Protein AF-0000000074589557 (afdb_homodimer)

Foldseek 3Di:
DCPDDDPDDDPDDPDDDDDPPPPPPPPPPPDPPPPPPVCCVPPPPDPPPPDPDDPPVVPPDDDVVPPPDPDFDQKWDWWKKDFDDPVFFFQKKKWKWFFDQWDDDQQKKKFFWKKFDDPQKIKMWGWMQHCVVLVDRAIWTWIWIAANRDIDIHVPDPFWDFDDPDRGGDGDPDHDDFPPPDTDIKMWMWGADPPQQWTWIWTDDPVPDIGTGTTGQLVSYPGCVSHTTGMMIGAMMMGHDPVDPDDIKYANADAFVDPRFIKIFPIWTQTPVRDTHHDDRMDIDIRGPPFKYKDWPAQDDDVRGTMIGIIGRHD/DPPDDPDDDDDDDPDDDDDPCPPPPPPPPPDDCPPPPVCPPPPPPDPPPPDPDDPPVVPPDDDVVPPPDDDFDQKWDWWKKDFDDPVFFFQKWKWKWFFDQWDDDQQKKKFFWKKFDDPQKIKMWGWMQHCVVLVDRAIWTWIWIAANRDIDIHVPDPFWDFDDPDRGGDGDPDHDDFPPPDTDIKMWMWGADPPQQWTWIWTDDPVPDIDTGTTGQLVSYPGCVSHTTGMMIGAMMMGHDPVDPDDIKYANADAFVDPRFIKIFPIWTQTPVRDTHHDDRMDIDIDGPPFKYKDWPAQDDDVRGTMMGIIGRHD

pLDDT: mean 77.98, std 26.83, range [16.42, 98.81]

Nearest PDB structures (foldseek):
  7zvc-assembly1_A  TM=8.703E-01  e=4.880E-18  Nepenthes ventricosa x Nepenthes alata
  7zva-assembly1_A  TM=8.497E-01  e=3.353E-17  Nepenthes ventricosa x Nepenthes alata
  2bqp-assembly1_B  TM=3.166E-01  e=5.906E-02  Pisum sativum
  1gsl-assembly1_A  TM=3.403E-01  e=1.432E-01  Griffonia simplicifolia
  5t52-assembly1_B  TM=2.925E-01  e=1.858E-01  Bauhinia forficata

InterPro domains:
  IPR004314 Neprosin [PF03080] (106-313)
  IPR004314 Neprosin [PS52045] (70-315)
  IPR053168 Glutamic endopeptidase [PTHR31589] (63-313)

Solvent-accessible surface area (backbone atoms only — not comparable to full-atom values): 34128 Å² total; per-residue (Å²): 133,85,88,72,78,101,81,80,80,98,73,79,83,87,67,69,93,73,84,73,72,63,74,68,62,72,68,59,72,70,74,81,74,73,70,72,67,70,74,67,64,69,75,76,69,84,66,84,76,78,59,52,30,38,73,41,60,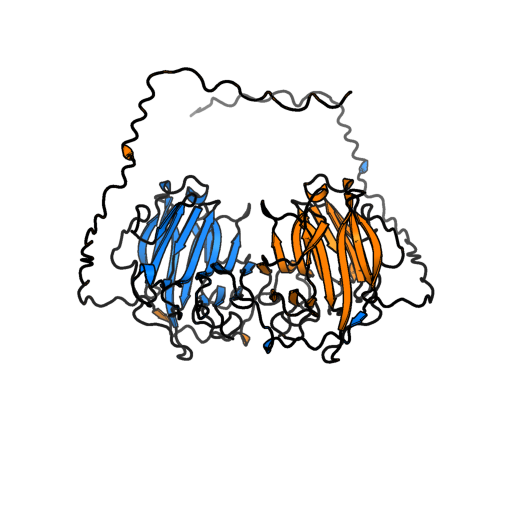74,51,63,72,74,52,66,90,67,52,56,50,65,79,66,61,40,72,34,39,11,23,43,30,40,68,47,51,99,90,39,55,31,36,28,37,34,32,31,34,52,36,51,68,39,59,61,53,68,83,22,36,26,31,44,36,44,36,41,25,18,90,66,27,36,41,35,38,44,39,33,29,30,27,74,82,73,72,40,78,54,36,21,27,46,42,36,42,29,42,78,77,42,70,41,54,43,79,74,42,94,60,54,46,75,72,38,87,84,63,69,64,38,61,54,75,54,64,39,49,90,87,67,60,42,38,20,23,43,33,41,35,40,35,53,38,86,88,79,43,26,39,30,36,33,34,45,45,82,89,68,43,78,42,65,37,29,29,37,54,30,82,70,36,95,48,61,48,36,78,37,32,40,35,41,36,42,36,31,39,39,39,41,53,91,82,57,92,65,83,54,22,27,41,66,18,22,19,23,88,38,74,81,24,27,37,39,26,45,44,33,33,15,31,85,83,71,39,82,35,80,75,87,67,51,34,37,43,24,54,26,41,72,44,27,28,46,35,43,48,40,55,58,44,89,87,44,24,28,32,35,28,16,14,4,61,40,120,144,88,83,79,87,81,86,84,75,97,73,79,91,84,78,75,92,72,89,71,74,65,76,70,64,76,66,62,72,72,77,83,74,76,69,74,68,71,74,65,65,68,75,78,68,84,65,87,74,76,60,51,30,39,75,40,63,76,51,64,70,74,51,67,89,67,49,55,52,64,80,68,62,41,73,34,39,12,23,44,31,38,67,47,51,98,90,39,53,33,36,29,38,35,30,32,33,53,37,52,68,39,58,62,54,69,83,23,33,26,32,43,37,44,36,41,25,18,91,67,27,36,41,34,38,44,38,33,29,29,28,74,82,71,72,39,81,54,38,22,28,45,43,36,42,28,44,78,78,42,68,43,54,44,79,76,45,94,60,54,45,77,73,37,86,84,62,67,64,37,60,55,75,53,63,40,49,90,86,67,58,39,38,20,22,44,33,40,33,41,34,53,38,85,89,81,42,25,40,30,37,34,34,44,45,81,87,68,44,76,43,63,37,29,31,38,52,30,83,70,37,94,47,62,47,38,78,36,33,40,35,41,36,42,35,32,40,38,39,40,55,90,83,55,93,64,82,53,21,26,41,65,18,23,19,24,89,39,74,80,23,26,37,38,24,46,42,34,33,16,30,86,84,72,40,82,36,80,76,87,68,52,31,38,42,23,54,27,40,72,44,27,28,45,35,42,47,39,56,60,46,89,88,44,23,27,32,34,27,16,13,5,61,40,118

Organism: Saponaria officinalis (NCBI:txid3572)

Secondary structure (DSSP, 8-state):
-----------------------GGGG------------------------SSEEETTS----GGG--PPPPPSEEEEEEEEE-BTTB-BSEEEEEEE-------TT-EEEEEEEEEETTEEEEEEEEE-HHHHSSSSEEEEEEEEETTEEEETTSSS--EESSTTSSS---S--PPTTSS-EEEEEEEEEE-TTT--EEEEEEETTTEEEEEEEE-GGG-SSGGGT-BSEEEEEEEEE--TT-SSPPPBTTSB-TTSTTSEEEEEEEEE-TTS-EE----EEEEESSTTTSEEEEEEEEETTTEEEEEEEBSB-/-----------------------GGGG------------------------SSEEETTS----GGG--PPPPPSEEEEEEEEE-BTTB-BSEEEEEEE-------TT-EEEEEEEEEETTEEEEEEEEE-HHHHSSSSEEEEEEEEETTEEEETTSSS--EESSTTSSS---S--PPTTSS-EEEEEEEEEE-TTT--EEEEEEETTTEEEEEEEE-GGG-SSGGGT-BSEEEEEEEEE--TT-SSPPPBTTSB-TTSTTSEEEEEEEEE-TTS-EE----EEEEESSTTTSEEEEEEEEETTTEEEEEEEBSB-

Structure (mmCIF, N/CA/C/O backbone):
data_AF-0000000074589557-model_v1
#
loop_
_entity.id
_entity.type
_entity.pdbx_description
1 polymer 'Neprosin PEP catalytic domain-containing protein'
#
loop_
_atom_site.group_PDB
_atom_site.id
_atom_site.type_symbol
_atom_site.label_atom_id
_atom_site.label_alt_id
_atom_site.label_comp_id
_atom_site.label_asym_id
_atom_site.label_entity_id
_atom_site.label_seq_id
_atom_site.pdbx_PDB_ins_code
_atom_site.Cartn_x
_atom_site.Cartn_y
_atom_site.Cartn_z
_atom_site.occupancy
_atom_site.B_iso_or_equiv
_atom_site.auth_seq_id
_atom_site.auth_comp_id
_atom_site.auth_asym_id
_atom_site.auth_atom_id
_atom_site.pdbx_PDB_model_num
ATOM 1 N N . MET A 1 1 ? -55.969 31.328 -9.266 1 17.38 1 MET A N 1
ATOM 2 C CA . MET A 1 1 ? -56.688 30.516 -10.258 1 17.38 1 MET A CA 1
ATOM 3 C C . MET A 1 1 ? -55.719 29.75 -11.141 1 17.38 1 MET A C 1
ATOM 5 O O . MET A 1 1 ? -54.5 30.031 -11.125 1 17.38 1 MET A O 1
ATOM 9 N N . VAL A 1 2 ? -55.906 29.688 -12.609 1 19.12 2 VAL A N 1
ATOM 10 C CA . VAL A 1 2 ? -55.812 28.75 -13.727 1 19.12 2 VAL A CA 1
ATOM 11 C C . VAL A 1 2 ? -54.406 28.797 -14.312 1 19.12 2 VAL A C 1
ATOM 13 O O . VAL A 1 2 ? -54.125 29.625 -15.18 1 19.12 2 VAL A O 1
ATOM 16 N N . ILE A 1 3 ? -53.375 29.078 -13.539 1 20.14 3 ILE A N 1
ATOM 17 C CA . ILE A 1 3 ? -52 29.25 -13.992 1 20.14 3 ILE A CA 1
ATOM 18 C C . ILE A 1 3 ? -51.531 28.016 -14.766 1 20.14 3 ILE A C 1
ATOM 20 O O . ILE A 1 3 ? -51.312 26.969 -14.172 1 20.14 3 ILE A O 1
ATOM 24 N N . GLU A 1 4 ? -52.031 27.5 -16.031 1 18.41 4 GLU A N 1
ATOM 25 C CA . GLU A 1 4 ? -52.469 26.484 -16.984 1 18.41 4 GLU A CA 1
ATOM 26 C C . GLU A 1 4 ? -51.281 25.984 -17.828 1 18.41 4 GLU A C 1
ATOM 28 O O . GLU A 1 4 ? -51.219 24.812 -18.172 1 18.41 4 GLU A O 1
ATOM 33 N N . ILE A 1 5 ? -50.375 26.688 -18.438 1 17.09 5 ILE A N 1
ATOM 34 C CA . ILE A 1 5 ? -50.219 26.469 -19.875 1 17.09 5 ILE A CA 1
ATOM 35 C C . ILE A 1 5 ? -49.188 25.344 -20.094 1 17.09 5 ILE A C 1
ATOM 37 O O . ILE A 1 5 ? -49.469 24.406 -20.859 1 17.09 5 ILE A O 1
ATOM 41 N N . ALA A 1 6 ? -47.844 25.516 -20.172 1 17.77 6 ALA A N 1
ATOM 42 C CA . ALA A 1 6 ? -46.969 25.203 -21.297 1 17.77 6 ALA A CA 1
ATOM 43 C C . ALA A 1 6 ? -46.406 23.781 -21.188 1 17.77 6 ALA A C 1
ATOM 45 O O . ALA A 1 6 ? -45.562 23.516 -20.344 1 17.77 6 ALA A O 1
ATOM 46 N N . THR A 1 7 ? -47.156 22.359 -21.297 1 17.66 7 THR A N 1
ATOM 47 C CA . THR A 1 7 ? -47.219 20.906 -21.172 1 17.66 7 THR A CA 1
ATOM 48 C C . THR A 1 7 ? -46.469 20.219 -22.312 1 17.66 7 THR A C 1
ATOM 50 O O . THR A 1 7 ? -46.125 19.047 -22.219 1 17.66 7 THR A O 1
ATOM 53 N N . MET A 1 8 ? -46.156 20.609 -23.516 1 16.42 8 MET A N 1
ATOM 54 C CA . MET A 1 8 ? -46.5 19.859 -24.734 1 16.42 8 MET A CA 1
ATOM 55 C C . MET A 1 8 ? -45.344 18.906 -25.109 1 16.42 8 MET A C 1
ATOM 57 O O . MET A 1 8 ? -45.594 17.812 -25.625 1 16.42 8 MET A O 1
ATOM 61 N N . ILE A 1 9 ? -44.062 19.094 -25.469 1 17.39 9 ILE A N 1
ATOM 62 C CA . ILE A 1 9 ? -43.594 18.797 -26.812 1 17.39 9 ILE A CA 1
ATOM 63 C C . ILE A 1 9 ? -43.188 17.328 -26.906 1 17.39 9 ILE A C 1
ATOM 65 O O . ILE A 1 9 ? -43.625 16.609 -27.812 1 17.39 9 ILE A O 1
ATOM 69 N N . LEU A 1 10 ? -41.875 16.75 -26.719 1 17 10 LEU A N 1
ATOM 70 C CA . LEU A 1 10 ? -41.062 15.969 -27.641 1 17 10 LEU A CA 1
ATOM 71 C C . LEU A 1 10 ? -41.312 14.477 -27.469 1 17 10 LEU A C 1
ATOM 73 O O . LEU A 1 10 ? -40.938 13.891 -26.453 1 17 10 LEU A O 1
ATOM 77 N N . LEU A 1 11 ? -42.531 13.727 -27.906 1 18.86 11 LEU A N 1
ATOM 78 C CA . LEU A 1 11 ? -43.219 12.438 -27.922 1 18.86 11 LEU A CA 1
ATOM 79 C C . LEU A 1 11 ? -42.562 11.5 -28.953 1 18.86 11 LEU A C 1
ATOM 81 O O . LEU A 1 11 ? -43.062 10.383 -29.156 1 18.86 11 LEU A O 1
ATOM 85 N N . VAL A 1 12 ? -41.75 11.867 -29.875 1 18.27 12 VAL A N 1
ATOM 86 C CA . VAL A 1 12 ? -42 11.242 -31.172 1 18.27 12 VAL A CA 1
ATOM 87 C C . VAL A 1 12 ? -41.75 9.742 -31.078 1 18.27 12 VAL A C 1
ATOM 89 O O . VAL A 1 12 ? -41.156 9.266 -30.125 1 18.27 12 VAL A O 1
ATOM 92 N N . LEU A 1 13 ? -40.969 8.859 -32.031 1 17.72 13 LEU A N 1
ATOM 93 C CA . LEU A 1 13 ? -41.25 7.727 -32.906 1 17.72 13 LEU A CA 1
ATOM 94 C C . LEU A 1 13 ? -40.812 6.418 -32.25 1 17.72 13 LEU A C 1
ATOM 96 O O . LEU A 1 13 ? -39.656 6.031 -32.344 1 17.72 13 LEU A O 1
ATOM 100 N N . CYS A 1 14 ? -40.656 6.07 -31.109 1 17.88 14 CYS A N 1
ATOM 101 C CA . CYS A 1 14 ? -40.25 4.723 -30.719 1 17.88 14 CYS A CA 1
ATOM 102 C C . CYS A 1 14 ? -41.312 3.699 -31.141 1 17.88 14 CYS A C 1
ATOM 104 O O . CYS A 1 14 ? -41.438 2.639 -30.531 1 17.88 14 CYS A O 1
ATOM 106 N N . SER A 1 15 ? -42.25 3.998 -32.094 1 19.38 15 SER A N 1
ATOM 107 C CA . SER A 1 15 ? -43.5 3.262 -32.281 1 19.38 15 SER A CA 1
ATOM 108 C C . SER A 1 15 ? -43.25 1.961 -33.031 1 19.38 15 SER A C 1
ATOM 110 O O . SER A 1 15 ? -44.188 1.161 -33.188 1 19.38 15 SER A O 1
ATOM 112 N N . LEU A 1 16 ? -42.562 1.947 -34.125 1 19.98 16 LEU A N 1
ATOM 113 C CA . LEU A 1 16 ? -43.219 1.234 -35.219 1 19.98 16 LEU A CA 1
ATOM 114 C C . LEU A 1 16 ? -43.281 -0.261 -34.938 1 19.98 16 LEU A C 1
ATOM 116 O O . LEU A 1 16 ? -44.281 -0.904 -35.219 1 19.98 16 LEU A O 1
ATOM 120 N N . PHE A 1 17 ? -42.219 -1.14 -35.281 1 23.53 17 PHE A N 1
ATOM 121 C CA . PHE A 1 17 ? -42.594 -2.477 -35.719 1 23.53 17 PHE A CA 1
ATOM 122 C C . PHE A 1 17 ? -43.188 -3.273 -34.594 1 23.53 17 PHE A C 1
ATOM 124 O O . PHE A 1 17 ? -42.75 -3.152 -33.438 1 23.53 17 PHE A O 1
ATOM 131 N N . SER A 1 18 ? -44.469 -3.777 -34.75 1 19.61 18 SER A N 1
ATOM 132 C CA . SER A 1 18 ? -45.562 -4.176 -33.844 1 19.61 18 SER A CA 1
ATOM 133 C C . SER A 1 18 ? -45.094 -5.285 -32.906 1 19.61 18 SER A C 1
ATOM 135 O O . SER A 1 18 ? -45.406 -5.234 -31.703 1 19.61 18 SER A O 1
ATOM 137 N N . ASP A 1 19 ? -45 -6.461 -33.56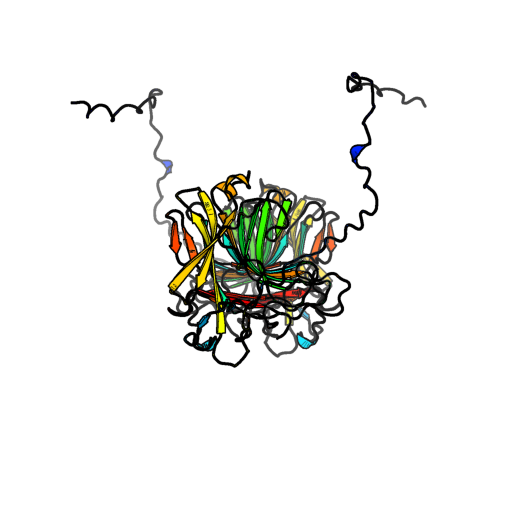2 1 22.53 19 ASP A N 1
ATOM 138 C 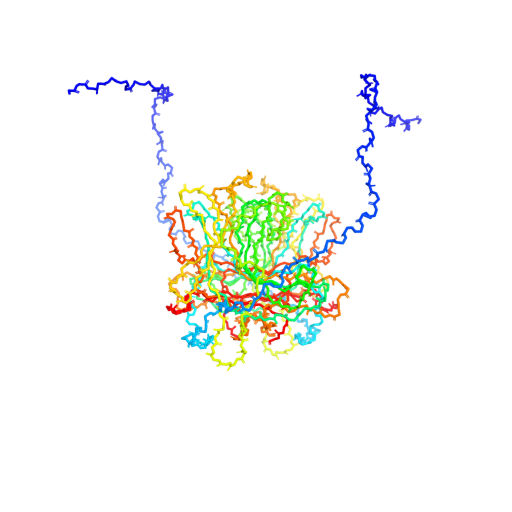CA . ASP A 1 19 ? -45.406 -7.738 -32.969 1 22.53 19 ASP A CA 1
ATOM 139 C C . ASP A 1 19 ? -44.438 -8.203 -31.891 1 22.53 19 ASP A C 1
ATOM 141 O O . ASP A 1 19 ? -43.25 -8.297 -32.125 1 22.53 19 ASP A O 1
ATOM 145 N N . GLY A 1 20 ? -44.75 -8.016 -30.781 1 19.94 20 GLY A N 1
ATOM 146 C CA . GLY A 1 20 ? -44.094 -7.805 -29.5 1 19.94 20 GLY A CA 1
ATOM 147 C C . GLY A 1 20 ? -43.469 -9.07 -28.938 1 19.94 20 GLY A C 1
ATOM 148 O O . GLY A 1 20 ? -43.188 -9.148 -27.734 1 19.94 20 GLY A O 1
ATOM 149 N N . VAL A 1 21 ? -43.531 -10.07 -29.781 1 21.11 21 VAL A N 1
ATOM 150 C CA . VAL A 1 21 ? -43.438 -11.422 -29.234 1 21.11 21 VAL A CA 1
ATOM 151 C C . VAL A 1 21 ? -42.062 -11.648 -28.625 1 21.11 21 VAL A C 1
ATOM 153 O O . VAL A 1 21 ? -41.062 -11.727 -29.359 1 21.11 21 VAL A O 1
ATOM 156 N N . CYS A 1 22 ? -41.719 -10.867 -27.906 1 19.47 22 CYS A N 1
ATOM 157 C CA . CYS A 1 22 ? -40.406 -11.016 -27.266 1 19.47 22 CYS A CA 1
ATOM 158 C C . CYS A 1 22 ? -40.25 -12.398 -26.656 1 19.47 22 CYS A C 1
ATOM 160 O O . CYS A 1 22 ? -40.969 -12.766 -25.734 1 19.47 22 CYS A O 1
ATOM 162 N N . ASP A 1 23 ? -40.094 -13.219 -27.578 1 19.14 23 ASP A N 1
ATOM 163 C CA . ASP A 1 23 ? -40.125 -14.617 -27.156 1 19.14 23 ASP A CA 1
ATOM 164 C C . ASP A 1 23 ? -39.281 -14.82 -25.891 1 19.14 23 ASP A C 1
ATOM 166 O O . ASP A 1 23 ? -38.094 -14.516 -25.875 1 19.14 23 ASP A O 1
ATOM 170 N N . LYS A 1 24 ? -39.875 -14.688 -24.875 1 22.08 24 LYS A N 1
ATOM 171 C CA . LYS A 1 24 ? -39.625 -14.984 -23.469 1 22.08 24 LYS A CA 1
ATOM 172 C C . LYS A 1 24 ? -38.875 -16.297 -23.297 1 22.08 24 LYS A C 1
ATOM 174 O O . LYS A 1 24 ? -38.688 -16.766 -22.172 1 22.08 24 LYS A O 1
ATOM 179 N N . GLU A 1 25 ? -38.906 -16.938 -24.375 1 20.88 25 GLU A N 1
ATOM 180 C CA . GLU A 1 25 ? -38.719 -18.344 -24.094 1 20.88 25 GLU A CA 1
ATOM 181 C C . GLU A 1 25 ? -37.344 -18.594 -23.484 1 20.88 25 GLU A C 1
ATOM 183 O O . GLU A 1 25 ? -37.031 -19.703 -23 1 20.88 25 GLU A O 1
ATOM 188 N N . PHE A 1 26 ? -36.562 -17.719 -23.844 1 18.84 26 PHE A N 1
ATOM 189 C CA . PHE A 1 26 ? -35.281 -18.438 -23.75 1 18.84 26 PHE A CA 1
ATOM 190 C C . PHE A 1 26 ? -35 -18.844 -22.312 1 18.84 26 PHE A C 1
ATOM 192 O O . PHE A 1 26 ? -34.188 -19.75 -22.062 1 18.84 26 PHE A O 1
ATOM 199 N N . LEU A 1 27 ? -35.375 -17.828 -21.469 1 19.52 27 LEU A N 1
ATOM 200 C CA . LEU A 1 27 ? -34.625 -18.031 -20.234 1 19.52 27 LEU A CA 1
ATOM 201 C C . LEU A 1 27 ? -35.219 -19.188 -19.422 1 19.52 27 LEU A C 1
ATOM 203 O O . LEU A 1 27 ? -35.094 -19.203 -18.203 1 19.52 27 LEU A O 1
ATOM 207 N N . LYS A 1 28 ? -36.156 -19.656 -19.938 1 21.23 28 LYS A N 1
ATOM 208 C CA . LYS A 1 28 ? -36.625 -20.578 -18.906 1 21.23 28 LYS A CA 1
ATOM 209 C C . LYS A 1 28 ? -35.469 -21.406 -18.359 1 21.23 28 LYS A C 1
ATOM 211 O O . LYS A 1 28 ? -34.688 -21.969 -19.125 1 21.23 28 LYS A O 1
ATOM 216 N N . GLN A 1 29 ? -35.219 -21.109 -17.125 1 20.17 29 GLN A N 1
ATOM 217 C CA . GLN A 1 29 ? -34.312 -21.938 -16.312 1 20.17 29 GLN A CA 1
ATOM 218 C C . GLN A 1 29 ? -34.594 -23.422 -16.531 1 20.17 29 GLN A C 1
ATOM 220 O O . GLN A 1 29 ? -35.688 -23.906 -16.281 1 20.17 29 GLN A O 1
ATOM 225 N N . PRO A 1 30 ? -34.188 -23.953 -17.641 1 22.97 30 PRO A N 1
ATOM 226 C CA . PRO A 1 30 ? -34.625 -25.344 -17.625 1 22.97 30 PRO A CA 1
ATOM 227 C C . PRO A 1 30 ? -34.562 -25.969 -16.219 1 22.97 30 PRO A C 1
ATOM 229 O O . PRO A 1 30 ? -33.812 -25.484 -15.367 1 22.97 30 PRO A O 1
ATOM 232 N N . ALA A 1 31 ? -35.5 -26.922 -15.906 1 23.09 31 ALA A N 1
ATOM 233 C CA . ALA A 1 31 ? -35.594 -27.828 -14.773 1 23.09 31 ALA A CA 1
ATOM 234 C C . ALA A 1 31 ? -34.219 -28.219 -14.258 1 23.09 31 ALA A C 1
ATOM 236 O O . ALA A 1 31 ? -33.219 -28.078 -14.969 1 23.09 31 ALA A O 1
ATOM 237 N N . SER A 1 32 ? -34.25 -28.812 -13.008 1 22.91 32 SER A N 1
ATOM 238 C CA . SER A 1 32 ? -33.281 -29.312 -12.055 1 22.91 32 SER A CA 1
ATOM 239 C C . SER A 1 32 ? -32.25 -30.234 -12.742 1 22.91 32 SER A C 1
ATOM 241 O O . SER A 1 32 ? -32.5 -31.422 -12.914 1 22.91 32 SER A O 1
ATOM 243 N N . ILE A 1 33 ? -31.938 -30.031 -13.891 1 22.72 33 ILE A N 1
ATOM 244 C CA . ILE A 1 33 ? -31.234 -31.203 -14.391 1 22.72 33 ILE A CA 1
ATOM 245 C C . ILE A 1 33 ? -30.062 -31.547 -13.461 1 22.72 33 ILE A C 1
ATOM 247 O O . ILE A 1 33 ? -29.141 -30.734 -13.297 1 22.72 33 ILE A O 1
ATOM 251 N N . SER A 1 34 ? -30.312 -32.406 -12.422 1 23.62 34 SER A N 1
ATOM 252 C CA . SER A 1 34 ? -29.484 -33.25 -11.578 1 23.62 34 SER A CA 1
ATOM 253 C C . SER A 1 34 ? -28.344 -33.906 -12.375 1 23.62 34 SER A C 1
ATOM 255 O O . SER A 1 34 ? -28.25 -35.125 -12.438 1 23.62 34 SER A O 1
ATOM 257 N N . THR A 1 35 ? -28.078 -33.438 -13.445 1 21.48 35 THR A N 1
ATOM 258 C CA . THR A 1 35 ? -27.156 -34.344 -14.109 1 21.48 35 THR A CA 1
ATOM 259 C C . THR A 1 35 ? -25.938 -34.594 -13.234 1 21.48 35 THR A C 1
ATOM 261 O O . THR A 1 35 ? -25.281 -33.656 -12.766 1 21.48 35 THR A O 1
ATOM 264 N N . LYS A 1 36 ? -25.984 -35.75 -12.695 1 24.75 36 LYS A N 1
ATOM 265 C CA . LYS A 1 36 ? -24.875 -36.5 -12.102 1 24.75 36 LYS A CA 1
ATOM 266 C C . LYS A 1 36 ? -23.594 -36.281 -12.898 1 24.75 36 LYS A C 1
ATOM 268 O O . LYS A 1 36 ? -23.422 -36.844 -13.984 1 24.75 36 LYS A O 1
ATOM 273 N N . VAL A 1 37 ? -23.281 -35.156 -13.031 1 24.27 37 VAL A N 1
ATOM 274 C CA . VAL A 1 37 ? -21.953 -35.094 -13.609 1 24.27 37 VAL A CA 1
ATOM 275 C C . VAL A 1 37 ? -21.031 -36.094 -12.898 1 24.27 37 VAL A C 1
ATOM 277 O O . VAL A 1 37 ? -20.781 -35.969 -11.703 1 24.27 37 VAL A O 1
ATOM 280 N N . GLU A 1 38 ? -21.234 -37.25 -13.367 1 23.22 38 GLU A N 1
ATOM 281 C CA . GLU A 1 38 ? -20.234 -38.219 -12.961 1 23.22 38 GLU A CA 1
ATOM 282 C C . GLU A 1 38 ? -18.812 -37.656 -13.055 1 23.22 38 GLU A C 1
ATOM 284 O O . GLU A 1 38 ? -18.391 -37.219 -14.125 1 23.22 38 GLU A O 1
ATOM 289 N N . SER A 1 39 ? -18.531 -36.812 -12.188 1 25.73 39 SER A N 1
ATOM 290 C CA . SER A 1 39 ? -17.156 -36.375 -12.016 1 25.73 39 SER A CA 1
ATOM 291 C C . SER A 1 39 ? -16.156 -37.5 -12.234 1 25.73 39 SER A C 1
ATOM 293 O O . SER A 1 39 ? -15.953 -38.344 -11.352 1 25.73 39 SER A O 1
ATOM 295 N N . ASN A 1 40 ? -16.453 -38.219 -13.336 1 24.33 40 ASN A N 1
ATOM 296 C CA . ASN A 1 40 ? -15.398 -39.188 -13.609 1 24.33 40 ASN A CA 1
ATOM 297 C C . ASN A 1 40 ? -14.023 -38.531 -13.656 1 24.33 40 ASN A C 1
ATOM 299 O O . ASN A 1 40 ? -13.547 -38.188 -14.734 1 24.33 40 ASN A O 1
ATOM 303 N N . ILE A 1 41 ? -13.789 -37.625 -12.859 1 28.56 41 ILE A N 1
ATOM 304 C CA . ILE A 1 41 ? -12.367 -37.281 -12.812 1 28.56 41 ILE A CA 1
ATOM 305 C C . ILE A 1 41 ? -11.539 -38.562 -12.734 1 28.56 41 ILE A C 1
ATOM 307 O O . ILE A 1 41 ? -11.664 -39.344 -11.781 1 28.56 41 ILE A O 1
ATOM 311 N N . PRO A 1 42 ? -11.375 -39.219 -13.859 1 26.53 42 PRO A N 1
ATOM 312 C CA . PRO A 1 42 ? -10.547 -40.438 -13.719 1 26.53 42 PRO A CA 1
ATOM 313 C C . PRO A 1 42 ? -9.5 -40.281 -12.609 1 26.53 42 PRO A C 1
ATOM 315 O O . PRO A 1 42 ? -9.039 -39.188 -12.32 1 26.53 42 PRO A O 1
ATOM 318 N N . LYS A 1 43 ? -9.516 -41.25 -11.719 1 29.06 43 LYS A N 1
ATOM 319 C CA . LYS A 1 43 ? -8.43 -41.5 -10.766 1 29.06 43 LYS A CA 1
ATOM 320 C C . LYS A 1 43 ? -7.07 -41.438 -11.461 1 29.06 43 LYS A C 1
ATOM 322 O O . LYS A 1 43 ? -6.785 -42.219 -12.359 1 29.06 43 LYS A O 1
ATOM 327 N N . ILE A 1 44 ? -6.602 -40.281 -11.844 1 30.05 44 ILE A N 1
ATOM 328 C CA . ILE A 1 44 ? -5.219 -40.344 -12.305 1 30.05 44 ILE A CA 1
ATOM 329 C C . ILE A 1 44 ? -4.453 -41.406 -11.523 1 30.05 44 ILE A C 1
ATOM 331 O O . ILE A 1 44 ? -4.375 -41.344 -10.289 1 30.05 44 ILE A O 1
ATOM 335 N N . GLN A 1 45 ? -4.359 -42.562 -11.938 1 26.81 45 GLN A N 1
ATOM 336 C CA . GLN A 1 45 ? -3.432 -43.625 -11.523 1 26.81 45 GLN A CA 1
ATOM 337 C C . GLN A 1 45 ? -2.119 -43.031 -11.023 1 26.81 45 GLN A C 1
ATOM 339 O O . GLN A 1 45 ? -1.783 -41.875 -11.344 1 26.81 45 GLN A O 1
ATOM 344 N N . GLY A 1 46 ? -1.249 -43.938 -10.383 1 30.3 46 GLY A N 1
ATOM 345 C CA . GLY A 1 46 ? -0.069 -43.906 -9.531 1 30.3 46 GLY A CA 1
ATOM 346 C C . GLY A 1 46 ? 1.079 -43.125 -10.125 1 30.3 46 GLY A C 1
ATOM 347 O O . GLY A 1 46 ? 2.246 -43.406 -9.844 1 30.3 46 GLY A O 1
ATOM 348 N N . ARG A 1 47 ? 0.862 -42.5 -11.352 1 34.19 47 ARG A N 1
ATOM 349 C CA . ARG A 1 47 ? 2.166 -42.094 -11.859 1 34.19 47 ARG A CA 1
ATOM 350 C C . ARG A 1 47 ? 2.961 -41.344 -10.789 1 34.19 47 ARG A C 1
ATOM 352 O O . ARG A 1 47 ? 2.379 -40.75 -9.891 1 34.19 47 ARG A O 1
ATOM 359 N N . LYS A 1 48 ? 4.258 -41.656 -10.719 1 34 48 LYS A N 1
ATOM 360 C CA . LYS A 1 48 ? 5.344 -41.031 -9.984 1 34 48 LYS A CA 1
ATOM 361 C C . LYS A 1 48 ? 5.207 -39.5 -10.008 1 34 48 LYS A C 1
ATOM 363 O O . LYS A 1 48 ? 5.363 -38.875 -11.055 1 34 48 LYS A O 1
ATOM 368 N N . GLN A 1 49 ? 4.309 -38.906 -9.406 1 35.41 49 GLN A N 1
ATOM 369 C CA . GLN A 1 49 ? 3.859 -37.531 -9.133 1 35.41 49 GLN A CA 1
ATOM 370 C C . GLN A 1 49 ? 5.047 -36.594 -8.977 1 35.41 49 GLN A C 1
ATOM 372 O O . GLN A 1 49 ? 5.746 -36.625 -7.965 1 35.41 49 GLN A O 1
ATOM 377 N N . LYS A 1 50 ? 5.859 -36.344 -10.008 1 36.88 50 LYS A N 1
ATOM 378 C CA . LYS A 1 50 ? 6.914 -35.344 -10.18 1 36.88 50 LYS A CA 1
ATOM 379 C C . LYS A 1 50 ? 6.57 -34.031 -9.453 1 36.88 50 LYS A C 1
ATOM 381 O O . LYS A 1 50 ? 5.422 -33.594 -9.477 1 36.88 50 LYS A O 1
ATOM 386 N N . MET A 1 51 ? 7.391 -33.688 -8.422 1 42 51 MET A N 1
ATOM 387 C CA . MET A 1 51 ? 7.512 -32.812 -7.273 1 42 51 MET A CA 1
ATOM 388 C C . MET A 1 51 ? 7.305 -31.359 -7.691 1 42 51 MET A C 1
ATOM 390 O O . MET A 1 51 ? 8.086 -30.812 -8.484 1 42 51 MET A O 1
ATOM 394 N N . PHE A 1 52 ? 6.18 -31.047 -7.914 1 44.25 52 PHE A N 1
ATOM 395 C CA . PHE A 1 52 ? 5.965 -29.594 -7.867 1 44.25 52 PHE A CA 1
ATOM 396 C C . PHE A 1 52 ? 6.457 -29.016 -6.547 1 44.25 52 PHE A C 1
ATOM 398 O O . PHE A 1 52 ? 5.941 -29.375 -5.484 1 44.25 52 PHE A O 1
ATOM 405 N N . GLY A 1 53 ? 7.723 -28.469 -6.547 1 50.53 53 GLY A N 1
ATOM 406 C CA . GLY A 1 53 ? 8.469 -27.828 -5.48 1 50.53 53 GLY A CA 1
ATOM 407 C C . GLY A 1 53 ? 9.914 -28.297 -5.395 1 50.53 53 GLY A C 1
ATOM 408 O O . GLY A 1 53 ? 10.211 -29.453 -5.715 1 50.53 53 GLY A O 1
ATOM 409 N N . ILE A 1 54 ? 10.828 -27.531 -5.75 1 52.81 54 ILE A N 1
ATOM 410 C CA . ILE A 1 54 ? 12.25 -27.797 -5.586 1 52.81 54 ILE A CA 1
ATOM 411 C C . ILE A 1 54 ? 12.648 -27.578 -4.125 1 52.81 54 ILE A C 1
ATOM 413 O O . ILE A 1 54 ? 12.234 -26.609 -3.5 1 52.81 54 ILE A O 1
ATOM 417 N N . LYS A 1 55 ? 12.961 -28.734 -3.48 1 52.78 55 LYS A N 1
ATOM 418 C CA . LYS A 1 55 ? 13.68 -28.531 -2.229 1 52.78 55 LYS A CA 1
ATOM 419 C C . LYS A 1 55 ? 14.914 -27.656 -2.445 1 52.78 55 LYS A C 1
ATOM 421 O O . LYS A 1 55 ? 15.859 -28.062 -3.121 1 52.78 55 LYS A O 1
ATOM 426 N N . ASP A 1 56 ? 14.641 -26.453 -2.604 1 50.88 56 ASP A N 1
ATOM 427 C CA . ASP A 1 56 ? 15.836 -25.625 -2.68 1 50.88 56 ASP A CA 1
ATOM 428 C C . ASP A 1 56 ? 16.484 -25.469 -1.308 1 50.88 56 ASP A C 1
ATOM 430 O O . ASP A 1 56 ? 16.062 -24.656 -0.5 1 50.88 56 ASP A O 1
ATOM 434 N N . SER A 1 57 ? 17.188 -26.547 -0.935 1 46.53 57 SER A N 1
ATOM 435 C CA . SER A 1 57 ? 18 -26.547 0.285 1 46.53 57 SER A CA 1
ATOM 436 C C . SER A 1 57 ? 19.031 -25.422 0.264 1 46.53 57 SER A C 1
ATOM 438 O O . SER A 1 57 ? 19.719 -25.188 1.265 1 46.53 57 SER A O 1
ATOM 440 N N . THR A 1 58 ? 19.25 -24.922 -0.843 1 44.38 58 THR A N 1
ATOM 441 C CA . THR A 1 58 ? 20.312 -23.938 -0.874 1 44.38 58 THR A CA 1
ATOM 442 C C . THR A 1 58 ? 19.828 -22.594 -0.339 1 44.38 58 THR A C 1
ATOM 444 O O . THR A 1 58 ? 20.625 -21.688 -0.095 1 44.38 58 THR A O 1
ATOM 447 N N . ALA A 1 59 ? 18.547 -22.469 -0.361 1 50.25 59 ALA A N 1
ATOM 448 C CA . ALA A 1 59 ? 18.141 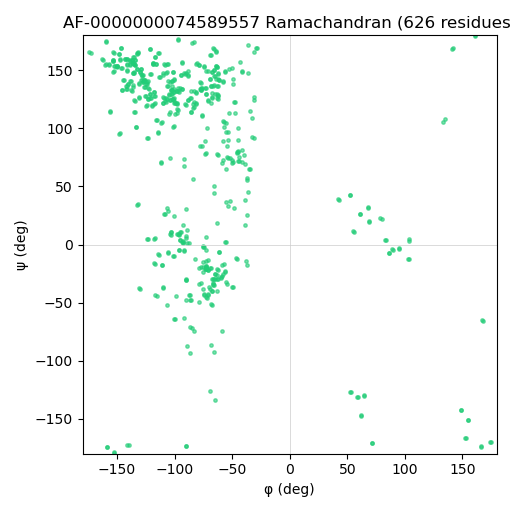-21.141 0.09 1 50.25 59 ALA A CA 1
ATOM 449 C C . ALA A 1 59 ? 18.25 -21.016 1.608 1 50.25 59 ALA A C 1
ATOM 451 O O . ALA A 1 59 ? 17.531 -21.719 2.34 1 50.25 59 ALA A O 1
ATOM 452 N N . LYS A 1 60 ? 19.484 -20.688 2.045 1 54.31 60 LYS A N 1
ATOM 453 C CA . LYS A 1 60 ? 19.672 -20.359 3.455 1 54.31 60 LYS A CA 1
ATOM 454 C C . LYS A 1 60 ? 18.531 -19.5 3.988 1 54.31 60 LYS A C 1
ATOM 456 O O . LYS A 1 60 ? 17.891 -18.766 3.23 1 54.31 60 LYS A O 1
ATOM 461 N N . LYS A 1 61 ? 18.266 -19.672 5.211 1 57.88 61 LYS A N 1
ATOM 462 C CA . LYS A 1 61 ? 17.25 -18.969 5.973 1 57.88 61 LYS A CA 1
ATOM 463 C C . LYS A 1 61 ? 17.344 -17.453 5.746 1 57.88 61 LYS A C 1
ATOM 465 O O . LYS A 1 61 ? 18.438 -16.891 5.754 1 57.88 61 LYS A O 1
ATOM 470 N N . PHE A 1 62 ? 16.219 -17 5.297 1 59.91 62 PHE A N 1
ATOM 471 C CA . PHE A 1 62 ? 16.062 -15.555 5.211 1 59.91 62 PHE A CA 1
ATOM 472 C C . PHE A 1 62 ? 16.266 -14.906 6.574 1 59.91 62 PHE A C 1
ATOM 474 O O . PHE A 1 62 ? 15.688 -15.336 7.574 1 59.91 62 PHE A O 1
ATOM 481 N N . ASN A 1 63 ? 17.391 -14.234 6.781 1 57.81 63 ASN A N 1
ATOM 482 C CA . ASN A 1 63 ? 17.562 -13.414 7.98 1 57.81 63 ASN A CA 1
ATOM 483 C C . ASN A 1 63 ? 17.359 -11.938 7.688 1 57.81 63 ASN A C 1
ATOM 485 O O . ASN A 1 63 ? 18.172 -11.305 7.023 1 57.81 63 ASN A O 1
ATOM 489 N N . PRO A 1 64 ? 16.141 -11.531 8.07 1 53.25 64 PRO A N 1
ATOM 490 C CA . PRO A 1 64 ? 15.852 -10.117 7.812 1 53.25 64 PRO A CA 1
ATOM 491 C C . PRO A 1 64 ? 16.953 -9.188 8.297 1 53.25 64 PRO A C 1
ATOM 493 O O . PRO A 1 64 ? 17.156 -8.109 7.723 1 53.25 64 PRO A O 1
ATOM 496 N N . SER A 1 65 ? 17.578 -9.508 9.445 1 52.97 65 SER A N 1
ATOM 497 C CA . SER A 1 65 ? 18.625 -8.625 9.961 1 52.97 65 SER A CA 1
ATOM 498 C C . SER A 1 65 ? 19.75 -8.461 8.945 1 52.97 65 SER A C 1
ATOM 500 O O . SER A 1 65 ? 20.516 -7.492 9 1 52.97 65 SER A O 1
ATOM 502 N N . GLU A 1 66 ? 19.844 -9.422 8.164 1 54.75 66 GLU A N 1
ATOM 503 C CA . GLU A 1 66 ? 20.891 -9.352 7.141 1 54.75 66 GLU A CA 1
ATOM 504 C C . GLU A 1 66 ? 20.375 -8.68 5.875 1 54.75 66 GLU A C 1
ATOM 506 O O . GLU A 1 66 ? 21.078 -8.641 4.859 1 54.75 66 GLU A O 1
ATOM 511 N N . LEU A 1 67 ? 19.141 -8.312 6.031 1 54.06 67 LEU A N 1
ATOM 512 C CA . LEU A 1 67 ? 18.516 -7.707 4.863 1 54.06 67 LEU A CA 1
ATOM 513 C C . LEU A 1 67 ? 19.219 -6.41 4.48 1 54.06 67 LEU A C 1
ATOM 515 O O . LEU A 1 67 ? 19.156 -5.422 5.215 1 54.06 67 LEU A O 1
ATOM 519 N N . HIS A 1 68 ? 20.359 -6.562 3.83 1 51.53 68 HIS A N 1
ATOM 520 C CA . HIS A 1 68 ? 20.859 -5.355 3.189 1 51.53 68 HIS A CA 1
ATOM 521 C C . HIS A 1 68 ? 19.859 -4.805 2.182 1 51.53 68 HIS A C 1
ATOM 523 O O . HIS A 1 68 ? 19.719 -5.344 1.081 1 51.53 68 HIS A O 1
ATOM 529 N N . VAL A 1 69 ? 18.781 -4.285 2.789 1 56.5 69 VAL A N 1
ATOM 530 C CA . VAL A 1 69 ? 17.797 -3.654 1.91 1 56.5 69 VAL A CA 1
ATOM 531 C C . VAL A 1 69 ? 18.438 -2.465 1.195 1 56.5 69 VAL A C 1
ATOM 533 O O . VAL A 1 69 ? 19.172 -1.683 1.809 1 56.5 69 VAL A O 1
ATOM 536 N N . SER A 1 70 ? 18.312 -2.459 -0.174 1 62.84 70 SER A N 1
ATOM 537 C CA . SER A 1 70 ? 18.766 -1.306 -0.945 1 62.84 70 SER A CA 1
ATOM 538 C C . SER A 1 70 ? 18.203 -0.006 -0.382 1 62.84 70 SER A C 1
ATOM 540 O O . SER A 1 70 ? 17.172 -0.012 0.293 1 62.84 70 SER A O 1
ATOM 542 N N . GLN A 1 71 ? 18.969 1.076 -0.588 1 66.5 71 GLN A N 1
ATOM 543 C CA . GLN A 1 71 ? 18.578 2.408 -0.141 1 66.5 71 GLN A CA 1
ATOM 544 C C . GLN A 1 71 ? 17.234 2.812 -0.739 1 66.5 71 GLN A C 1
ATOM 546 O O . GLN A 1 71 ? 16.922 2.479 -1.887 1 66.5 71 GLN A O 1
ATOM 551 N N . PRO A 1 72 ? 16.531 3.418 0.121 1 72.81 72 PRO A N 1
ATOM 552 C CA . PRO A 1 72 ? 15.234 3.879 -0.388 1 72.81 72 PRO A CA 1
ATOM 553 C C . PRO A 1 72 ? 15.367 4.922 -1.496 1 72.81 72 PRO A C 1
ATOM 555 O O . PRO A 1 72 ? 16.438 5.527 -1.649 1 72.81 72 PRO A O 1
ATOM 558 N N . ARG A 1 73 ? 14.273 5.152 -2.156 1 77.56 73 ARG A N 1
ATOM 559 C CA . ARG A 1 73 ? 14.148 6.219 -3.143 1 77.56 73 ARG A CA 1
ATOM 560 C C . ARG A 1 73 ? 14.266 7.59 -2.484 1 77.56 73 ARG A C 1
ATOM 562 O O . ARG A 1 73 ? 14.242 7.699 -1.257 1 77.56 73 ARG A O 1
ATOM 569 N N . GLU A 1 74 ? 14.414 8.57 -3.34 1 87.69 74 GLU A N 1
ATOM 570 C CA . GLU A 1 74 ? 14.578 9.93 -2.834 1 87.69 74 GLU A CA 1
ATOM 571 C C . GLU A 1 74 ? 13.297 10.43 -2.172 1 87.69 74 GLU A C 1
ATOM 573 O O . GLU A 1 74 ? 13.328 10.961 -1.058 1 87.69 74 GLU A O 1
ATOM 578 N N . LEU A 1 75 ? 12.195 10.328 -2.869 1 93.69 75 LEU A N 1
ATOM 579 C CA . LEU A 1 75 ? 10.891 10.688 -2.33 1 93.69 75 LEU A CA 1
ATOM 580 C C . LEU A 1 75 ? 10.125 9.453 -1.871 1 93.69 75 LEU A C 1
ATOM 582 O O . LEU A 1 75 ? 9.922 8.516 -2.65 1 93.69 75 LEU A O 1
ATOM 586 N N . CYS A 1 76 ? 9.742 9.43 -0.547 1 95.69 76 CYS A N 1
ATOM 587 C CA . CYS A 1 76 ? 9.086 8.258 0.019 1 95.69 76 CYS A CA 1
ATOM 588 C C . CYS A 1 76 ? 7.773 8.625 0.69 1 95.69 76 CYS A C 1
ATOM 590 O O . CYS A 1 76 ? 7.68 9.664 1.355 1 95.69 76 CYS A O 1
ATOM 592 N N . HIS A 1 77 ? 6.824 7.723 0.49 1 98 77 HIS A N 1
ATOM 593 C CA . HIS A 1 77 ? 5.523 7.895 1.135 1 98 77 HIS A CA 1
ATOM 594 C C . HIS A 1 77 ? 5.172 6.68 1.988 1 98 77 HIS A C 1
ATOM 596 O O . HIS A 1 77 ? 5.473 5.543 1.614 1 98 77 HIS A O 1
ATOM 602 N N . ALA A 1 78 ? 4.602 6.859 3.115 1 98.38 78 ALA A N 1
ATOM 603 C CA . ALA A 1 78 ? 3.881 5.883 3.922 1 98.38 78 ALA A CA 1
ATOM 604 C C . ALA A 1 78 ? 2.557 6.449 4.422 1 98.38 78 ALA A C 1
ATOM 606 O O . ALA A 1 78 ? 2.523 7.188 5.41 1 98.38 78 ALA A O 1
ATOM 607 N N . VAL A 1 79 ? 1.42 6.012 3.691 1 98.75 79 VAL A N 1
ATOM 608 C CA . VAL A 1 79 ? 0.16 6.699 3.951 1 98.75 79 VAL A CA 1
ATOM 609 C C . VAL A 1 79 ? -0.991 5.699 3.932 1 98.75 79 VAL A C 1
ATOM 611 O O . VAL A 1 79 ? -0.868 4.613 3.355 1 98.75 79 VAL A O 1
ATOM 614 N N . VAL A 1 80 ? -1.99 6.078 4.613 1 98 80 VAL A N 1
ATOM 615 C CA . VAL A 1 80 ? -3.312 5.48 4.461 1 98 80 VAL A CA 1
ATOM 616 C C . VAL A 1 80 ? -4.203 6.406 3.633 1 98 80 VAL A C 1
ATOM 618 O O . VAL A 1 80 ? -4.195 7.621 3.828 1 98 80 VAL A O 1
ATOM 621 N N . ARG A 1 81 ? -4.891 5.785 2.635 1 97.69 81 ARG A N 1
ATOM 622 C CA . ARG A 1 81 ? -5.648 6.668 1.757 1 97.69 81 ARG A CA 1
ATOM 623 C C . ARG A 1 81 ? -7.027 6.09 1.458 1 97.69 81 ARG A C 1
ATOM 625 O O . ARG A 1 81 ? -7.277 4.906 1.707 1 97.69 81 ARG A O 1
ATOM 632 N N . THR A 1 82 ? -7.926 6.965 1.064 1 95.88 82 THR A N 1
ATOM 633 C CA . THR A 1 82 ? -9.258 6.613 0.584 1 95.88 82 THR A CA 1
ATOM 634 C C . THR A 1 82 ? -9.555 7.309 -0.743 1 95.88 82 THR A C 1
ATOM 636 O O . THR A 1 82 ? -9.008 8.375 -1.026 1 95.88 82 THR A O 1
ATOM 639 N N . LYS A 1 83 ? -10.344 6.621 -1.566 1 94.31 83 LYS A N 1
ATOM 640 C CA . LYS A 1 83 ? -10.664 7.121 -2.898 1 94.31 83 LYS A CA 1
ATOM 641 C C . LYS A 1 83 ? -12.172 7.285 -3.07 1 94.31 83 LYS A C 1
ATOM 643 O O . LYS A 1 83 ? -12.953 6.5 -2.533 1 94.31 83 LYS A O 1
ATOM 648 N N . ALA A 1 84 ? -12.43 8.297 -3.861 1 91.56 84 ALA A N 1
ATOM 649 C CA . ALA A 1 84 ? -13.836 8.555 -4.172 1 91.56 84 ALA A CA 1
ATOM 650 C C . ALA A 1 84 ? -14.375 7.527 -5.164 1 91.56 84 ALA A C 1
ATOM 652 O O . ALA A 1 84 ? -13.602 6.855 -5.852 1 91.56 84 ALA A O 1
ATOM 653 N N . ASN A 1 85 ? -15.602 7.34 -5.09 1 87.06 85 ASN A N 1
ATOM 654 C CA . ASN A 1 85 ? -16.344 6.582 -6.086 1 87.06 85 ASN A CA 1
ATOM 655 C C . ASN A 1 85 ? -17.703 7.215 -6.367 1 87.06 85 ASN A C 1
ATOM 657 O O . ASN A 1 85 ? -17.953 8.367 -6.008 1 87.06 85 ASN A O 1
ATOM 661 N N . ASP A 1 86 ? -18.516 6.555 -7.113 1 81.25 86 ASP A N 1
ATOM 662 C CA . ASP A 1 86 ? -19.781 7.137 -7.523 1 81.25 86 ASP A CA 1
ATOM 663 C C . ASP A 1 86 ? -20.656 7.484 -6.312 1 81.25 86 ASP A C 1
ATOM 665 O O . ASP A 1 86 ? -21.406 8.461 -6.34 1 81.25 86 ASP A O 1
ATOM 669 N N . ALA A 1 87 ? -20.469 6.75 -5.254 1 78 87 ALA A N 1
ATOM 670 C CA . ALA A 1 87 ? -21.328 6.906 -4.086 1 78 87 ALA A CA 1
ATOM 671 C C . ALA A 1 87 ? -20.656 7.746 -3.008 1 78 87 ALA A C 1
ATOM 673 O O . ALA A 1 87 ? -21.266 8.102 -2.006 1 78 87 ALA A O 1
ATOM 674 N N . LYS A 1 88 ? -19.422 8 -3.201 1 81.62 88 LYS A N 1
ATOM 675 C CA . LYS A 1 88 ? -18.641 8.648 -2.152 1 81.62 88 LYS A CA 1
ATOM 676 C C . LYS A 1 88 ? -17.781 9.766 -2.723 1 81.62 88 LYS A C 1
ATOM 678 O O . LYS A 1 88 ? -16.891 9.523 -3.551 1 81.62 88 LYS A O 1
ATOM 683 N N . LYS A 1 89 ? -18.109 11.047 -2.301 1 87.19 89 LYS A N 1
ATOM 684 C CA . LYS A 1 89 ? -17.328 12.219 -2.66 1 87.19 89 LYS A CA 1
ATOM 685 C C . LYS A 1 89 ? -16.766 12.906 -1.416 1 87.19 89 LYS A C 1
ATOM 687 O O . LYS A 1 89 ? -17.344 12.805 -0.333 1 87.19 89 LYS A O 1
ATOM 692 N N . PHE A 1 90 ? -15.656 13.672 -1.585 1 96.38 90 PHE A N 1
ATOM 693 C CA . PHE A 1 90 ? -15.023 14.242 -0.401 1 96.38 90 PHE A CA 1
ATOM 694 C C . PHE A 1 90 ? -15.055 15.766 -0.448 1 96.38 90 PHE A C 1
ATOM 696 O O . PHE A 1 90 ? -14.492 16.375 -1.36 1 96.38 90 PHE A O 1
ATOM 703 N N . MET A 1 91 ? -15.68 16.328 0.576 1 97.25 91 MET A N 1
ATOM 704 C CA . MET A 1 91 ? -15.703 17.781 0.736 1 97.25 91 MET A CA 1
ATOM 705 C C . MET A 1 91 ? -14.719 18.219 1.818 1 97.25 91 MET A C 1
ATOM 707 O O . MET A 1 91 ? -14.734 19.391 2.238 1 97.25 91 MET A O 1
ATOM 711 N N . GLY A 1 92 ? -13.938 17.312 2.287 1 97.44 92 GLY A N 1
ATOM 712 C CA . GLY A 1 92 ? -12.938 17.672 3.283 1 97.44 92 GLY A CA 1
ATOM 713 C C . GLY A 1 92 ? -12.43 16.469 4.059 1 97.44 92 GLY A C 1
ATOM 714 O O . GLY A 1 92 ? -12.82 15.336 3.791 1 97.44 92 GLY A O 1
ATOM 715 N N . ALA A 1 93 ? -11.516 16.734 4.969 1 97.25 93 ALA A N 1
ATOM 716 C CA . ALA A 1 93 ? -10.922 15.727 5.836 1 97.25 93 ALA A CA 1
ATOM 717 C C . ALA A 1 93 ? -10.305 16.359 7.074 1 97.25 93 ALA A C 1
ATOM 719 O O . ALA A 1 93 ? -9.938 17.547 7.062 1 97.25 93 ALA A O 1
ATOM 720 N N . GLY A 1 94 ? -10.211 15.57 8.109 1 95.06 94 GLY A N 1
ATOM 721 C CA . GLY A 1 94 ? -9.586 16.016 9.344 1 95.06 94 GLY A CA 1
ATOM 722 C C . GLY A 1 94 ? -9 14.891 10.164 1 95.06 94 GLY A C 1
ATOM 723 O O . GLY A 1 94 ? -9.289 13.719 9.914 1 95.06 94 GLY A O 1
ATOM 724 N N . ALA A 1 95 ? -8.188 15.266 11.125 1 94.69 95 ALA A N 1
ATOM 725 C CA . ALA A 1 95 ? -7.594 14.328 12.07 1 94.69 95 ALA A CA 1
ATOM 726 C C . ALA A 1 95 ? -6.816 15.062 13.156 1 94.69 95 ALA A C 1
ATOM 728 O O . ALA A 1 95 ? -6.602 16.266 13.07 1 94.69 95 ALA A O 1
ATOM 729 N N . THR A 1 96 ? -6.52 14.312 14.188 1 91.69 96 THR A N 1
ATOM 730 C CA . THR A 1 96 ? -5.625 14.797 15.234 1 91.69 96 THR A CA 1
ATOM 731 C C . THR A 1 96 ? -4.246 14.156 15.109 1 91.69 96 THR A C 1
ATOM 733 O O . THR A 1 96 ? -4.121 12.93 15.156 1 91.69 96 THR A O 1
ATOM 736 N N . LEU A 1 97 ? -3.273 15.023 15.023 1 94.06 97 LEU A N 1
ATOM 737 C CA . LEU A 1 97 ? -1.907 14.562 14.797 1 94.06 97 LEU A CA 1
ATOM 738 C C . LEU A 1 97 ? -1.082 14.656 16.078 1 94.06 97 LEU A C 1
ATOM 740 O O . LEU A 1 97 ? -1.051 15.703 16.719 1 94.06 97 LEU A O 1
ATOM 744 N N . ALA A 1 98 ? -0.414 13.523 16.391 1 92 98 ALA A N 1
ATOM 745 C CA . ALA A 1 98 ? 0.599 13.578 17.438 1 92 98 ALA A CA 1
ATOM 746 C C . ALA A 1 98 ? 1.86 14.289 16.953 1 92 98 ALA A C 1
ATOM 748 O O . ALA A 1 98 ? 2.393 13.953 15.891 1 92 98 ALA A O 1
ATOM 749 N N . LEU A 1 99 ? 2.346 15.18 17.844 1 93.19 99 LEU A N 1
ATOM 750 C CA . LEU A 1 99 ? 3.426 16.047 17.391 1 93.19 99 LEU A CA 1
ATOM 751 C C . LEU A 1 99 ? 4.781 15.508 17.828 1 93.19 99 LEU A C 1
ATOM 753 O O . LEU A 1 99 ? 5.02 15.312 19.016 1 93.19 99 LEU A O 1
ATOM 757 N N . TYR A 1 100 ? 5.621 15.258 16.844 1 94.69 100 TYR A N 1
ATOM 758 C CA . TYR A 1 100 ? 7 14.828 17.047 1 94.69 100 TYR A CA 1
ATOM 759 C C . TYR A 1 100 ? 7.961 15.648 16.188 1 94.69 100 TYR A C 1
ATOM 761 O O . TYR A 1 100 ? 7.531 16.406 15.32 1 94.69 100 TYR A O 1
ATOM 769 N N . LYS A 1 101 ? 9.211 15.531 16.562 1 95.12 101 LYS A N 1
ATOM 770 C CA . LYS A 1 101 ? 10.273 16.203 15.805 1 95.12 101 LYS A CA 1
ATOM 771 C C . LYS A 1 101 ? 11.195 15.18 15.141 1 95.12 101 LYS A C 1
ATOM 773 O O . LYS A 1 101 ? 12.188 14.75 15.727 1 95.12 101 LYS A O 1
ATOM 778 N N . PRO A 1 102 ? 10.945 14.906 13.883 1 97.69 102 PRO A N 1
ATOM 779 C CA . PRO A 1 102 ? 11.836 13.969 13.195 1 97.69 102 PRO A CA 1
ATOM 780 C C . PRO A 1 102 ? 13.25 14.5 13.047 1 97.69 102 PRO A C 1
ATOM 782 O O . PRO A 1 102 ? 13.445 15.695 12.805 1 97.69 102 PRO A O 1
ATOM 785 N N . ASN A 1 103 ? 14.234 13.57 13.133 1 96.69 103 ASN A N 1
ATOM 786 C CA . ASN A 1 103 ? 15.617 13.914 12.82 1 96.69 103 ASN A CA 1
ATOM 787 C C . ASN A 1 103 ? 15.875 13.891 11.312 1 96.69 103 ASN A C 1
ATOM 789 O O . ASN A 1 103 ? 15.664 12.867 10.656 1 96.69 103 ASN A O 1
ATOM 793 N N . VAL A 1 104 ? 16.344 15.094 10.742 1 96.62 104 VAL A N 1
ATOM 794 C CA . VAL A 1 104 ? 16.672 15.164 9.32 1 96.62 104 VAL A CA 1
ATOM 795 C C . VAL A 1 104 ? 17.984 15.914 9.141 1 96.62 104 VAL A C 1
ATOM 797 O O . VAL A 1 104 ? 18.375 16.719 9.992 1 96.62 104 VAL A O 1
ATOM 800 N N . GLN A 1 105 ? 18.625 15.664 8.07 1 94.44 105 GLN A N 1
ATOM 801 C CA . GLN A 1 105 ? 19.797 16.453 7.688 1 94.44 105 GLN A CA 1
ATOM 802 C C . GLN A 1 105 ? 19.391 17.719 6.949 1 94.44 105 GLN A C 1
ATOM 804 O O . GLN A 1 105 ? 18.219 17.875 6.57 1 94.44 105 GLN A O 1
ATOM 809 N N . ASN A 1 106 ? 20.375 18.562 6.684 1 93.69 106 ASN A N 1
ATOM 810 C CA . ASN A 1 106 ? 20.094 19.891 6.148 1 93.69 106 ASN A CA 1
ATOM 811 C C . ASN A 1 106 ? 19.516 19.812 4.742 1 93.69 106 ASN A C 1
ATOM 813 O O . ASN A 1 106 ? 18.719 20.672 4.344 1 93.69 106 ASN A O 1
ATOM 817 N N . ASN A 1 107 ? 19.891 18.797 4.035 1 93.19 107 ASN A N 1
ATOM 818 C CA . ASN A 1 107 ? 19.438 18.672 2.65 1 93.19 107 ASN A CA 1
ATOM 819 C C . ASN A 1 107 ? 18.219 17.781 2.537 1 93.19 107 ASN A C 1
ATOM 821 O O . ASN A 1 107 ? 17.797 17.422 1.432 1 93.19 107 ASN A O 1
ATOM 825 N N . GLN A 1 108 ? 17.641 17.406 3.695 1 96.44 108 GLN A N 1
ATOM 826 C CA . GLN A 1 108 ? 16.484 16.516 3.756 1 96.44 108 GLN A CA 1
ATOM 827 C C . GLN A 1 108 ? 15.266 17.25 4.305 1 96.44 108 GLN A C 1
ATOM 829 O O . GLN A 1 108 ? 15.391 18.344 4.871 1 96.44 108 GLN A O 1
ATOM 834 N N . TRP A 1 109 ? 14.078 16.641 4.109 1 97.19 109 TRP A N 1
ATOM 835 C CA . TRP A 1 109 ? 12.906 17.109 4.848 1 97.19 109 TRP A CA 1
ATOM 836 C C . TRP A 1 109 ? 11.961 15.953 5.141 1 97.19 109 TRP A C 1
ATOM 838 O O . TRP A 1 109 ? 12.062 14.891 4.531 1 97.19 109 TRP A O 1
ATOM 848 N N . SER A 1 110 ? 11.117 16.141 6.117 1 98.5 110 SER A N 1
ATOM 849 C CA . SER A 1 110 ? 10.125 15.18 6.586 1 98.5 110 SER A CA 1
ATOM 850 C C . SER A 1 110 ? 8.828 15.875 6.98 1 98.5 110 SER A C 1
ATOM 852 O O . SER A 1 110 ? 8.852 16.922 7.633 1 98.5 110 SER A O 1
ATOM 854 N N . SER A 1 111 ? 7.707 15.234 6.543 1 98.5 111 SER A N 1
ATOM 855 C CA . SER A 1 111 ? 6.426 15.852 6.871 1 98.5 111 SER A CA 1
ATOM 856 C C . SER A 1 111 ? 5.402 14.812 7.293 1 98.5 111 SER A C 1
ATOM 858 O O . SER A 1 111 ? 5.406 13.688 6.785 1 98.5 111 SER A O 1
ATOM 860 N N . SER A 1 112 ? 4.609 15.141 8.273 1 98.44 112 SER A N 1
ATOM 861 C CA . SER A 1 112 ? 3.342 14.5 8.602 1 98.44 112 SER A CA 1
ATOM 862 C C . SER A 1 112 ? 2.158 15.312 8.086 1 98.44 112 SER A C 1
ATOM 864 O O . SER A 1 112 ? 1.991 16.484 8.461 1 98.44 112 SER A O 1
ATOM 866 N N . ARG A 1 113 ? 1.271 14.594 7.281 1 98.12 113 ARG A N 1
ATOM 867 C CA . ARG A 1 113 ? 0.364 15.492 6.578 1 98.12 113 ARG A CA 1
ATOM 868 C C . ARG A 1 113 ? -0.952 14.797 6.246 1 98.12 113 ARG A C 1
ATOM 870 O O . ARG A 1 113 ? -1.021 13.57 6.223 1 98.12 113 ARG A O 1
ATOM 877 N N . ILE A 1 114 ? -1.968 15.648 6.043 1 98.56 114 ILE A N 1
ATOM 878 C CA . ILE A 1 114 ? -3.195 15.328 5.32 1 98.56 114 ILE A CA 1
ATOM 879 C C . ILE A 1 114 ? -3.145 15.945 3.924 1 98.56 114 ILE A C 1
ATOM 881 O O . ILE A 1 114 ? -2.764 17.109 3.762 1 98.56 114 ILE A O 1
ATOM 885 N N . LYS A 1 115 ? -3.48 15.18 2.914 1 98.56 115 LYS A N 1
ATOM 886 C CA . LYS A 1 115 ? -3.463 15.664 1.539 1 98.56 115 LYS A CA 1
ATOM 887 C C . LYS A 1 115 ? -4.77 15.336 0.821 1 98.56 115 LYS A C 1
ATOM 889 O O . LYS A 1 115 ? -5.23 14.195 0.854 1 98.56 115 LYS A O 1
ATOM 894 N N . LEU A 1 116 ? -5.41 16.328 0.248 1 98.25 116 LEU A N 1
ATOM 895 C CA . LEU A 1 116 ? -6.559 16.172 -0.637 1 98.25 116 LEU A CA 1
ATOM 896 C C . LEU A 1 116 ? -6.168 16.422 -2.09 1 98.25 116 LEU A C 1
ATOM 898 O O . LEU A 1 116 ? -5.441 17.375 -2.385 1 98.25 116 LEU A O 1
ATOM 902 N N . SER A 1 117 ? -6.672 15.539 -2.998 1 97.56 117 SER A N 1
ATOM 903 C CA . SER A 1 117 ? -6.301 15.719 -4.398 1 97.56 117 SER A CA 1
ATOM 904 C C . SER A 1 117 ? -7.465 15.383 -5.324 1 97.56 117 SER A C 1
ATOM 906 O O . SER A 1 117 ? -8.414 14.695 -4.922 1 97.56 117 SER A O 1
ATOM 908 N N . ASN A 1 118 ? -7.41 15.867 -6.5 1 97 118 ASN A N 1
ATOM 909 C CA . ASN A 1 118 ? -8.25 15.539 -7.648 1 97 118 ASN A CA 1
ATOM 910 C C . ASN A 1 118 ? -7.547 15.859 -8.969 1 97 118 ASN A C 1
ATOM 912 O O . ASN A 1 118 ? -7.246 17.016 -9.25 1 97 118 ASN A O 1
ATOM 916 N N . GLY A 1 119 ? -7.25 14.781 -9.75 1 91.69 119 GLY A N 1
ATOM 917 C CA . GLY A 1 119 ? -6.402 15 -10.906 1 91.69 119 GLY A CA 1
ATOM 918 C C . GLY A 1 119 ? -4.992 15.438 -10.539 1 91.69 119 GLY A C 1
ATOM 919 O O . GLY A 1 119 ? -4.352 14.82 -9.688 1 91.69 119 GLY A O 1
ATOM 920 N N . ASP A 1 120 ? -4.504 16.547 -11.18 1 91.94 120 ASP A N 1
ATOM 921 C CA . ASP A 1 120 ? -3.135 17 -10.969 1 91.94 120 ASP A CA 1
ATOM 922 C C . ASP A 1 120 ? -3.072 18.062 -9.859 1 91.94 120 ASP A C 1
ATOM 924 O O . ASP A 1 120 ? -1.998 18.562 -9.539 1 91.94 120 ASP A O 1
ATOM 928 N N . ASP A 1 121 ? -4.211 18.328 -9.289 1 97.19 121 ASP A N 1
ATOM 929 C CA . ASP A 1 121 ? -4.266 19.359 -8.258 1 97.19 121 ASP A CA 1
ATOM 930 C C . ASP A 1 121 ? -4.297 18.734 -6.859 1 97.19 121 ASP A C 1
ATOM 932 O O . ASP A 1 121 ? -4.848 17.656 -6.668 1 97.19 121 ASP A O 1
ATOM 936 N N . SER A 1 122 ? -3.719 19.453 -5.938 1 98.12 122 SER A N 1
ATOM 937 C CA . SER A 1 122 ? -3.754 18.969 -4.559 1 98.12 122 SER A CA 1
ATOM 938 C C . SER A 1 122 ? -3.566 20.109 -3.57 1 98.12 122 SER A C 1
ATOM 940 O O . SER A 1 122 ? -3.006 21.156 -3.918 1 98.12 122 SER A O 1
ATOM 942 N N . ILE A 1 123 ? -4.07 19.953 -2.334 1 98.56 123 ILE A N 1
ATOM 943 C CA . ILE A 1 123 ? -3.801 20.781 -1.168 1 98.56 123 ILE A CA 1
ATOM 944 C C . ILE A 1 123 ? -3.385 19.906 0.009 1 98.56 123 ILE A C 1
ATOM 946 O O . ILE A 1 123 ? -3.859 18.781 0.146 1 98.56 123 ILE A O 1
ATOM 950 N N . GLU A 1 124 ? -2.525 20.406 0.809 1 98.31 124 GLU A N 1
ATOM 951 C CA . GLU A 1 124 ? -2.074 19.609 1.948 1 98.31 124 GLU A CA 1
ATOM 952 C C . GLU A 1 124 ? -1.65 20.5 3.109 1 98.31 124 GLU A C 1
ATOM 954 O O . GLU A 1 124 ? -1.3 21.672 2.906 1 98.31 124 GLU A O 1
ATOM 959 N N . THR A 1 125 ? -1.745 19.969 4.312 1 97.94 125 THR A N 1
ATOM 960 C CA . THR A 1 125 ? -1.333 20.656 5.531 1 97.94 125 THR A CA 1
ATOM 961 C C . THR A 1 125 ? -0.78 19.672 6.551 1 97.94 125 THR A C 1
ATOM 963 O O . THR A 1 125 ? -0.896 18.453 6.367 1 97.94 125 THR A O 1
ATOM 966 N N . GLY A 1 126 ? -0.177 20.188 7.598 1 97.06 126 GLY A N 1
ATOM 967 C CA . GLY A 1 126 ? 0.418 19.422 8.68 1 97.06 126 GLY A CA 1
ATOM 968 C C . GLY A 1 126 ? 1.623 20.094 9.305 1 97.06 126 GLY A C 1
ATOM 969 O O . GLY A 1 126 ? 1.608 21.312 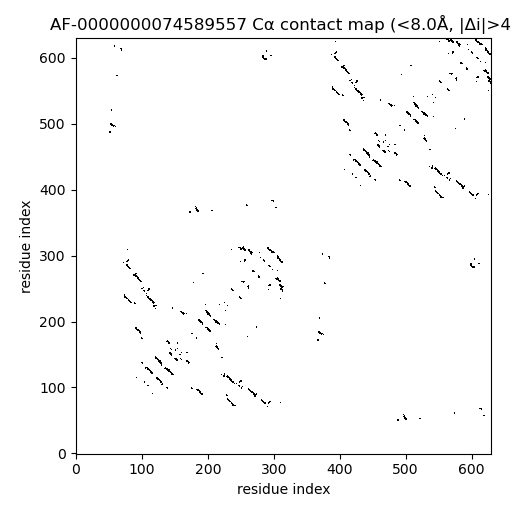9.531 1 97.06 126 GLY A O 1
ATOM 970 N N . PHE A 1 127 ? 2.572 19.266 9.641 1 97.25 127 PHE A N 1
ATOM 971 C CA . PHE A 1 127 ? 3.826 19.766 10.188 1 97.25 127 PHE A CA 1
ATOM 972 C C . PHE A 1 127 ? 5.016 19.203 9.414 1 97.25 127 PHE A C 1
ATOM 974 O O . PHE A 1 127 ? 5.031 18.031 9.047 1 97.25 127 PHE A O 1
ATOM 981 N N . MET A 1 128 ? 6.008 20.109 9.203 1 97.81 128 MET A N 1
ATOM 982 C CA . MET A 1 128 ? 7.148 19.75 8.375 1 97.81 128 MET A CA 1
ATOM 983 C C . MET A 1 128 ? 8.453 20.234 8.992 1 97.81 128 MET A C 1
ATOM 985 O O . MET A 1 128 ? 8.516 21.344 9.516 1 97.81 128 MET A O 1
ATOM 989 N N . VAL A 1 129 ? 9.398 19.328 9.023 1 98.12 129 VAL A N 1
ATOM 990 C CA . VAL A 1 129 ? 10.781 19.734 9.25 1 98.12 129 VAL A CA 1
ATOM 991 C C . VAL A 1 129 ? 11.516 19.859 7.914 1 98.12 129 VAL A C 1
ATOM 993 O O . VAL A 1 129 ? 11.68 18.875 7.195 1 98.12 129 VAL A O 1
ATOM 996 N N . ASN A 1 130 ? 11.922 21.078 7.602 1 97 130 ASN A N 1
ATOM 997 C CA . ASN A 1 130 ? 12.609 21.391 6.355 1 97 130 ASN A CA 1
ATOM 998 C C . ASN A 1 130 ? 13.625 22.531 6.551 1 97 130 ASN A C 1
ATOM 1000 O O . ASN A 1 130 ? 13.297 23.703 6.359 1 97 130 ASN A O 1
ATOM 1004 N N . PRO A 1 131 ? 14.828 22.125 6.766 1 95.94 131 PRO A N 1
ATOM 1005 C CA . PRO A 1 131 ? 15.836 23.141 7.07 1 95.94 131 PRO A CA 1
ATOM 1006 C C . PRO A 1 131 ? 16.047 24.125 5.922 1 95.94 131 PRO A C 1
ATOM 1008 O O . PRO A 1 131 ? 16.391 25.281 6.152 1 95.94 131 PRO A O 1
ATOM 1011 N N . GLU A 1 132 ? 15.859 23.719 4.766 1 92.62 132 GLU A N 1
ATOM 1012 C CA . GLU A 1 132 ? 16.031 24.609 3.629 1 92.62 132 GLU A CA 1
ATOM 1013 C C . GLU A 1 132 ? 14.938 25.672 3.586 1 92.62 132 GLU A C 1
ATOM 1015 O O . GLU A 1 132 ? 15.203 26.844 3.266 1 92.62 132 GLU A O 1
ATOM 1020 N N . VAL A 1 133 ? 13.781 25.297 3.914 1 92.88 133 VAL A N 1
ATOM 1021 C CA . VAL A 1 133 ? 12.625 26.188 3.799 1 92.88 133 VAL A CA 1
ATOM 1022 C C . VAL A 1 133 ? 12.5 27.031 5.062 1 92.88 133 VAL A C 1
ATOM 1024 O O . VAL A 1 133 ? 12.312 28.25 4.984 1 92.88 133 VAL A O 1
ATOM 1027 N N . PHE A 1 134 ? 12.664 26.438 6.238 1 94.81 134 PHE A N 1
ATOM 1028 C CA . PHE A 1 134 ? 12.344 27.125 7.484 1 94.81 134 PHE A CA 1
ATOM 1029 C C . PHE A 1 134 ? 13.609 27.547 8.211 1 94.81 134 PHE A C 1
ATOM 1031 O O . PHE A 1 134 ? 13.539 28.219 9.242 1 94.81 134 PHE A O 1
ATOM 1038 N N . LYS A 1 135 ? 14.789 27.156 7.75 1 94.38 135 LYS A N 1
ATOM 1039 C CA . LYS A 1 135 ? 16.094 27.609 8.203 1 94.38 135 LYS A CA 1
ATOM 1040 C C . LYS A 1 135 ? 16.391 27.125 9.617 1 94.38 135 LYS A C 1
ATOM 1042 O O . LYS A 1 135 ? 17.109 27.797 10.375 1 94.38 135 LYS A O 1
ATOM 1047 N N . ASP A 1 136 ? 15.68 26.094 10.055 1 95.62 136 ASP A N 1
ATOM 1048 C CA . ASP A 1 136 ? 15.969 25.391 11.297 1 95.62 136 ASP A CA 1
ATOM 1049 C C . ASP A 1 136 ? 15.5 23.938 11.219 1 95.62 136 ASP A C 1
ATOM 1051 O O . ASP A 1 136 ? 15.062 23.469 10.164 1 95.62 136 ASP A O 1
ATOM 1055 N N . ASN A 1 137 ? 15.695 23.203 12.359 1 96 137 ASN A N 1
ATOM 1056 C CA . ASN A 1 137 ? 15.344 21.797 12.359 1 96 137 ASN A CA 1
ATOM 1057 C C . ASN A 1 137 ? 14.102 21.531 13.211 1 96 137 ASN A C 1
ATOM 1059 O O . ASN A 1 137 ? 13.945 20.438 13.758 1 96 137 ASN A O 1
ATOM 1063 N N . GLU A 1 138 ? 13.266 22.547 13.352 1 95.81 138 GLU A N 1
ATOM 1064 C CA . GLU A 1 138 ? 12.016 22.359 14.078 1 95.81 138 GLU A CA 1
ATOM 1065 C C . GLU A 1 138 ? 10.867 22.016 13.141 1 95.81 138 GLU A C 1
ATOM 1067 O O . GLU A 1 138 ? 10.945 22.281 11.938 1 95.81 138 GLU A O 1
ATOM 1072 N N . ALA A 1 139 ? 9.875 21.375 13.75 1 96.38 139 ALA A N 1
ATOM 1073 C CA . ALA A 1 139 ? 8.664 21.156 12.969 1 96.38 139 ALA A CA 1
ATOM 1074 C C . ALA A 1 139 ? 7.84 22.438 12.867 1 96.38 139 ALA A C 1
ATOM 1076 O O . ALA A 1 139 ? 7.637 23.141 13.867 1 96.38 139 ALA A O 1
ATOM 1077 N N . HIS A 1 140 ? 7.371 22.734 11.633 1 94.75 140 HIS A N 1
ATOM 1078 C CA . HIS A 1 140 ? 6.555 23.922 11.422 1 94.75 140 HIS A CA 1
ATOM 1079 C C . HIS A 1 140 ? 5.215 23.578 10.789 1 94.75 140 HIS A C 1
ATOM 1081 O O . HIS A 1 140 ? 5.156 22.734 9.883 1 94.75 140 HIS A O 1
ATOM 1087 N N . SER A 1 141 ? 4.168 24.234 11.312 1 94.31 141 SER A N 1
ATOM 1088 C CA . SER A 1 141 ? 2.893 24.125 10.609 1 94.31 141 SER A CA 1
ATOM 1089 C C . SER A 1 141 ? 2.986 24.703 9.203 1 94.31 141 SER A C 1
ATOM 1091 O O . SER A 1 141 ? 3.734 25.656 8.961 1 94.31 141 SER A O 1
ATOM 1093 N N . TYR A 1 142 ? 2.211 24.094 8.266 1 95.94 142 TYR A N 1
ATOM 1094 C CA . TYR A 1 142 ? 2.311 24.641 6.918 1 95.94 142 TYR A CA 1
ATOM 1095 C C . TYR A 1 142 ? 1.029 24.391 6.133 1 95.94 142 TYR A C 1
ATOM 1097 O O . TYR A 1 142 ? 0.215 23.547 6.516 1 95.94 142 TYR A O 1
ATOM 1105 N N . ALA A 1 143 ? 0.821 25.172 5.098 1 97.38 143 ALA A N 1
ATOM 1106 C CA . ALA A 1 143 ? -0.182 25.016 4.051 1 97.38 143 ALA A CA 1
ATOM 1107 C C . ALA A 1 143 ? 0.466 25.016 2.668 1 97.38 143 ALA A C 1
ATOM 1109 O O . ALA A 1 143 ? 1.269 25.891 2.348 1 97.38 143 ALA A O 1
ATOM 1110 N N . LYS A 1 144 ? 0.142 24 1.896 1 98 144 LYS A N 1
ATOM 1111 C CA . LYS A 1 144 ? 0.749 23.844 0.578 1 98 144 LYS A CA 1
ATOM 1112 C C . LYS A 1 144 ? -0.299 23.469 -0.47 1 98 144 LYS A C 1
ATOM 1114 O O . LYS A 1 144 ? -1.312 22.844 -0.152 1 98 144 LYS A O 1
ATOM 1119 N N . PHE A 1 145 ? -0.071 23.953 -1.776 1 97.94 145 PHE A N 1
ATOM 1120 C CA . PHE A 1 145 ? -0.953 23.547 -2.865 1 97.94 145 PHE A CA 1
ATOM 1121 C C . PHE A 1 145 ? -0.16 23.312 -4.145 1 97.94 145 PHE A C 1
ATOM 1123 O O . PHE A 1 145 ? 0.98 23.766 -4.266 1 97.94 145 PHE A O 1
ATOM 1130 N N . SER A 1 146 ? -0.664 22.422 -4.941 1 97.12 146 SER A N 1
ATOM 1131 C CA . SER A 1 146 ? -0.225 22.219 -6.32 1 97.12 146 SER A CA 1
ATOM 1132 C C . SER A 1 146 ? -1.395 22.328 -7.293 1 97.12 146 SER A C 1
ATOM 1134 O O . SER A 1 146 ? -2.391 21.625 -7.156 1 97.12 146 SER A O 1
ATOM 1136 N N . ALA A 1 147 ? -1.331 23.234 -8.164 1 95.06 147 ALA A N 1
ATOM 1137 C CA . ALA A 1 147 ? -2.301 23.391 -9.25 1 95.06 147 ALA A CA 1
ATOM 1138 C C . ALA A 1 147 ? -1.653 23.156 -10.609 1 95.06 147 ALA A C 1
ATOM 1140 O O . ALA A 1 147 ? -0.913 24.016 -11.109 1 95.06 147 ALA A O 1
ATOM 1141 N N . GLY A 1 148 ? -1.958 22.047 -11.211 1 89.75 148 GLY A N 1
ATOM 1142 C CA . GLY A 1 148 ? -1.317 21.719 -12.477 1 89.75 148 GLY A CA 1
ATOM 1143 C C . GLY A 1 148 ? 0.191 21.594 -12.367 1 89.75 148 GLY A C 1
ATOM 1144 O O . GLY A 1 148 ? 0.917 22.016 -13.273 1 89.75 148 GLY A O 1
ATOM 1145 N N . GLY A 1 149 ? 0.635 21.266 -11.234 1 86.5 149 GLY A N 1
ATOM 1146 C CA . GLY A 1 149 ? 2.062 21.078 -11.039 1 86.5 149 GLY A CA 1
ATOM 1147 C C . GLY A 1 149 ? 2.766 22.312 -10.516 1 86.5 149 GLY A C 1
ATOM 1148 O O . GLY A 1 149 ? 3.967 22.281 -10.242 1 86.5 149 GLY A O 1
ATOM 1149 N N . ARG A 1 150 ? 2.029 23.328 -10.406 1 90.12 150 ARG A N 1
ATOM 1150 C CA . ARG A 1 150 ? 2.594 24.562 -9.867 1 90.12 150 ARG A CA 1
ATOM 1151 C C . ARG A 1 150 ? 1.989 24.891 -8.508 1 90.12 150 ARG A C 1
ATOM 1153 O O . ARG A 1 150 ? 0.799 24.672 -8.281 1 90.12 150 ARG A O 1
ATOM 1160 N N . GLY A 1 151 ? 2.785 25.438 -7.621 1 95.75 151 GLY A N 1
ATOM 1161 C CA . GLY A 1 151 ? 2.336 25.812 -6.285 1 95.75 151 GLY A CA 1
ATOM 1162 C C . GLY A 1 151 ? 3.479 26.109 -5.336 1 95.75 151 GLY A C 1
ATOM 1163 O O . GLY A 1 151 ? 4.629 26.25 -5.762 1 95.75 151 GLY A O 1
ATOM 1164 N N . CYS A 1 152 ? 3.104 26.328 -4.062 1 94.19 152 CYS A N 1
ATOM 1165 C CA . CYS A 1 152 ? 4.125 26.672 -3.08 1 94.19 152 CYS A CA 1
ATOM 1166 C C . CYS A 1 152 ? 3.639 26.391 -1.664 1 94.19 152 CYS A C 1
ATOM 1168 O O . CYS A 1 152 ? 2.506 25.953 -1.469 1 94.19 152 CYS A O 1
ATOM 1170 N N . ILE A 1 153 ? 4.543 26.562 -0.739 1 95.44 153 ILE A N 1
ATOM 1171 C CA . ILE A 1 153 ? 4.262 26.422 0.685 1 95.44 153 ILE A CA 1
ATOM 1172 C C . ILE A 1 153 ? 3.949 27.797 1.29 1 95.44 153 ILE A C 1
ATOM 1174 O O . ILE A 1 153 ? 4.613 28.781 0.979 1 95.44 153 ILE A O 1
ATOM 1178 N N . ASN A 1 154 ? 2.924 27.75 2.061 1 93.81 154 ASN A N 1
ATOM 1179 C CA . ASN A 1 154 ? 2.543 28.953 2.801 1 93.81 154 ASN A CA 1
ATOM 1180 C C . ASN A 1 154 ? 2.398 30.156 1.877 1 93.81 154 ASN A C 1
ATOM 1182 O O . ASN A 1 154 ? 1.636 30.109 0.909 1 93.81 154 ASN A O 1
ATOM 1186 N N . LYS A 1 155 ? 3.096 31.266 2.213 1 89.75 155 LYS A N 1
ATOM 1187 C CA . LYS A 1 155 ? 2.926 32.5 1.455 1 89.75 155 LYS A CA 1
ATOM 1188 C C . LYS A 1 155 ? 4.137 32.781 0.564 1 89.75 155 LYS A C 1
ATOM 1190 O O . LYS A 1 155 ? 4.457 33.938 0.277 1 89.75 155 LYS A O 1
ATOM 1195 N N . GLN A 1 156 ? 4.703 31.656 0.152 1 91.25 156 GLN A N 1
ATOM 1196 C CA . GLN A 1 156 ? 5.859 31.812 -0.725 1 91.25 156 GLN A CA 1
ATOM 1197 C C . GLN A 1 156 ? 5.438 32.219 -2.127 1 91.25 156 GLN A C 1
ATOM 1199 O O . GLN A 1 156 ? 6.258 32.719 -2.908 1 91.25 156 GLN A O 1
ATOM 1204 N N . CYS A 1 157 ? 4.25 32.031 -2.518 1 91 157 CYS A N 1
ATOM 1205 C CA . CYS A 1 157 ? 3.6 32.531 -3.734 1 91 157 CYS A CA 1
ATOM 1206 C C . CYS A 1 157 ? 2.117 32.781 -3.496 1 91 157 CYS A C 1
ATOM 1208 O O . CYS A 1 157 ? 1.577 32.406 -2.453 1 91 157 CYS A O 1
ATOM 1210 N N . PRO A 1 158 ? 1.522 33.531 -4.418 1 93 158 PRO A N 1
ATOM 1211 C CA . PRO A 1 158 ? 0.084 33.719 -4.238 1 93 158 PRO A CA 1
ATOM 1212 C C . PRO A 1 158 ? -0.713 32.438 -4.312 1 93 158 PRO A C 1
ATOM 1214 O O . PRO A 1 158 ? -0.453 31.594 -5.18 1 93 158 PRO A O 1
ATOM 1217 N N . GLY A 1 159 ? -1.623 32.219 -3.475 1 95.75 159 GLY A N 1
ATOM 1218 C CA . GLY A 1 159 ? -2.484 31.031 -3.451 1 95.75 159 GLY A CA 1
ATOM 1219 C C . GLY A 1 159 ? -3.277 30.906 -2.164 1 95.75 159 GLY A C 1
ATOM 1220 O O . GLY A 1 159 ? -4.5 31.047 -2.166 1 95.75 159 GLY A O 1
ATOM 1221 N N . PHE A 1 160 ? -2.559 30.703 -1.132 1 97.06 160 PHE A N 1
ATOM 1222 C CA . PHE A 1 160 ? -3.203 30.609 0.172 1 97.06 160 PHE A CA 1
ATOM 1223 C C . PHE A 1 160 ? -3.494 31.984 0.737 1 97.06 160 PHE A C 1
ATOM 1225 O O . PHE A 1 160 ? -2.609 32.844 0.788 1 97.06 160 PHE A O 1
ATOM 1232 N N . VAL A 1 161 ? -4.719 32.188 1.185 1 96.62 161 VAL A N 1
ATOM 1233 C CA . VAL A 1 161 ? -5.137 33.438 1.798 1 96.62 161 VAL A CA 1
ATOM 1234 C C . VAL A 1 161 ? -5.227 33.281 3.312 1 96.62 161 VAL A C 1
ATOM 1236 O O . VAL A 1 161 ? -6.137 32.625 3.814 1 96.62 161 VAL A O 1
ATOM 1239 N N . GLU A 1 162 ? -4.371 33.969 3.988 1 94.06 162 GLU A N 1
ATOM 1240 C CA . GLU A 1 162 ? -4.363 33.875 5.445 1 94.06 162 GLU A CA 1
ATOM 1241 C C . GLU A 1 162 ? -5.367 34.844 6.055 1 94.06 162 GLU A C 1
ATOM 1243 O O . GLU A 1 162 ? -5.418 36.031 5.672 1 94.06 162 GLU A O 1
ATOM 1248 N N . VAL A 1 163 ? -6.191 34.375 6.996 1 92.81 163 VAL A N 1
ATOM 1249 C CA . VAL A 1 163 ? -7.199 35.219 7.637 1 92.81 163 VAL A CA 1
ATOM 1250 C C . VAL A 1 163 ? -6.805 35.469 9.094 1 92.81 163 VAL A C 1
ATOM 1252 O O . VAL A 1 163 ? -7.121 36.5 9.648 1 92.81 163 VAL A O 1
ATOM 1255 N N . SER A 1 164 ? -6.242 34.469 9.727 1 84.69 164 SER A N 1
ATOM 1256 C CA . SER A 1 164 ? -5.707 34.594 11.078 1 84.69 164 SER A CA 1
ATOM 1257 C C . SER A 1 164 ? -4.188 34.5 11.086 1 84.69 164 SER A C 1
ATOM 1259 O O . SER A 1 164 ? -3.643 33.375 11 1 84.69 164 SER A O 1
ATOM 1261 N N . PRO A 1 165 ? -3.582 35.625 11.266 1 80.31 165 PRO A N 1
ATOM 1262 C CA . PRO A 1 165 ? -2.119 35.562 11.219 1 80.31 165 PRO A CA 1
ATOM 1263 C C . PRO A 1 165 ? -1.511 34.906 12.438 1 80.31 165 PRO A C 1
ATOM 1265 O O . PRO A 1 165 ? -2.088 34.938 13.531 1 80.31 165 PRO A O 1
ATOM 1268 N N . GLY A 1 166 ? -0.364 34.25 12.273 1 78.69 166 GLY A N 1
ATOM 1269 C CA . GLY A 1 166 ? 0.405 33.781 13.406 1 78.69 166 GLY A CA 1
ATOM 1270 C C . GLY A 1 166 ? 0.255 32.281 13.617 1 78.69 166 GLY A C 1
ATOM 1271 O O . GLY A 1 166 ? 0.786 31.719 14.586 1 78.69 166 GLY A O 1
ATOM 1272 N N . TYR A 1 167 ? -0.466 31.641 12.688 1 81.75 167 TYR A N 1
ATOM 1273 C CA . TYR A 1 167 ? -0.685 30.219 12.906 1 81.75 167 TYR A CA 1
ATOM 1274 C C . TYR A 1 167 ? 0.008 29.391 11.828 1 81.75 167 TYR A C 1
ATOM 1276 O O . TYR A 1 167 ? 0.069 28.156 11.93 1 81.75 167 TYR A O 1
ATOM 1284 N N . LEU A 1 168 ? 0.501 30.031 10.852 1 85.81 168 LEU A N 1
ATOM 1285 C CA . LEU A 1 168 ? 1.224 29.328 9.789 1 85.81 168 LEU A CA 1
ATOM 1286 C C . LEU A 1 168 ? 2.73 29.5 9.961 1 85.81 168 LEU A C 1
ATOM 1288 O O . LEU A 1 168 ? 3.203 30.594 10.281 1 85.81 168 LEU A O 1
ATOM 1292 N N . GLY A 1 169 ? 3.449 28.391 9.789 1 88.44 169 GLY A N 1
ATOM 1293 C CA . GLY A 1 169 ? 4.898 28.422 9.875 1 88.44 169 GLY A CA 1
ATOM 1294 C C . GLY A 1 169 ? 5.406 28.453 11.305 1 88.44 169 GLY A C 1
ATOM 1295 O O . GLY A 1 169 ? 6.547 28.844 11.562 1 88.44 169 GLY A O 1
ATOM 1296 N N . ILE A 1 170 ? 4.582 28 12.188 1 87 170 ILE A N 1
ATOM 1297 C CA . ILE A 1 170 ? 4.973 28.109 13.594 1 87 170 ILE A CA 1
ATOM 1298 C C . ILE A 1 170 ? 5.297 26.719 14.141 1 87 170 ILE A C 1
ATOM 1300 O O . ILE A 1 170 ? 4.805 25.719 13.633 1 87 170 ILE A O 1
ATOM 1304 N N . THR A 1 171 ? 6.148 26.766 15.195 1 91.25 171 THR A N 1
ATOM 1305 C CA . THR A 1 171 ? 6.574 25.531 15.859 1 91.25 171 THR A CA 1
ATOM 1306 C C . THR A 1 171 ? 5.684 25.234 17.062 1 91.25 171 THR A C 1
ATOM 1308 O O . THR A 1 171 ? 5.23 26.141 17.75 1 91.25 171 THR A O 1
ATOM 1311 N N . PRO A 1 172 ? 5.473 23.938 17.297 1 87 172 PRO A N 1
ATOM 1312 C CA . PRO A 1 172 ? 4.738 23.625 18.516 1 87 172 PRO A CA 1
ATOM 1313 C C . PRO A 1 172 ? 5.492 24.031 19.781 1 87 172 PRO A C 1
ATOM 1315 O O . PRO A 1 172 ? 6.727 24.031 19.797 1 87 172 PRO A O 1
ATOM 1318 N N . ASP A 1 173 ? 4.715 24.281 20.828 1 82.56 173 ASP A N 1
ATOM 1319 C CA . ASP A 1 173 ? 5.324 24.641 22.109 1 82.56 173 ASP A CA 1
ATOM 1320 C C . ASP A 1 173 ? 6.086 23.453 22.703 1 82.56 173 ASP A C 1
ATOM 1322 O O . ASP A 1 173 ? 7.105 23.641 23.375 1 82.56 173 ASP A O 1
ATOM 1326 N N . HIS A 1 174 ? 5.453 22.344 22.531 1 84.88 174 HIS A N 1
ATOM 1327 C CA . HIS A 1 174 ? 6.059 21.109 23.016 1 84.88 174 HIS A CA 1
ATOM 1328 C C . HIS A 1 174 ? 5.875 19.969 22.016 1 84.88 174 HIS A C 1
ATOM 1330 O O . HIS A 1 174 ? 4.926 19.984 21.219 1 84.88 174 HIS A O 1
ATOM 1336 N N . TYR A 1 175 ? 6.836 19.094 22.203 1 89.88 175 TYR A N 1
ATOM 1337 C CA . TYR A 1 175 ? 6.711 17.828 21.453 1 89.88 175 TYR A CA 1
ATOM 1338 C C . TYR A 1 175 ? 6.312 16.688 22.391 1 89.88 175 TYR A C 1
ATOM 1340 O O . TYR A 1 175 ? 6.551 16.75 23.594 1 89.88 175 TYR A O 1
ATOM 1348 N N . THR A 1 176 ? 5.703 15.711 21.766 1 87.94 176 THR A N 1
ATOM 1349 C CA . THR A 1 176 ? 5.395 14.508 22.516 1 87.94 176 THR A CA 1
ATOM 1350 C C . THR A 1 176 ? 6.672 13.758 22.891 1 87.94 176 THR A C 1
ATOM 1352 O O . THR A 1 176 ? 7.586 13.625 22.078 1 87.94 176 THR A O 1
ATOM 1355 N N . THR A 1 177 ? 6.703 13.32 24.125 1 83.5 177 THR A N 1
ATOM 1356 C CA . THR A 1 177 ? 7.805 12.484 24.578 1 83.5 177 THR A CA 1
ATOM 1357 C C . THR A 1 177 ? 7.379 11.023 24.656 1 83.5 177 THR A C 1
ATOM 1359 O O . THR A 1 177 ? 6.367 10.695 25.281 1 83.5 177 THR A O 1
ATOM 1362 N N . ILE A 1 178 ? 8.195 10.211 24.047 1 83.88 178 ILE A N 1
ATOM 1363 C CA . ILE A 1 178 ? 7.879 8.789 24.031 1 83.88 178 ILE A CA 1
ATOM 1364 C C . ILE A 1 178 ? 7.871 8.242 25.453 1 83.88 178 ILE A C 1
ATOM 1366 O O . ILE A 1 178 ? 8.789 8.516 26.234 1 83.88 178 ILE A O 1
ATOM 1370 N N . GLY A 1 179 ? 6.852 7.578 25.812 1 76 179 GLY A N 1
ATOM 1371 C CA . GLY A 1 179 ? 6.773 6.953 27.125 1 76 179 GLY A CA 1
ATOM 1372 C C . GLY A 1 179 ? 6.191 7.867 28.188 1 76 179 GLY A C 1
ATOM 1373 O O . GLY A 1 179 ? 6.012 7.461 29.344 1 76 179 GLY A O 1
ATOM 1374 N N . SER A 1 180 ? 5.902 9.07 27.906 1 75.56 180 SER A N 1
ATOM 1375 C CA . SER A 1 180 ? 5.418 10.031 28.891 1 75.56 180 SER A CA 1
ATOM 1376 C C . SER A 1 180 ? 3.979 9.727 29.297 1 75.56 180 SER A C 1
ATOM 1378 O O . SER A 1 180 ? 3.516 10.172 30.344 1 75.56 180 SER A O 1
ATOM 1380 N N . GLY A 1 181 ? 3.295 8.984 28.516 1 70.81 181 GLY A N 1
ATOM 1381 C CA . GLY A 1 181 ? 1.907 8.664 28.812 1 70.81 181 GLY A CA 1
ATOM 1382 C C . GLY A 1 181 ? 0.93 9.695 28.297 1 70.81 181 GLY A C 1
ATOM 1383 O O . GLY A 1 181 ? -0.281 9.57 28.484 1 70.81 181 GLY A O 1
ATOM 1384 N N . TYR A 1 182 ? 1.439 10.789 27.797 1 76.81 182 TYR A N 1
ATOM 1385 C CA . TYR A 1 182 ? 0.562 11.766 27.156 1 76.81 182 TYR A CA 1
ATOM 1386 C C . TYR A 1 182 ? 1.127 12.211 25.812 1 76.81 182 TYR A C 1
ATOM 1388 O O . TYR A 1 182 ? 2.307 11.992 25.531 1 76.81 182 TYR A O 1
ATOM 1396 N N . TYR A 1 183 ? 0.205 12.875 25 1 83.31 183 TYR A N 1
ATOM 1397 C CA . TYR A 1 183 ? 0.602 13.32 23.672 1 83.31 183 TYR A CA 1
ATOM 1398 C C . TYR A 1 183 ? 0.384 14.82 23.516 1 83.31 183 TYR A C 1
ATOM 1400 O O . TYR A 1 183 ? -0.609 15.367 24 1 83.31 183 TYR A O 1
ATOM 1408 N N . TRP A 1 184 ? 1.385 15.438 22.969 1 85.56 184 TRP A N 1
ATOM 1409 C CA . TRP A 1 184 ? 1.131 16.75 22.391 1 85.56 184 TRP A CA 1
ATOM 1410 C C . TRP A 1 184 ? 0.595 16.625 20.969 1 85.56 184 TRP A C 1
ATOM 1412 O O . TRP A 1 184 ? 1.232 16 20.109 1 85.56 184 TRP A O 1
ATOM 1422 N N . GLU A 1 185 ? -0.654 17.203 20.797 1 89.06 185 GLU A N 1
ATOM 1423 C CA . GLU A 1 185 ? -1.339 16.938 19.531 1 89.06 185 GLU A CA 1
ATOM 1424 C C . GLU A 1 185 ? -1.939 18.219 18.953 1 89.06 185 GLU A C 1
ATOM 1426 O O . GLU A 1 185 ? -2.096 19.219 19.656 1 89.06 185 GLU A O 1
ATOM 1431 N N . CYS A 1 186 ? -2.217 18.141 17.688 1 88.81 186 CYS A N 1
ATOM 1432 C CA . CYS A 1 186 ? -2.918 19.203 16.984 1 88.81 186 CYS A CA 1
ATOM 1433 C C . CYS A 1 186 ? -4.012 18.641 16.094 1 88.81 186 CYS A C 1
ATOM 1435 O O . CYS A 1 186 ? -3.742 17.781 15.242 1 88.81 186 CYS A O 1
ATOM 1437 N N . ASN A 1 187 ? -5.223 19.125 16.328 1 90.56 187 ASN A N 1
ATOM 1438 C CA . ASN A 1 187 ? -6.316 18.766 15.422 1 90.56 187 ASN A CA 1
ATOM 1439 C C . ASN A 1 187 ? -6.375 19.703 14.219 1 90.56 187 ASN A C 1
ATOM 1441 O O . ASN A 1 187 ? -6.426 20.922 14.375 1 90.56 187 ASN A O 1
ATOM 1445 N N . VAL A 1 188 ? -6.352 19.125 13.086 1 92.81 188 VAL A N 1
ATOM 1446 C CA . VAL A 1 188 ? -6.355 19.922 11.859 1 92.81 188 VAL A CA 1
ATOM 1447 C C . VAL A 1 188 ? -7.469 19.438 10.938 1 92.81 188 VAL A C 1
ATOM 1449 O O . VAL A 1 188 ? -7.75 18.234 10.867 1 92.81 188 VAL A O 1
ATOM 1452 N N . THR A 1 189 ? -8.078 20.422 10.195 1 94.38 189 THR A N 1
ATOM 1453 C CA . THR A 1 189 ? -9.125 20.094 9.242 1 94.38 189 THR A CA 1
ATOM 1454 C C . THR A 1 189 ? -9.008 20.953 7.984 1 94.38 189 THR A C 1
ATOM 1456 O O . THR A 1 189 ? -8.727 22.141 8.07 1 94.38 189 THR A O 1
ATOM 1459 N N . ILE A 1 190 ? -9.109 20.312 6.852 1 97.88 190 ILE A N 1
ATOM 1460 C CA . ILE A 1 190 ? -9.359 20.984 5.586 1 97.88 190 ILE A CA 1
ATOM 1461 C C . ILE A 1 190 ? -10.773 20.656 5.098 1 97.88 190 ILE A C 1
ATOM 1463 O O . ILE A 1 190 ? -11.109 19.484 4.895 1 97.88 190 ILE A O 1
ATOM 1467 N N . ASP A 1 191 ? -11.578 21.656 4.895 1 96.56 191 ASP A N 1
ATOM 1468 C CA . ASP A 1 191 ? -12.891 21.328 4.34 1 96.56 191 ASP A CA 1
ATOM 1469 C C . ASP A 1 191 ? -13.422 22.484 3.498 1 96.56 191 ASP A C 1
ATOM 1471 O O . ASP A 1 191 ? -13.07 23.656 3.732 1 96.56 191 ASP A O 1
ATOM 1475 N N . LYS A 1 192 ? -14.242 22.109 2.588 1 97 192 LYS A N 1
ATOM 1476 C CA . LYS A 1 192 ? -14.898 23.078 1.713 1 97 192 LYS A CA 1
ATOM 1477 C C . LYS A 1 192 ? -16.047 23.781 2.432 1 97 192 LYS A C 1
ATOM 1479 O O . LYS A 1 192 ? -16.844 23.141 3.104 1 97 192 LYS A O 1
ATOM 1484 N N . HIS A 1 193 ? -16.062 25.078 2.299 1 95.88 193 HIS A N 1
ATOM 1485 C CA . HIS A 1 193 ? -17.188 25.812 2.873 1 95.88 193 HIS A CA 1
ATOM 1486 C C . HIS A 1 193 ? -18.281 26.031 1.837 1 95.88 193 HIS A C 1
ATOM 1488 O O . HIS A 1 193 ? -18 26.5 0.731 1 95.88 193 HIS A O 1
ATOM 1494 N N . GLN A 1 194 ? -19.484 25.766 2.277 1 92.56 194 GLN A N 1
ATOM 1495 C CA . GLN A 1 194 ? -20.641 25.828 1.387 1 92.56 194 GLN A CA 1
ATOM 1496 C C . GLN A 1 194 ? -20.906 27.266 0.934 1 92.56 194 GLN A C 1
ATOM 1498 O O . GLN A 1 194 ? -21.344 27.484 -0.194 1 92.56 194 GLN A O 1
ATOM 1503 N N . ASP A 1 195 ? -20.672 28.188 1.714 1 94 195 ASP A N 1
ATOM 1504 C CA . ASP A 1 195 ? -21.047 29.578 1.469 1 94 195 ASP A CA 1
ATOM 1505 C C . ASP A 1 195 ? -20.203 30.203 0.359 1 94 195 ASP A C 1
ATOM 1507 O O . ASP A 1 195 ? -20.719 30.906 -0.509 1 94 195 ASP A O 1
ATOM 1511 N N . ASP A 1 196 ? -18.844 29.922 0.394 1 96.06 196 ASP A N 1
ATOM 1512 C CA . ASP A 1 196 ? -17.984 30.609 -0.558 1 96.06 196 ASP A CA 1
ATOM 1513 C C . ASP A 1 196 ? -17.297 29.609 -1.494 1 96.06 196 ASP A C 1
ATOM 1515 O O . ASP A 1 196 ? -16.734 30 -2.518 1 96.06 196 ASP A O 1
ATOM 1519 N N . GLY A 1 197 ? -17.312 28.391 -1.13 1 96.38 197 GLY A N 1
ATOM 1520 C CA . GLY A 1 197 ? -16.797 27.344 -1.994 1 96.38 197 GLY A CA 1
ATOM 1521 C C . GLY A 1 197 ? -15.289 27.188 -1.882 1 96.38 197 GLY A C 1
ATOM 1522 O O . GLY A 1 197 ? -14.688 26.406 -2.623 1 96.38 197 GLY A O 1
ATOM 1523 N N . HIS A 1 198 ? -14.609 27.906 -1.012 1 98.12 198 HIS A N 1
ATOM 1524 C CA . HIS A 1 198 ? -13.164 27.797 -0.826 1 98.12 198 HIS A CA 1
ATOM 1525 C C . HIS A 1 198 ? -12.812 26.609 0.059 1 98.12 198 HIS A C 1
ATOM 1527 O O . HIS A 1 198 ? -13.656 26.109 0.811 1 98.12 198 HIS A O 1
ATOM 1533 N N . TRP A 1 199 ? -11.602 26.125 -0.093 1 98.5 199 TRP A N 1
ATOM 1534 C CA . TRP A 1 199 ? -11.062 25.109 0.818 1 98.5 199 TRP A CA 1
ATOM 1535 C C . TRP A 1 199 ? -10.43 25.766 2.041 1 98.5 199 TRP A C 1
ATOM 1537 O O . TRP A 1 199 ? -9.375 26.391 1.94 1 98.5 199 TRP A O 1
ATOM 1547 N N . TRP A 1 200 ? -10.984 25.562 3.166 1 97.5 200 TRP A N 1
ATOM 1548 C CA . TRP A 1 200 ? -10.547 26.25 4.375 1 97.5 200 TRP A CA 1
ATOM 1549 C C . TRP A 1 200 ? -9.695 25.328 5.242 1 97.5 200 TRP A C 1
ATOM 1551 O O . TRP A 1 200 ? -10.008 24.156 5.402 1 97.5 200 TRP A O 1
ATOM 1561 N N . LEU A 1 201 ? -8.672 25.906 5.801 1 97.19 201 LEU A N 1
ATOM 1562 C CA . LEU A 1 201 ? -7.836 25.266 6.809 1 97.19 201 LEU A CA 1
ATOM 1563 C C . LEU A 1 201 ? -8.188 25.766 8.203 1 97.19 201 LEU A C 1
ATOM 1565 O O . LEU A 1 201 ? -8.195 26.969 8.461 1 97.19 201 LEU A O 1
ATOM 1569 N N . SER A 1 202 ? -8.492 24.766 9.07 1 93.25 202 SER A N 1
ATOM 1570 C CA . SER A 1 202 ? -8.805 25.141 10.453 1 93.25 202 SER A CA 1
ATOM 1571 C C . SER A 1 202 ? -8.109 24.203 11.438 1 93.25 202 SER A C 1
ATOM 1573 O O . SER A 1 202 ? -7.738 23.078 11.094 1 93.25 202 SER A O 1
ATOM 1575 N N . VAL A 1 203 ? -7.91 24.703 12.617 1 88.38 203 VAL A N 1
ATOM 1576 C CA . VAL A 1 203 ? -7.355 23.922 13.719 1 88.38 203 VAL A CA 1
ATOM 1577 C C . VAL A 1 203 ? -8.281 24 14.93 1 88.38 203 VAL A C 1
ATOM 1579 O O . VAL A 1 203 ? -9.008 24.984 15.102 1 88.38 203 VAL A O 1
ATOM 1582 N N . ILE A 1 204 ? -8.336 22.844 15.547 1 77.38 204 ILE A N 1
ATOM 1583 C CA . ILE A 1 204 ? -9.102 22.844 16.781 1 77.38 204 ILE A CA 1
ATOM 1584 C C . ILE A 1 204 ? -8.148 22.922 17.984 1 77.38 204 ILE A C 1
ATOM 1586 O O . ILE A 1 204 ? -7.227 22.109 18.094 1 77.38 204 ILE A O 1
ATOM 1590 N N . TYR A 1 205 ? -8.492 23.984 18.703 1 60.69 205 TYR A N 1
ATOM 1591 C CA . TYR A 1 205 ? -7.746 24.203 19.938 1 60.69 205 TYR A CA 1
ATOM 1592 C C . TYR A 1 205 ? -8.539 23.734 21.156 1 60.69 205 TYR A C 1
ATOM 1594 O O . TYR A 1 205 ? -9.734 24.031 21.266 1 60.69 205 TYR A O 1
ATOM 1602 N N . ASN A 1 206 ? -7.852 23.172 22.062 1 55.53 206 ASN A N 1
ATOM 1603 C CA . ASN A 1 206 ? -8.406 22.703 23.328 1 55.53 206 ASN A CA 1
ATOM 1604 C C . ASN A 1 206 ? -9.742 22 23.125 1 55.53 206 ASN A C 1
ATOM 1606 O O . ASN A 1 206 ? -10.664 22.156 23.922 1 55.53 206 ASN A O 1
ATOM 1610 N N . ASN A 1 207 ? -9.883 21.281 22.125 1 57.62 207 ASN A N 1
ATOM 1611 C CA . ASN A 1 207 ? -11.039 20.469 21.766 1 57.62 207 ASN A CA 1
ATOM 1612 C C . ASN A 1 207 ? -12.312 21.297 21.703 1 57.62 207 ASN A C 1
ATOM 1614 O O . ASN A 1 207 ? -13.422 20.75 21.672 1 57.62 207 ASN A O 1
ATOM 1618 N N . THR A 1 208 ? -12.117 22.547 21.75 1 62.19 208 THR A N 1
ATOM 1619 C CA . THR A 1 208 ? -13.383 23.25 21.844 1 62.19 208 THR A CA 1
ATOM 1620 C C . THR A 1 208 ? -13.477 24.359 20.812 1 62.19 208 THR A C 1
ATOM 1622 O O . THR A 1 208 ? -14.562 24.656 20.297 1 62.19 208 THR A O 1
ATOM 1625 N N . LYS A 1 209 ? -12.422 24.969 20.625 1 70.31 209 LYS A N 1
ATOM 1626 C CA . LYS A 1 209 ? -12.531 26.141 19.766 1 70.31 209 LYS A CA 1
ATOM 1627 C C . LYS A 1 209 ? -11.859 25.906 18.422 1 70.31 209 LYS A C 1
ATOM 1629 O O . LYS A 1 209 ? -10.727 25.438 18.359 1 70.31 209 LYS A O 1
ATOM 1634 N N . ILE A 1 210 ? -12.672 26.156 17.344 1 77.5 210 ILE A N 1
ATOM 1635 C CA . ILE A 1 210 ? -12.156 26.047 15.977 1 77.5 210 ILE A CA 1
ATOM 1636 C C . ILE A 1 210 ? -11.562 27.391 15.539 1 77.5 210 ILE A C 1
ATOM 1638 O O . ILE A 1 210 ? -12.195 28.438 15.672 1 77.5 210 ILE A O 1
ATOM 1642 N N . PHE A 1 211 ? -10.359 27.391 15.141 1 83 211 PHE A N 1
ATOM 1643 C CA . PHE A 1 211 ? -9.695 28.562 14.578 1 83 211 PHE A CA 1
ATOM 1644 C C . PHE A 1 211 ? -9.492 28.406 13.078 1 83 211 PHE A C 1
ATOM 1646 O O . PHE A 1 211 ? -8.891 27.438 12.625 1 83 211 PHE A O 1
ATOM 1653 N N . GLN A 1 212 ? -10.062 29.406 12.398 1 90.38 212 GLN A N 1
ATOM 1654 C CA . GLN A 1 212 ? -9.852 29.438 10.961 1 90.38 212 GLN A CA 1
ATOM 1655 C C . GLN A 1 212 ? -8.523 30.109 10.609 1 90.38 212 GLN A C 1
ATOM 1657 O O . GLN A 1 212 ? -8.359 31.312 10.828 1 90.38 212 GLN A O 1
ATOM 1662 N N . ILE A 1 213 ? -7.656 29.359 10.008 1 93 213 ILE A N 1
ATOM 1663 C CA . ILE A 1 213 ? -6.328 29.875 9.695 1 93 213 ILE A CA 1
ATOM 1664 C C . ILE A 1 213 ? -6.367 30.625 8.359 1 93 213 ILE A C 1
ATOM 1666 O O . ILE A 1 213 ? -5.793 31.719 8.234 1 93 213 ILE A O 1
ATOM 1670 N N . GLY A 1 214 ? -6.953 30.031 7.375 1 96.69 214 GLY A N 1
ATOM 1671 C CA . GLY A 1 214 ? -7.047 30.578 6.027 1 96.69 214 GLY A CA 1
ATOM 1672 C C . GLY A 1 214 ? -7.668 29.609 5.039 1 96.69 214 GLY A C 1
ATOM 1673 O O . GLY A 1 214 ? -8.328 28.656 5.434 1 96.69 214 GLY A O 1
ATOM 1674 N N . TYR A 1 215 ? -7.562 30.016 3.707 1 97.81 215 TYR A N 1
ATOM 1675 C CA . TYR A 1 215 ? -8.195 29.156 2.709 1 97.81 215 TYR A CA 1
ATOM 1676 C C . TYR A 1 215 ? -7.457 29.234 1.381 1 97.81 215 TYR A C 1
ATOM 1678 O O . TYR A 1 215 ? -6.699 30.172 1.131 1 97.81 215 TYR A O 1
ATOM 1686 N N . TRP A 1 216 ? -7.574 28.156 0.615 1 98.31 216 TRP A N 1
ATOM 1687 C CA . TRP A 1 216 ? -7.262 28.188 -0.81 1 98.31 216 TRP A CA 1
ATOM 1688 C C . TRP A 1 216 ? -8.5 28.531 -1.632 1 98.31 216 TRP A C 1
ATOM 1690 O O . TRP A 1 216 ? -9.492 27.812 -1.612 1 98.31 216 TRP A O 1
ATOM 1700 N N . PRO A 1 217 ? -8.422 29.641 -2.4 1 97.62 217 PRO A N 1
ATOM 1701 C CA . PRO A 1 217 ? -9.594 30 -3.211 1 97.62 217 PRO A CA 1
ATOM 1702 C C . PRO A 1 217 ? -9.945 28.922 -4.234 1 97.62 217 PRO A C 1
ATOM 1704 O O . PRO A 1 217 ? -9.055 28.328 -4.84 1 97.62 217 PRO A O 1
ATOM 1707 N N . LYS A 1 218 ? -11.25 28.719 -4.422 1 96 218 LYS A N 1
ATOM 1708 C CA . LYS A 1 218 ? -11.727 27.75 -5.406 1 96 218 LYS A CA 1
ATOM 1709 C C . LYS A 1 218 ? -11.164 28.047 -6.789 1 96 218 LYS A C 1
ATOM 1711 O O . LYS A 1 218 ? -10.883 27.141 -7.566 1 96 218 LYS A O 1
ATOM 1716 N N . SER A 1 219 ? -10.938 29.266 -7.113 1 95.38 219 SER A N 1
ATOM 1717 C CA . SER A 1 219 ? -10.508 29.719 -8.43 1 95.38 219 SER A CA 1
ATOM 1718 C C . SER A 1 219 ? -9.055 29.344 -8.695 1 95.38 219 SER A C 1
ATOM 1720 O O . SER A 1 219 ? -8.578 29.438 -9.828 1 95.38 219 SER A O 1
ATOM 1722 N N . LEU A 1 220 ? -8.336 28.953 -7.68 1 95.62 220 LEU A N 1
ATOM 1723 C CA . LEU A 1 220 ? -6.945 28.516 -7.812 1 95.62 220 LEU A CA 1
ATOM 1724 C C . LEU A 1 220 ? -6.844 27.266 -8.688 1 95.62 220 LEU A C 1
ATOM 1726 O O . LEU A 1 220 ? -5.777 26.969 -9.219 1 95.62 220 LEU A O 1
ATOM 1730 N N . PHE A 1 221 ? -7.984 26.516 -8.805 1 96.12 221 PHE A N 1
ATOM 1731 C CA . PHE A 1 221 ? -7.945 25.203 -9.438 1 96.12 221 PHE A CA 1
ATOM 1732 C C . PHE A 1 221 ? -8.805 25.188 -10.695 1 96.12 221 PHE A C 1
ATOM 1734 O O . PHE A 1 221 ? -9.945 25.656 -10.688 1 96.12 221 PHE A O 1
ATOM 1741 N N . SER A 1 222 ? -8.258 24.75 -11.875 1 84.12 222 SER A N 1
ATOM 1742 C CA . SER A 1 222 ? -9.016 24.547 -13.102 1 84.12 222 SER A CA 1
ATOM 1743 C C . SER A 1 222 ? -9.516 23.109 -13.219 1 84.12 222 SER A C 1
ATOM 1745 O O . SER A 1 222 ? -10.289 22.781 -14.117 1 84.12 222 SER A O 1
ATOM 1747 N N . SER A 1 223 ? -9.109 22.312 -12.305 1 82.06 223 SER A N 1
ATOM 1748 C CA . SER A 1 223 ? -9.43 20.891 -12.258 1 82.06 223 SER A CA 1
ATOM 1749 C C . SER A 1 223 ? -10.609 20.625 -11.328 1 82.06 223 SER A C 1
ATOM 1751 O O . SER A 1 223 ? -11.133 21.547 -10.695 1 82.06 223 SER A O 1
ATOM 1753 N N . PRO A 1 224 ? -11 19.328 -11.305 1 91.31 224 PRO A N 1
ATOM 1754 C CA . PRO A 1 224 ? -12.172 18.969 -10.5 1 91.31 224 PRO A CA 1
ATOM 1755 C C . PRO A 1 224 ? -11.984 19.266 -9.016 1 91.31 224 PRO A C 1
ATOM 1757 O O . PRO A 1 224 ? -12.953 19.281 -8.258 1 91.31 224 PRO A O 1
ATOM 1760 N N . LEU A 1 225 ? -10.773 19.672 -8.594 1 96.5 225 LEU A N 1
ATOM 1761 C CA . LEU A 1 225 ? -10.57 19.969 -7.184 1 96.5 225 LEU A CA 1
ATOM 1762 C C . LEU A 1 225 ? -11.25 21.281 -6.801 1 96.5 225 LEU A C 1
ATOM 1764 O O . LEU A 1 225 ? -11.461 21.562 -5.617 1 96.5 225 LEU A O 1
ATOM 1768 N N . ALA A 1 226 ? -11.51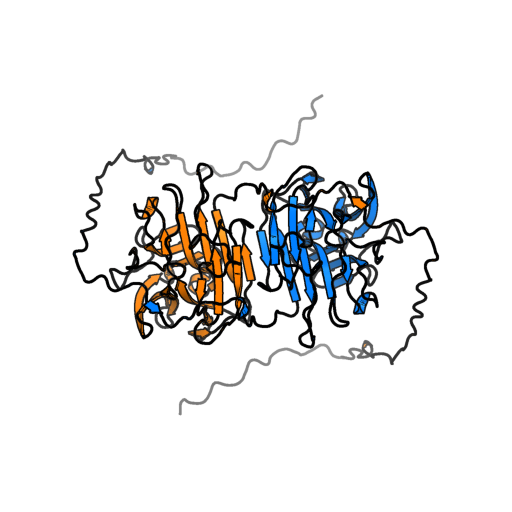6 22.109 -7.773 1 96.62 226 ALA A N 1
ATOM 1769 C CA . ALA A 1 226 ? -12.281 23.328 -7.508 1 96.62 226 ALA A CA 1
ATOM 1770 C C . ALA A 1 226 ? -13.633 22.984 -6.871 1 96.62 226 ALA A C 1
ATOM 1772 O O . ALA A 1 226 ? -14.203 23.812 -6.148 1 96.62 226 ALA A O 1
ATOM 1773 N N . GLU A 1 227 ? -14.078 21.734 -7.117 1 95 227 GLU A N 1
ATOM 1774 C CA . GLU A 1 227 ? -15.422 21.375 -6.668 1 95 227 GLU A CA 1
ATOM 1775 C C . GLU A 1 227 ? -15.375 20.281 -5.605 1 95 227 GLU A C 1
ATOM 1777 O O . GLU A 1 227 ? -16.156 20.312 -4.645 1 95 227 GLU A O 1
ATOM 1782 N N . VAL A 1 228 ? -14.539 19.281 -5.875 1 96.12 228 VAL A N 1
ATOM 1783 C CA . VAL A 1 228 ? -14.586 18.094 -5.027 1 96.12 228 VAL A CA 1
ATOM 1784 C C . VAL A 1 228 ? -13.227 17.406 -5.023 1 96.12 228 VAL A C 1
ATOM 1786 O O . VAL A 1 228 ? -12.461 17.531 -5.98 1 96.12 228 VAL A O 1
ATOM 1789 N N . ALA A 1 229 ? -12.875 16.734 -3.885 1 96.94 229 ALA A N 1
ATOM 1790 C CA . ALA A 1 229 ? -11.688 15.898 -3.836 1 96.94 229 ALA A CA 1
ATOM 1791 C C . ALA A 1 229 ? -12.023 14.453 -4.199 1 96.94 229 ALA A C 1
ATOM 1793 O O . ALA A 1 229 ? -13.094 13.953 -3.854 1 96.94 229 ALA A O 1
ATOM 1794 N N . SER A 1 230 ? -11.031 13.75 -4.859 1 95.81 230 SER A N 1
ATOM 1795 C CA . SER A 1 230 ? -11.258 12.367 -5.266 1 95.81 230 SER A CA 1
ATOM 1796 C C . SER A 1 230 ? -10.398 11.406 -4.457 1 95.81 230 SER A C 1
ATOM 1798 O O . SER A 1 230 ? -10.625 10.195 -4.469 1 95.81 230 SER A O 1
ATOM 1800 N N . GLN A 1 231 ? -9.383 11.945 -3.838 1 96.75 231 GLN A N 1
ATOM 1801 C CA . GLN A 1 231 ? -8.508 11.133 -2.998 1 96.75 231 GLN A CA 1
ATOM 1802 C C . GLN A 1 231 ? -8.023 11.922 -1.781 1 96.75 231 GLN A C 1
ATOM 1804 O O . GLN A 1 231 ? -7.727 13.117 -1.885 1 96.75 231 GLN A O 1
ATOM 1809 N N . ILE A 1 232 ? -7.938 11.242 -0.646 1 97.94 232 ILE A N 1
ATOM 1810 C CA . ILE A 1 232 ? -7.391 11.812 0.58 1 97.94 232 ILE A CA 1
ATOM 1811 C C . ILE A 1 232 ? -6.32 10.883 1.151 1 97.94 232 ILE A C 1
ATOM 1813 O O . ILE A 1 232 ? -6.484 9.664 1.14 1 97.94 232 ILE A O 1
ATOM 1817 N N . GLU A 1 233 ? -5.277 11.477 1.673 1 98.44 233 GLU A N 1
ATOM 1818 C CA . GLU A 1 233 ? -4.176 10.734 2.275 1 98.44 233 GLU A CA 1
ATOM 1819 C C . GLU A 1 233 ? -3.822 11.289 3.652 1 98.44 233 GLU A C 1
ATOM 1821 O O . GLU A 1 233 ? -3.822 12.508 3.855 1 98.44 233 GLU A O 1
ATOM 1826 N N . TRP A 1 234 ? -3.562 10.383 4.594 1 98.44 234 TRP A N 1
ATOM 1827 C CA . TRP A 1 234 ? -2.979 10.688 5.898 1 98.44 234 TRP A CA 1
ATOM 1828 C C . TRP A 1 234 ? -1.679 9.922 6.105 1 98.44 234 TRP A C 1
ATOM 1830 O O . TRP A 1 234 ? -1.621 8.711 5.867 1 98.44 234 TRP A O 1
ATOM 1840 N N . GLY A 1 235 ? -0.625 10.562 6.48 1 98.69 235 GLY A N 1
ATOM 1841 C CA . GLY A 1 235 ? 0.6 9.836 6.77 1 98.69 235 GLY A CA 1
ATOM 1842 C C . GLY A 1 235 ? 1.849 10.68 6.605 1 98.69 235 GLY A C 1
ATOM 1843 O O . GLY A 1 235 ? 1.841 11.875 6.914 1 98.69 235 GLY A O 1
ATOM 1844 N N . GLY A 1 236 ? 2.922 10.023 6.273 1 98.81 236 GLY A N 1
ATOM 1845 C CA . GLY A 1 236 ? 4.199 10.711 6.191 1 98.81 236 GLY A CA 1
ATOM 1846 C C . GLY A 1 236 ? 4.781 10.727 4.789 1 98.81 236 GLY A C 1
ATOM 1847 O O . GLY A 1 236 ? 4.445 9.875 3.965 1 98.81 236 GLY A O 1
ATOM 1848 N N . GLU A 1 237 ? 5.582 11.688 4.574 1 98.38 237 GLU A N 1
ATOM 1849 C CA . GLU A 1 237 ? 6.371 11.867 3.357 1 98.38 237 GLU A CA 1
ATOM 1850 C C . GLU A 1 237 ? 7.773 12.367 3.676 1 98.38 237 GLU A C 1
ATOM 1852 O O . GLU A 1 237 ? 7.949 13.234 4.535 1 98.38 237 GLU A O 1
ATOM 1857 N N . ILE A 1 238 ? 8.781 11.805 2.98 1 97.81 238 ILE A N 1
ATOM 1858 C CA . ILE A 1 238 ? 10.141 12.289 3.195 1 97.81 238 ILE A CA 1
ATOM 1859 C C . ILE A 1 238 ? 10.836 12.484 1.85 1 97.81 238 ILE A C 1
ATOM 1861 O O . ILE A 1 238 ? 10.445 11.883 0.846 1 97.81 238 ILE A O 1
ATOM 1865 N N . ASN A 1 239 ? 11.773 13.359 1.899 1 96.12 239 ASN A N 1
ATOM 1866 C CA . ASN A 1 239 ? 12.719 13.555 0.808 1 96.12 239 ASN A CA 1
ATOM 1867 C C . ASN A 1 239 ? 14.156 13.297 1.26 1 96.12 239 ASN A C 1
ATOM 1869 O O . ASN A 1 239 ? 14.625 13.906 2.225 1 96.12 239 ASN A O 1
ATOM 1873 N N . ASN A 1 240 ? 14.766 12.32 0.602 1 93.38 240 ASN A N 1
ATOM 1874 C CA . ASN A 1 240 ? 16.141 11.938 0.905 1 93.38 240 ASN A CA 1
ATOM 1875 C C . ASN A 1 240 ? 17.031 12.008 -0.333 1 93.38 240 ASN A C 1
ATOM 1877 O O . ASN A 1 240 ? 17.266 10.992 -0.985 1 93.38 240 ASN A O 1
ATOM 1881 N N . PRO A 1 241 ? 17.609 13.07 -0.519 1 87.44 241 PRO A N 1
ATOM 1882 C CA . PRO A 1 241 ? 18.5 13.141 -1.687 1 87.44 241 PRO A CA 1
ATOM 1883 C C . PRO A 1 241 ? 19.703 12.211 -1.563 1 87.44 241 PRO A C 1
ATOM 1885 O O . PRO A 1 241 ? 20.172 11.945 -0.454 1 87.44 241 PRO A O 1
ATOM 1888 N N . GLY A 1 242 ? 20.188 11.438 -2.562 1 74.44 242 GLY A N 1
ATOM 1889 C CA . GLY A 1 242 ? 21.203 10.398 -2.658 1 74.44 242 GLY A CA 1
ATOM 1890 C C . GLY A 1 242 ? 22.5 10.766 -1.971 1 74.44 242 GLY A C 1
ATOM 1891 O O . GLY A 1 242 ? 23.328 9.898 -1.676 1 74.44 242 GLY A O 1
ATOM 1892 N N . THR A 1 243 ? 22.672 11.82 -1.623 1 69.94 243 THR A N 1
ATOM 1893 C CA . THR A 1 243 ? 23.953 12.25 -1.055 1 69.94 243 THR A CA 1
ATOM 1894 C C . THR A 1 243 ? 23.891 12.227 0.47 1 69.94 243 THR A C 1
ATOM 1896 O O . THR A 1 243 ? 24.891 12.531 1.136 1 69.94 243 THR A O 1
ATOM 1899 N N . SER A 1 244 ? 22.859 11.688 0.967 1 72.44 244 SER A N 1
ATOM 1900 C CA . SER A 1 244 ? 22.703 11.852 2.408 1 72.44 244 SER A CA 1
ATOM 1901 C C . SER A 1 244 ? 23.375 10.719 3.168 1 72.44 244 SER A C 1
ATOM 1903 O O . SER A 1 244 ? 23.422 9.578 2.693 1 72.44 244 SER A O 1
ATOM 1905 N N . ALA A 1 245 ? 23.891 10.969 4.328 1 69.75 245 ALA A N 1
ATOM 1906 C CA . ALA A 1 245 ? 24.625 10.031 5.176 1 69.75 245 ALA A CA 1
ATOM 1907 C C . ALA A 1 245 ? 23.672 9.078 5.895 1 69.75 245 ALA A C 1
ATOM 1909 O O . ALA A 1 245 ? 24.047 7.965 6.262 1 69.75 245 ALA A O 1
ATOM 1910 N N . SER A 1 246 ? 22.562 9.641 6.176 1 85.5 246 SER A N 1
ATOM 1911 C CA . SER A 1 246 ? 21.578 8.828 6.895 1 85.5 246 SER A CA 1
ATOM 1912 C C . SER A 1 246 ? 20.172 9.055 6.348 1 85.5 246 SER A C 1
ATOM 1914 O O . SER A 1 246 ? 19.891 10.102 5.754 1 85.5 246 SER A O 1
ATOM 1916 N N . GLN A 1 247 ? 19.375 8.062 6.633 1 90.94 247 GLN A N 1
ATOM 1917 C CA . GLN A 1 247 ? 17.984 8.211 6.219 1 90.94 247 GLN A CA 1
ATOM 1918 C C . GLN A 1 247 ? 17.219 9.125 7.172 1 90.94 247 GLN A C 1
ATOM 1920 O O . GLN A 1 247 ? 17.406 9.062 8.391 1 90.94 247 GLN A O 1
ATOM 1925 N N . PRO A 1 248 ? 16.453 10.062 6.641 1 96.25 248 PRO A N 1
ATOM 1926 C CA . PRO A 1 248 ? 15.656 10.914 7.531 1 96.25 248 PRO A CA 1
ATOM 1927 C C . PRO A 1 248 ? 14.57 10.125 8.273 1 96.25 248 PRO A C 1
ATOM 1929 O O . PRO A 1 248 ? 14.039 9.148 7.742 1 96.25 248 PRO A O 1
ATOM 1932 N N . GLU A 1 249 ? 14.273 10.617 9.445 1 97.31 249 GLU A N 1
ATOM 1933 C CA . GLU A 1 249 ? 13.148 10.039 10.172 1 97.31 249 GLU A CA 1
ATOM 1934 C C . GLU A 1 249 ? 11.82 10.531 9.609 1 97.31 249 GLU A C 1
ATOM 1936 O O . GLU A 1 249 ? 11.695 11.695 9.219 1 97.31 249 GLU A O 1
ATOM 1941 N N . MET A 1 250 ? 10.891 9.609 9.523 1 98.06 250 MET A N 1
ATOM 1942 C CA . MET A 1 250 ? 9.484 9.93 9.336 1 98.06 250 MET A CA 1
ATOM 1943 C C . MET A 1 250 ? 8.719 9.836 10.656 1 98.06 250 MET A C 1
ATOM 1945 O O . MET A 1 250 ? 8.828 8.836 11.367 1 98.06 250 MET A O 1
ATOM 1949 N N . GLY A 1 251 ? 7.922 10.891 10.945 1 97.5 251 GLY A N 1
ATOM 1950 C CA . GLY A 1 251 ? 7.34 10.906 12.273 1 97.5 251 GLY A CA 1
ATOM 1951 C C . GLY A 1 251 ? 8.383 10.891 13.383 1 97.5 251 GLY A C 1
ATOM 1952 O O . GLY A 1 251 ? 9.305 11.703 13.391 1 97.5 251 GLY A O 1
ATOM 1953 N N . ASN A 1 252 ? 8.195 10.008 14.328 1 96.62 252 ASN A N 1
ATOM 1954 C CA . ASN A 1 252 ? 9.172 9.922 15.414 1 96.62 252 ASN A CA 1
ATOM 1955 C C . ASN A 1 252 ? 10.25 8.891 15.109 1 96.62 252 ASN A C 1
ATOM 1957 O O . ASN A 1 252 ? 11.062 8.555 15.984 1 96.62 252 ASN A O 1
ATOM 1961 N N . GLY A 1 253 ? 10.211 8.297 14.008 1 97.25 253 GLY A N 1
ATOM 1962 C CA . GLY A 1 253 ? 11.273 7.418 13.562 1 97.25 253 GLY A CA 1
ATOM 1963 C C . GLY A 1 253 ? 10.93 5.949 13.688 1 97.25 253 GLY A C 1
ATOM 1964 O O . GLY A 1 253 ? 11.609 5.094 13.109 1 97.25 253 GLY A O 1
ATOM 1965 N N . TYR A 1 254 ? 9.891 5.617 14.383 1 96.06 254 TYR A N 1
ATOM 1966 C CA . TYR A 1 254 ? 9.516 4.215 14.523 1 96.06 254 TYR A CA 1
ATOM 1967 C C . TYR A 1 254 ? 8.602 3.781 13.383 1 96.06 254 TYR A C 1
ATOM 1969 O O . TYR A 1 254 ? 7.723 4.535 12.961 1 96.06 254 TYR A O 1
ATOM 1977 N N . LYS A 1 255 ? 8.789 2.521 12.992 1 95.38 255 LYS A N 1
ATOM 1978 C CA . LYS A 1 255 ? 7.91 1.943 11.977 1 95.38 255 LYS A CA 1
ATOM 1979 C C . LYS A 1 255 ? 6.496 1.753 12.523 1 95.38 255 LYS A C 1
ATOM 1981 O O . LYS A 1 255 ? 6.297 1.639 13.734 1 95.38 255 LYS A O 1
ATOM 1986 N N . ALA A 1 256 ? 5.586 1.586 11.625 1 95.25 256 ALA A N 1
ATOM 1987 C CA . ALA A 1 256 ? 4.16 1.688 11.93 1 95.25 256 ALA A CA 1
ATOM 1988 C C . ALA A 1 256 ? 3.719 0.581 12.883 1 95.25 256 ALA A C 1
ATOM 1990 O O . ALA A 1 256 ? 2.773 0.756 13.656 1 95.25 256 ALA A O 1
ATOM 1991 N N . VAL A 1 257 ? 4.355 -0.511 12.812 1 89.5 257 VAL A N 1
ATOM 1992 C CA . VAL A 1 257 ? 3.945 -1.661 13.609 1 89.5 257 VAL A CA 1
ATOM 1993 C C . VAL A 1 257 ? 4.305 -1.429 15.07 1 89.5 257 VAL A C 1
ATOM 1995 O O . VAL A 1 257 ? 3.768 -2.09 15.969 1 89.5 257 VAL A O 1
ATOM 1998 N N . ASN A 1 258 ? 5.25 -0.53 15.266 1 89.56 258 ASN A N 1
ATOM 1999 C CA . ASN A 1 258 ? 5.641 -0.21 16.641 1 89.56 258 ASN A CA 1
ATOM 2000 C C . ASN A 1 258 ? 4.531 0.541 17.375 1 89.56 258 ASN A C 1
ATOM 2002 O O . ASN A 1 258 ? 3.953 1.484 16.828 1 89.56 258 ASN A O 1
ATOM 2006 N N . ILE A 1 259 ? 4.363 0.27 18.578 1 80 259 ILE A N 1
ATOM 2007 C CA . ILE A 1 259 ? 3.273 0.826 19.375 1 80 259 ILE A CA 1
ATOM 2008 C C . ILE A 1 259 ? 3.521 2.312 19.625 1 80 259 ILE A C 1
ATOM 2010 O O . ILE A 1 259 ? 2.582 3.068 19.891 1 80 259 ILE A O 1
ATOM 2014 N N . ASN A 1 260 ? 4.711 2.691 19.516 1 85.69 260 ASN A N 1
ATOM 2015 C CA . ASN A 1 260 ? 5.07 4.078 19.797 1 85.69 260 ASN A CA 1
ATOM 2016 C C . ASN A 1 260 ? 5.105 4.918 18.531 1 85.69 260 ASN A C 1
ATOM 2018 O O . ASN A 1 260 ? 5.418 6.109 18.578 1 85.69 260 ASN A O 1
ATOM 2022 N N . ALA A 1 261 ? 4.754 4.344 17.484 1 93.81 261 ALA A N 1
ATOM 2023 C CA . ALA A 1 261 ? 4.875 5.059 16.219 1 93.81 261 ALA A CA 1
ATOM 2024 C C . ALA A 1 261 ? 3.979 6.293 16.203 1 93.81 261 ALA A C 1
ATOM 2026 O O . ALA A 1 261 ? 2.982 6.355 16.922 1 93.81 261 ALA A O 1
ATOM 2027 N N . THR A 1 262 ? 4.375 7.309 15.406 1 95.69 262 THR A N 1
ATOM 2028 C CA . THR A 1 262 ? 3.535 8.484 15.18 1 95.69 262 THR A CA 1
ATOM 2029 C C . THR A 1 262 ? 2.17 8.07 14.633 1 95.69 262 THR A C 1
ATOM 2031 O O . THR A 1 262 ? 2.055 7.07 13.922 1 95.69 262 THR A O 1
ATOM 2034 N N . HIS A 1 263 ? 1.146 8.953 15.062 1 94.56 263 HIS A N 1
ATOM 2035 C CA . HIS A 1 263 ? -0.185 8.523 14.648 1 94.56 263 HIS A CA 1
ATOM 2036 C C . HIS A 1 263 ? -1.079 9.727 14.336 1 94.56 263 HIS A C 1
ATOM 2038 O O . HIS A 1 263 ? -0.827 10.828 14.82 1 94.56 263 HIS A O 1
ATOM 2044 N N . PHE A 1 264 ? -2.029 9.484 13.445 1 94.69 264 PHE A N 1
ATOM 2045 C CA . PHE A 1 264 ? -3.266 10.258 13.359 1 94.69 264 PHE A CA 1
ATOM 2046 C C . PHE A 1 264 ? -4.402 9.523 14.062 1 94.69 264 PHE A C 1
ATOM 2048 O O . PHE A 1 264 ? -4.594 8.32 13.867 1 94.69 264 PHE A O 1
ATOM 2055 N N . ARG A 1 265 ? -5.09 10.266 14.867 1 91.5 265 ARG A N 1
ATOM 2056 C CA . ARG A 1 265 ? -6.316 9.711 15.438 1 91.5 265 ARG A CA 1
ATOM 2057 C C . ARG A 1 265 ? -7.527 10.57 15.07 1 91.5 265 ARG A C 1
ATOM 2059 O O . ARG A 1 265 ? -7.375 11.664 14.523 1 91.5 265 ARG A O 1
ATOM 2066 N N . GLN A 1 266 ? -8.727 10.047 15.32 1 89.75 266 GLN A N 1
ATOM 2067 C CA . GLN A 1 266 ? -9.969 10.727 14.961 1 89.75 266 GLN A CA 1
ATOM 2068 C C . GLN A 1 266 ? -9.961 11.125 13.484 1 89.75 266 GLN A C 1
ATOM 2070 O O . GLN A 1 266 ? -10.289 12.258 13.141 1 89.75 266 GLN A O 1
ATOM 2075 N N . VAL A 1 267 ? -9.477 10.148 12.695 1 94.5 267 VAL A N 1
ATOM 2076 C CA . VAL A 1 267 ? -9.461 10.359 11.25 1 94.5 267 VAL A CA 1
ATOM 2077 C C . VAL A 1 267 ? -10.891 10.398 10.711 1 94.5 267 VAL A C 1
ATOM 2079 O O . VAL A 1 267 ? -11.68 9.484 10.961 1 94.5 267 VAL A O 1
ATOM 2082 N N . THR A 1 268 ? -11.227 11.484 9.961 1 94.31 268 THR A N 1
ATOM 2083 C CA . THR A 1 268 ? -12.57 11.656 9.422 1 94.31 268 THR A CA 1
ATOM 2084 C C . THR A 1 268 ? -12.516 12.258 8.016 1 94.31 268 THR A C 1
ATOM 2086 O O . THR A 1 268 ? -11.5 12.828 7.621 1 94.31 268 THR A O 1
ATOM 2089 N N . THR A 1 269 ? -13.617 12.062 7.305 1 95.94 269 THR A N 1
ATOM 2090 C CA . THR A 1 269 ? -13.844 12.766 6.051 1 95.94 269 THR A CA 1
ATOM 2091 C C . THR A 1 269 ? -15.078 13.656 6.148 1 95.94 269 THR A C 1
ATOM 2093 O O . THR A 1 269 ? -15.828 13.578 7.121 1 95.94 269 THR A O 1
ATOM 2096 N N . VAL A 1 270 ? -15.156 14.578 5.273 1 95.5 270 VAL A N 1
ATOM 2097 C CA . VAL A 1 270 ? -16.359 15.383 5.113 1 95.5 270 VAL A CA 1
ATOM 2098 C C . VAL A 1 270 ? -17.094 14.977 3.834 1 95.5 270 VAL A C 1
ATOM 2100 O O . VAL A 1 270 ? -16.5 14.992 2.748 1 95.5 270 VAL A O 1
ATOM 2103 N N . ASN A 1 271 ? -18.359 14.648 4.023 1 93.56 271 ASN A N 1
ATOM 2104 C CA . ASN A 1 271 ? -19.094 14.109 2.891 1 93.56 271 ASN A CA 1
ATOM 2105 C C . ASN A 1 271 ? -19.781 15.219 2.096 1 93.56 271 ASN A C 1
ATOM 2107 O O . ASN A 1 271 ? -19.578 16.406 2.369 1 93.56 271 ASN A O 1
ATOM 2111 N N . GLU A 1 272 ? -20.609 14.812 1.114 1 91.88 272 GLU A N 1
ATOM 2112 C CA . GLU A 1 272 ? -21.234 15.758 0.188 1 91.88 272 GLU A CA 1
ATOM 2113 C C . GLU A 1 272 ? -22.266 16.625 0.896 1 91.88 272 GLU A C 1
ATOM 2115 O O . GLU A 1 272 ? -22.641 17.688 0.392 1 91.88 272 GLU A O 1
ATOM 2120 N N . SER A 1 273 ? -22.719 16.172 1.995 1 91.81 273 SER A N 1
ATOM 2121 C CA . SER A 1 273 ? -23.641 16.953 2.805 1 91.81 273 SER A CA 1
ATOM 2122 C C . SER A 1 273 ? -22.891 17.828 3.811 1 91.81 273 SER A C 1
ATOM 2124 O O . SER A 1 273 ? -23.484 18.359 4.742 1 91.81 273 SER A O 1
ATOM 2126 N N . PHE A 1 274 ? -21.594 17.844 3.719 1 92.38 274 PHE A N 1
ATOM 2127 C CA . PHE A 1 274 ? -20.703 18.688 4.516 1 92.38 274 PHE A CA 1
ATOM 2128 C C . PHE A 1 274 ? -20.719 18.25 5.977 1 92.38 274 PHE A C 1
ATOM 2130 O O . PHE A 1 274 ? -20.625 19.078 6.875 1 92.38 274 PHE A O 1
ATOM 2137 N N . GLN A 1 275 ? -20.922 16.969 6.105 1 91.75 275 GLN A N 1
ATOM 2138 C CA . GLN A 1 275 ? -20.859 16.375 7.441 1 91.75 275 GLN A CA 1
ATOM 2139 C C . GLN A 1 275 ? -19.562 15.602 7.648 1 91.75 275 GLN A C 1
ATOM 2141 O O . GLN A 1 275 ? -19.094 14.922 6.734 1 91.75 275 GLN A O 1
ATOM 2146 N N . LYS A 1 276 ? -19.031 15.766 8.852 1 90.62 276 LYS A N 1
ATOM 2147 C CA . LYS A 1 276 ? -17.891 14.93 9.234 1 90.62 276 LYS A CA 1
ATOM 2148 C C . LYS A 1 276 ? -18.328 13.484 9.453 1 90.62 276 LYS A C 1
ATOM 2150 O O . LYS A 1 276 ? -19.266 13.219 10.227 1 90.62 276 LYS A O 1
ATOM 2155 N N . VAL A 1 277 ? -17.719 12.547 8.742 1 89.62 277 VAL A N 1
ATOM 2156 C CA . VAL A 1 277 ? -18.109 11.141 8.852 1 89.62 277 VAL A CA 1
ATOM 2157 C C . VAL A 1 277 ? -16.875 10.258 8.953 1 89.62 277 VAL A C 1
ATOM 2159 O O . VAL A 1 277 ? -15.828 10.594 8.391 1 89.62 277 VAL A O 1
ATOM 2162 N N . PRO A 1 278 ? -17.094 9.156 9.727 1 80.44 278 PRO A N 1
ATOM 2163 C CA . PRO A 1 278 ? -16.016 8.172 9.656 1 80.44 278 PRO A CA 1
ATOM 2164 C C . PRO A 1 278 ? -15.898 7.508 8.289 1 80.44 278 PRO A C 1
ATOM 2166 O O . PRO A 1 278 ? -16.875 7.48 7.531 1 80.44 278 PRO A O 1
ATOM 2169 N N . SER A 1 279 ? -14.719 7.102 7.809 1 73.88 279 SER A N 1
ATOM 2170 C CA . SER A 1 279 ? -14.539 6.316 6.594 1 73.88 279 SER A CA 1
ATOM 2171 C C . SER A 1 279 ? -14.094 4.895 6.918 1 73.88 279 SER A C 1
ATOM 2173 O O . SER A 1 279 ? -13.492 4.648 7.965 1 73.88 279 SER A O 1
ATOM 2175 N N . ASN A 1 280 ? -14.539 3.904 6.059 1 75.25 280 ASN A N 1
ATOM 2176 C CA . ASN A 1 280 ? -14.148 2.514 6.273 1 75.25 280 ASN A CA 1
ATOM 2177 C C . ASN A 1 280 ? -13.477 1.92 5.039 1 75.25 280 ASN A C 1
ATOM 2179 O O . ASN A 1 280 ? -13.172 0.727 5.008 1 75.25 280 ASN A O 1
ATOM 2183 N N . ASP A 1 281 ? -13.273 2.686 4.102 1 85.56 281 ASP A N 1
ATOM 2184 C CA . ASP A 1 281 ? -12.695 2.174 2.863 1 85.56 281 ASP A CA 1
ATOM 2185 C C . ASP A 1 281 ? -11.281 2.719 2.654 1 85.56 281 ASP A C 1
ATOM 2187 O O . ASP A 1 281 ? -11.023 3.441 1.688 1 85.56 281 ASP A O 1
ATOM 2191 N N . PHE A 1 282 ? -10.391 2.18 3.535 1 92.94 282 PHE A N 1
ATOM 2192 C CA . PHE A 1 282 ? -9.016 2.662 3.496 1 92.94 282 PHE A CA 1
ATOM 2193 C C . PHE A 1 282 ? -8.086 1.606 2.904 1 92.94 282 PHE A C 1
ATOM 2195 O O . PHE A 1 282 ? -8.383 0.411 2.963 1 92.94 282 PHE A O 1
ATOM 2202 N N . GLU A 1 283 ? -7.098 2.117 2.254 1 95.56 283 GLU A N 1
ATOM 2203 C CA . GLU A 1 283 ? -5.988 1.289 1.787 1 95.56 283 GLU A CA 1
ATOM 2204 C C . GLU A 1 283 ? -4.645 1.875 2.211 1 95.56 283 GLU A C 1
ATOM 2206 O O . GLU A 1 283 ? -4.516 3.09 2.373 1 95.56 283 GLU A O 1
ATOM 2211 N N . VAL A 1 284 ? -3.662 0.976 2.387 1 97.62 284 VAL A N 1
ATOM 2212 C CA . VAL A 1 284 ? -2.305 1.405 2.711 1 97.62 284 VAL A CA 1
ATOM 2213 C C . VAL A 1 284 ? -1.464 1.465 1.438 1 97.62 284 VAL A C 1
ATOM 2215 O O . VAL A 1 284 ? -1.547 0.574 0.589 1 97.62 284 VAL A O 1
ATOM 2218 N N . PHE A 1 285 ? -0.807 2.541 1.312 1 97.5 285 PHE A N 1
ATOM 2219 C CA . PHE A 1 285 ? 0.148 2.775 0.235 1 97.5 285 PHE A CA 1
ATOM 2220 C C . PHE A 1 285 ? 1.522 3.121 0.795 1 97.5 285 PHE A C 1
ATOM 2222 O O . PHE A 1 285 ? 1.653 4.035 1.611 1 97.5 285 PHE A O 1
ATOM 2229 N N . GLN A 1 286 ? 2.572 2.357 0.363 1 96.88 286 GLN A N 1
ATOM 2230 C CA . GLN A 1 286 ? 3.955 2.65 0.722 1 96.88 286 GLN A CA 1
ATOM 2231 C C . GLN A 1 286 ? 4.906 2.293 -0.416 1 96.88 286 GLN A C 1
ATOM 2233 O O . GLN A 1 286 ? 4.883 1.17 -0.924 1 96.88 286 GLN A O 1
ATOM 2238 N N . ASP A 1 287 ? 5.82 3.223 -0.719 1 94.75 287 ASP A N 1
ATOM 2239 C CA . ASP A 1 287 ? 6.668 2.998 -1.886 1 94.75 287 ASP A CA 1
ATOM 2240 C C . ASP A 1 287 ? 8.141 2.891 -1.482 1 94.75 287 ASP A C 1
ATOM 2242 O O . ASP A 1 287 ? 9.023 2.842 -2.342 1 94.75 287 ASP A O 1
ATOM 2246 N N . CYS A 1 288 ? 8.414 2.898 -0.179 1 93.06 288 CYS A N 1
ATOM 2247 C CA . CYS A 1 288 ? 9.766 2.684 0.327 1 93.06 288 CYS A CA 1
ATOM 2248 C C . CYS A 1 288 ? 9.766 1.664 1.461 1 93.06 288 CYS A C 1
ATOM 2250 O O . CYS A 1 288 ? 10.477 1.83 2.449 1 93.06 288 CYS A O 1
ATOM 2252 N N . SER A 1 289 ? 8.859 0.683 1.356 1 90.12 289 SER A N 1
ATOM 2253 C CA . SER A 1 289 ? 8.906 -0.46 2.262 1 90.12 289 SER A CA 1
ATOM 2254 C C . SER A 1 289 ? 10.203 -1.245 2.088 1 90.12 289 SER A C 1
ATOM 2256 O O . SER A 1 289 ? 10.727 -1.349 0.976 1 90.12 289 SER A O 1
ATOM 2258 N N . PRO A 1 290 ? 10.859 -1.805 3.105 1 89.25 290 PRO A N 1
ATOM 2259 C CA . PRO A 1 290 ? 10.289 -1.841 4.453 1 89.25 290 PRO A CA 1
ATOM 2260 C C . PRO A 1 290 ? 10.75 -0.677 5.324 1 89.25 290 PRO A C 1
ATOM 2262 O O . PRO A 1 290 ? 10.508 -0.671 6.535 1 89.25 290 PRO A O 1
ATOM 2265 N N . PHE A 1 291 ? 11.391 0.344 4.816 1 92 291 PHE A N 1
ATOM 2266 C CA . PHE A 1 291 ? 12.008 1.392 5.621 1 92 291 PHE A CA 1
ATOM 2267 C C . PHE A 1 291 ? 10.945 2.291 6.242 1 92 291 PHE A C 1
ATOM 2269 O O . PHE A 1 291 ? 11.055 2.674 7.406 1 92 291 PHE A O 1
ATOM 2276 N N . TYR A 1 292 ? 10.008 2.66 5.473 1 95.94 292 TYR A N 1
ATOM 2277 C CA . TYR A 1 292 ? 8.906 3.498 5.918 1 95.94 292 TYR A CA 1
ATOM 2278 C C . TYR A 1 292 ? 7.57 2.803 5.699 1 95.94 292 TYR A C 1
ATOM 2280 O O . TYR A 1 292 ? 7.266 2.361 4.59 1 95.94 292 TYR A O 1
ATOM 2288 N N . THR A 1 293 ? 6.816 2.717 6.789 1 97.06 293 THR A N 1
ATOM 2289 C CA . THR A 1 293 ? 5.598 1.917 6.711 1 97.06 293 THR A CA 1
ATOM 2290 C C . THR A 1 293 ? 4.422 2.664 7.332 1 97.06 293 THR A C 1
ATOM 2292 O O . THR A 1 293 ? 4.613 3.605 8.102 1 97.06 293 THR A O 1
ATOM 2295 N N . ALA A 1 294 ? 3.219 2.25 6.938 1 97.69 294 ALA A N 1
ATOM 2296 C CA . ALA A 1 294 ? 1.961 2.725 7.508 1 97.69 294 ALA A CA 1
ATOM 2297 C C . ALA A 1 294 ? 1.03 1.56 7.832 1 97.69 294 ALA A C 1
ATOM 2299 O O . ALA A 1 294 ? 1.147 0.481 7.246 1 97.69 294 ALA A O 1
ATOM 2300 N N . GLN A 1 295 ? 0.199 1.798 8.836 1 94.19 295 GLN A N 1
ATOM 2301 C CA . GLN A 1 295 ? -0.814 0.824 9.227 1 94.19 295 GLN A CA 1
ATOM 2302 C C . GLN A 1 295 ? -2.156 1.502 9.492 1 94.19 295 GLN A C 1
ATOM 2304 O O . GLN A 1 295 ? -2.205 2.594 10.062 1 94.19 295 GLN A O 1
ATOM 2309 N N . ASP A 1 296 ? -3.236 0.853 8.992 1 93.5 296 ASP A N 1
ATOM 2310 C CA . ASP A 1 296 ? -4.605 1.246 9.312 1 93.5 296 ASP A CA 1
ATOM 2311 C C . ASP A 1 296 ? -5.195 0.344 10.391 1 93.5 296 ASP A C 1
ATOM 2313 O O . ASP A 1 296 ? -5.535 -0.811 10.125 1 93.5 296 ASP A O 1
ATOM 2317 N N . TYR A 1 297 ? -5.438 0.88 11.547 1 89.56 297 TYR A N 1
ATOM 2318 C CA . TYR A 1 297 ? -5.941 0.075 12.656 1 89.56 297 TYR A CA 1
ATOM 2319 C C . TYR A 1 297 ? -7.461 0.169 12.75 1 89.56 297 TYR A C 1
ATOM 2321 O O . TYR A 1 297 ? -8.078 -0.474 13.602 1 89.56 297 TYR A O 1
ATOM 2329 N N . GLY A 1 298 ? -8.016 0.979 11.938 1 87.94 298 GLY A N 1
ATOM 2330 C CA . GLY A 1 298 ? -9.461 1.134 11.969 1 87.94 298 GLY A CA 1
ATOM 2331 C C . GLY A 1 298 ? -9.953 1.875 13.195 1 87.94 298 GLY A C 1
ATOM 2332 O O . GLY A 1 298 ? -9.203 2.631 13.812 1 87.94 298 GLY A O 1
ATOM 2333 N N . TYR A 1 299 ? -11.336 1.87 13.359 1 85.75 299 TYR A N 1
ATOM 2334 C CA . TYR A 1 299 ? -11.914 2.486 14.547 1 85.75 299 TYR A CA 1
ATOM 2335 C C . TYR A 1 299 ? -11.469 1.764 15.812 1 85.75 299 TYR A C 1
ATOM 2337 O O . TYR A 1 299 ? -11.703 0.561 15.961 1 85.75 299 TYR A O 1
ATOM 2345 N N . TYR A 1 300 ? -10.945 2.52 16.688 1 80.5 300 TYR A N 1
ATOM 2346 C CA . TYR A 1 300 ? -10.406 1.924 17.891 1 80.5 300 TYR A CA 1
ATOM 2347 C C . TYR A 1 300 ? -11.383 2.072 19.062 1 80.5 300 TYR A C 1
ATOM 2349 O O . TYR A 1 300 ? -11.852 1.075 19.609 1 80.5 300 TYR A O 1
ATOM 2357 N N . ASP A 1 301 ? -11.648 3.25 19.453 1 80.31 301 ASP A N 1
ATOM 2358 C CA . ASP A 1 301 ? -12.664 3.592 20.438 1 80.31 301 ASP A CA 1
ATOM 2359 C C . ASP A 1 301 ? -13.094 5.051 20.312 1 80.31 301 ASP A C 1
ATOM 2361 O O . ASP A 1 301 ? -12.695 5.734 19.359 1 80.31 301 ASP A O 1
ATOM 2365 N N . GLU A 1 302 ? -13.922 5.492 21.234 1 78.94 302 GLU A N 1
ATOM 2366 C CA . GLU A 1 302 ? -14.484 6.836 21.141 1 78.94 302 GLU A CA 1
ATOM 2367 C C . GLU A 1 302 ? -13.398 7.902 21.281 1 78.94 302 GLU A C 1
ATOM 2369 O O . GLU A 1 302 ? -13.492 8.977 20.688 1 78.94 302 GLU A O 1
ATOM 2374 N N . THR A 1 303 ? -12.414 7.699 22.062 1 77.5 303 THR A N 1
ATOM 2375 C CA . THR A 1 303 ? -11.359 8.664 22.328 1 77.5 303 THR A CA 1
ATOM 2376 C C . THR A 1 303 ? -10.398 8.758 21.141 1 77.5 303 THR A C 1
ATOM 2378 O O . THR A 1 303 ? -10.055 9.852 20.703 1 77.5 303 THR A O 1
ATOM 2381 N N . TRP A 1 304 ? -10.047 7.652 20.594 1 83.44 304 TRP A N 1
ATOM 2382 C CA . TRP A 1 304 ? -9.047 7.598 19.531 1 83.44 304 TRP A CA 1
ATOM 2383 C C . TRP A 1 304 ? -9.703 7.727 18.156 1 83.44 304 TRP A C 1
ATOM 2385 O O . TRP A 1 304 ? -9.078 8.195 17.203 1 83.44 304 TRP A O 1
ATOM 2395 N N . GLY A 1 305 ? -10.945 7.23 18.141 1 87.31 305 GLY A N 1
ATOM 2396 C CA . GLY A 1 305 ? -11.57 7.16 16.828 1 87.31 305 GLY A CA 1
ATOM 2397 C C . GLY A 1 305 ? -10.828 6.254 15.859 1 87.31 305 GLY A C 1
ATOM 2398 O O . GLY A 1 305 ? -10.344 5.188 16.25 1 87.31 305 GLY A O 1
ATOM 2399 N N . HIS A 1 306 ? -10.883 6.625 14.562 1 91.25 306 HIS A N 1
ATOM 2400 C CA . HIS A 1 306 ? -10.086 5.895 13.578 1 91.25 306 HIS A CA 1
ATOM 2401 C C . HIS A 1 306 ? -8.602 6.219 13.719 1 91.25 306 HIS A C 1
ATOM 2403 O O . HIS A 1 306 ? -8.211 7.387 13.688 1 91.25 306 HIS A O 1
ATOM 2409 N N . LEU A 1 307 ? -7.844 5.105 13.781 1 91.94 307 LEU A N 1
ATOM 2410 C CA . LEU A 1 307 ? -6.438 5.262 14.141 1 91.94 307 LEU A CA 1
ATOM 2411 C C . LEU A 1 307 ? -5.531 4.785 13.008 1 91.94 307 LEU A C 1
ATOM 2413 O O . LEU A 1 307 ? -5.691 3.672 12.508 1 91.94 307 LEU A O 1
ATOM 2417 N N . ILE A 1 308 ? -4.543 5.621 12.648 1 94.88 308 ILE A N 1
ATOM 2418 C CA . ILE A 1 308 ? -3.506 5.332 11.664 1 94.88 308 ILE A CA 1
ATOM 2419 C C . ILE A 1 308 ? -2.129 5.559 12.281 1 94.88 308 ILE A C 1
ATOM 2421 O O . ILE A 1 308 ? -1.912 6.551 12.984 1 94.88 308 ILE A O 1
ATOM 2425 N N . THR A 1 309 ? -1.22 4.609 12.023 1 95.19 309 THR A N 1
ATOM 2426 C CA . THR A 1 309 ? 0.166 4.828 12.422 1 95.19 309 THR A CA 1
ATOM 2427 C C . THR A 1 309 ? 1.089 4.82 11.211 1 95.19 309 THR A C 1
ATOM 2429 O O . THR A 1 309 ? 0.751 4.246 10.172 1 95.19 309 THR A O 1
ATOM 2432 N N . PHE A 1 310 ? 2.221 5.48 11.336 1 97.75 310 PHE A N 1
ATOM 2433 C CA . PHE A 1 310 ? 3.193 5.555 10.25 1 97.75 310 PHE A CA 1
ATOM 2434 C C . PHE A 1 310 ? 4.555 5.996 10.773 1 97.75 310 PHE A C 1
ATOM 2436 O O . PHE A 1 310 ? 4.656 6.559 11.867 1 97.75 310 PHE A O 1
ATOM 2443 N N . GLY A 1 311 ? 5.578 5.707 10.008 1 98.12 311 GLY A N 1
ATOM 2444 C CA . GLY A 1 311 ? 6.898 6.176 10.398 1 98.12 311 GLY A CA 1
ATOM 2445 C C . GLY A 1 311 ? 8.023 5.297 9.883 1 98.12 311 GLY A C 1
ATOM 2446 O O . GLY A 1 311 ? 7.809 4.457 9.008 1 98.12 311 GLY A O 1
ATOM 2447 N N . GLY A 1 312 ? 9.164 5.535 10.438 1 96.69 312 GLY A N 1
ATOM 2448 C CA . GLY A 1 312 ? 10.391 4.852 10.07 1 96.69 312 GLY A CA 1
ATOM 2449 C C . GLY A 1 312 ? 11.609 5.766 10.07 1 96.69 312 GLY A C 1
ATOM 2450 O O . GLY A 1 312 ? 11.484 6.965 10.328 1 96.69 312 GLY A O 1
ATOM 2451 N N . PRO A 1 313 ? 12.891 5.191 9.969 1 94.56 313 PRO A N 1
ATOM 2452 C CA . PRO A 1 313 ? 13.156 3.811 9.562 1 94.56 313 PRO A CA 1
ATOM 2453 C C . PRO A 1 313 ? 13.492 2.898 10.734 1 94.56 313 PRO A C 1
ATOM 2455 O O . PRO A 1 313 ? 13.828 1.729 10.539 1 94.56 313 PRO A O 1
ATOM 2458 N N . HIS A 1 314 ? 13.312 3.336 11.914 1 92 314 HIS A N 1
ATOM 2459 C CA . HIS A 1 314 ? 13.695 2.527 13.062 1 92 314 HIS A CA 1
ATOM 2460 C C . HIS A 1 314 ? 12.656 1.449 13.352 1 92 314 HIS A C 1
ATOM 2462 O O . HIS A 1 314 ? 11.477 1.606 13.008 1 92 314 HIS A O 1
ATOM 2468 N N . GLU A 1 315 ? 13.109 0.308 14.008 1 86.94 315 GLU A N 1
ATOM 2469 C CA . GLU A 1 315 ? 12.219 -0.783 14.391 1 86.94 315 GLU A CA 1
ATOM 2470 C C . GLU A 1 315 ? 11.359 -0.404 15.594 1 86.94 315 GLU A C 1
ATOM 2472 O O . GLU A 1 315 ? 11.82 0.321 16.484 1 86.94 315 GLU A O 1
ATOM 2477 N N . MET B 1 1 ? 20.953 -3.627 -59.375 1 19.19 1 MET B N 1
ATOM 2478 C CA . MET B 1 1 ? 21.125 -2.244 -59.812 1 19.19 1 MET B CA 1
ATOM 2479 C C . MET B 1 1 ? 20.156 -1.321 -59.094 1 19.19 1 MET B C 1
ATOM 2481 O O . MET B 1 1 ? 20.125 -0.115 -59.344 1 19.19 1 MET B O 1
ATOM 2485 N N . VAL B 1 2 ? 19.094 -1.839 -58.406 1 22.27 2 VAL B N 1
ATOM 2486 C CA . VAL B 1 2 ? 17.812 -1.98 -57.719 1 22.27 2 VAL B CA 1
ATOM 2487 C C . VAL B 1 2 ? 17.859 -1.265 -56.375 1 22.27 2 VAL B C 1
ATOM 2489 O O . VAL B 1 2 ? 16.938 -1.381 -55.562 1 22.27 2 VAL B O 1
ATOM 2492 N N . ILE B 1 3 ? 19.094 -0.693 -55.969 1 21.12 3 ILE B N 1
ATOM 2493 C CA . ILE B 1 3 ? 19.594 -0.4 -54.625 1 21.12 3 ILE B CA 1
ATOM 2494 C C . ILE B 1 3 ? 18.906 0.854 -54.062 1 21.12 3 ILE B C 1
ATOM 2496 O O . ILE B 1 3 ? 18.641 0.959 -52.875 1 21.12 3 ILE B O 1
ATOM 2500 N N . GLU B 1 4 ? 18.547 2.059 -54.812 1 19.36 4 GLU B N 1
ATOM 2501 C CA . GLU B 1 4 ? 19.031 3.418 -54.594 1 19.36 4 GLU B CA 1
ATOM 2502 C C . GLU B 1 4 ? 18.031 4.234 -53.781 1 19.36 4 GLU B C 1
ATOM 2504 O O . GLU B 1 4 ? 18.406 5.191 -53.094 1 19.36 4 GLU B O 1
ATOM 2509 N N . ILE B 1 5 ? 16.641 4.234 -54 1 19.95 5 ILE B N 1
ATOM 2510 C CA . ILE B 1 5 ? 15.867 5.457 -54.156 1 19.95 5 ILE B CA 1
ATOM 2511 C C . ILE B 1 5 ? 15.383 5.934 -52.781 1 19.95 5 ILE B C 1
ATOM 2513 O O . ILE B 1 5 ? 14.234 5.691 -52.406 1 19.95 5 ILE B O 1
ATOM 2517 N N . ALA B 1 6 ? 15.805 5.48 -51.594 1 19.31 6 ALA B N 1
ATOM 2518 C CA . ALA B 1 6 ? 15.055 5.383 -50.344 1 19.31 6 ALA B CA 1
ATOM 2519 C C . ALA B 1 6 ? 14.844 6.762 -49.719 1 19.31 6 ALA B C 1
ATOM 2521 O O . ALA B 1 6 ? 14.125 6.898 -48.719 1 19.31 6 ALA B O 1
ATOM 2522 N N . THR B 1 7 ? 15.641 8.094 -49.938 1 18.11 7 THR B N 1
ATOM 2523 C CA . THR B 1 7 ? 16.188 9.031 -48.969 1 18.11 7 THR B CA 1
ATOM 2524 C C . THR B 1 7 ? 15.148 10.07 -48.562 1 18.11 7 THR B C 1
ATOM 2526 O O . THR B 1 7 ? 14.984 10.367 -47.375 1 18.11 7 THR B O 1
ATOM 2529 N N . MET B 1 8 ? 14.555 11.242 -49.344 1 16.78 8 MET B N 1
ATOM 2530 C CA . MET B 1 8 ? 14.828 12.68 -49.312 1 16.78 8 MET B CA 1
ATOM 2531 C C . MET B 1 8 ? 13.703 13.438 -48.625 1 16.78 8 MET B C 1
ATOM 2533 O O . MET B 1 8 ? 13.93 14.477 -48 1 16.78 8 MET B O 1
ATOM 2537 N N . ILE B 1 9 ? 12.336 13.461 -48.812 1 17.09 9 ILE B N 1
ATOM 2538 C CA . ILE B 1 9 ? 11.625 14.664 -49.219 1 17.09 9 ILE B CA 1
ATOM 2539 C C . ILE B 1 9 ? 11.18 15.453 -48 1 17.09 9 ILE B C 1
ATOM 2541 O O . ILE B 1 9 ? 10.938 16.656 -48.062 1 17.09 9 ILE B O 1
ATOM 2545 N N . LEU B 1 10 ? 10.812 15.055 -46.688 1 16.88 10 LEU B N 1
ATOM 2546 C CA . LEU B 1 10 ? 9.562 15.609 -46.188 1 16.88 10 LEU B CA 1
ATOM 2547 C C . LEU B 1 10 ? 9.789 17 -45.594 1 16.88 10 LEU B C 1
ATOM 2549 O O . LEU B 1 10 ? 10.281 17.125 -44.469 1 16.88 10 LEU B O 1
ATOM 2553 N N . LEU B 1 11 ? 10.391 18.281 -46.188 1 18.75 11 LEU B N 1
ATOM 2554 C CA . LEU B 1 11 ? 10.938 19.594 -45.844 1 18.75 11 LEU B CA 1
ATOM 2555 C C . LEU B 1 11 ? 9.828 20.609 -45.625 1 18.75 11 LEU B C 1
ATOM 2557 O O . LEU B 1 11 ? 10.102 21.797 -45.406 1 18.75 11 LEU B O 1
ATOM 2561 N N . VAL B 1 12 ? 8.562 20.594 -45.875 1 18.31 12 VAL B N 1
ATOM 2562 C CA . VAL B 1 12 ? 7.922 21.703 -46.562 1 18.31 12 VAL B CA 1
ATOM 2563 C C . VAL B 1 12 ? 7.887 22.938 -45.688 1 18.31 12 VAL B C 1
ATOM 2565 O O . VAL B 1 12 ? 8.375 24 -46.062 1 18.31 12 VAL B O 1
ATOM 2568 N N . LEU B 1 13 ? 6.703 23.797 -45.281 1 17.53 13 LEU B N 1
ATOM 2569 C CA . LEU B 1 13 ? 6.234 25.156 -45.531 1 17.53 13 LEU B CA 1
ATOM 2570 C C . LEU B 1 13 ? 6.484 26.047 -44.312 1 17.53 13 LEU B C 1
ATOM 2572 O O . LEU B 1 13 ? 5.797 25.938 -43.281 1 17.53 13 LEU B O 1
ATOM 2576 N N . CYS B 1 14 ? 7.719 26.578 -43.875 1 18.36 14 CYS B N 1
ATOM 2577 C CA . CYS B 1 14 ? 8.062 27.531 -42.812 1 18.36 14 CYS B CA 1
ATOM 2578 C C . CYS B 1 14 ? 7.676 28.953 -43.219 1 18.36 14 CYS B C 1
ATOM 2580 O O . CYS B 1 14 ? 8.039 29.922 -42.531 1 18.36 14 CYS B O 1
ATOM 2582 N N . SER B 1 15 ? 7.137 29.469 -44.344 1 18.61 15 SER B N 1
ATOM 2583 C CA . SER B 1 15 ? 7.832 30.531 -45.062 1 18.61 15 SER B CA 1
ATOM 2584 C C . SER B 1 15 ? 7.516 31.906 -44.5 1 18.61 15 SER B C 1
ATOM 2586 O O . SER B 1 15 ? 8.359 32.812 -44.531 1 18.61 15 SER B O 1
ATOM 2588 N N . LEU B 1 16 ? 6.277 32.625 -44.625 1 20.08 16 LEU B N 1
ATOM 2589 C CA . LEU B 1 16 ? 6.207 33.938 -45.25 1 20.08 16 LEU B CA 1
ATOM 2590 C C . LEU B 1 16 ? 6.57 35.062 -44.281 1 20.08 16 LEU B C 1
ATOM 2592 O O . LEU B 1 16 ? 7.219 36.031 -44.656 1 20.08 16 LEU B O 1
ATOM 2596 N N . PHE B 1 17 ? 5.699 35.5 -43.25 1 23.98 17 PHE B N 1
ATOM 2597 C CA . PHE B 1 17 ? 5.531 36.906 -42.938 1 23.98 17 PHE B CA 1
ATOM 2598 C C . PHE B 1 17 ? 6.812 37.5 -42.344 1 23.98 17 PHE B C 1
ATOM 2600 O O . PHE B 1 17 ? 7.523 36.812 -41.594 1 23.98 17 PHE B O 1
ATOM 2607 N N . SER B 1 18 ? 7.375 38.688 -42.812 1 20.52 18 SER B N 1
ATOM 2608 C CA . SER B 1 18 ? 8.719 39.25 -42.969 1 20.52 18 SER B CA 1
ATOM 2609 C C . SER B 1 18 ? 9.375 39.469 -41.625 1 20.52 18 SER B C 1
ATOM 2611 O O . SER B 1 18 ? 10.508 39.031 -41.406 1 20.52 18 SER B O 1
ATOM 2613 N N . ASP B 1 19 ? 9.156 40.844 -41.094 1 23.7 19 ASP B N 1
ATOM 2614 C CA . ASP B 1 19 ? 10.156 41.625 -40.375 1 23.7 19 ASP B CA 1
ATOM 2615 C C . ASP B 1 19 ? 10.359 41.094 -38.938 1 23.7 19 ASP B C 1
ATOM 2617 O O . ASP B 1 19 ? 9.422 41.062 -38.156 1 23.7 19 ASP B O 1
ATOM 2621 N N . GLY B 1 20 ? 11.07 40.312 -38.625 1 19.67 20 GLY B N 1
ATOM 2622 C CA . GLY B 1 20 ? 11.078 39.156 -37.75 1 19.67 20 GLY B CA 1
ATOM 2623 C C . GLY B 1 20 ? 11.555 39.469 -36.344 1 19.67 20 GLY B C 1
ATOM 2624 O O . GLY B 1 20 ? 12.078 38.594 -35.656 1 19.67 20 GLY B O 1
ATOM 2625 N N . VAL B 1 21 ? 11.547 40.781 -36.031 1 22.16 21 VAL B N 1
ATOM 2626 C CA . VAL B 1 21 ? 12.398 41.344 -35 1 22.16 21 VAL B CA 1
ATOM 2627 C C . VAL B 1 21 ? 11.977 40.781 -33.625 1 22.16 21 VAL B C 1
ATOM 2629 O O . VAL B 1 21 ? 10.938 41.156 -33.094 1 22.16 21 VAL B O 1
ATOM 2632 N N . CYS B 1 22 ? 11.766 39.719 -33.531 1 19.27 22 CYS B N 1
ATOM 2633 C CA . CYS B 1 22 ? 11.18 39.219 -32.281 1 19.27 22 CYS B CA 1
ATOM 2634 C C . CYS B 1 22 ? 12.023 39.625 -31.094 1 19.27 22 CYS B C 1
ATOM 2636 O O . CYS B 1 22 ? 13.18 39.219 -30.969 1 19.27 22 CYS B O 1
ATOM 2638 N N . ASP B 1 23 ? 11.781 40.75 -30.656 1 19.33 23 ASP B N 1
ATOM 2639 C CA . ASP B 1 23 ? 12.648 41.406 -29.688 1 19.33 23 ASP B CA 1
ATOM 2640 C C . ASP B 1 23 ? 13.055 40.438 -28.578 1 19.33 23 ASP B C 1
ATOM 2642 O O . ASP B 1 23 ? 12.203 39.812 -27.938 1 19.33 23 ASP B O 1
ATOM 2646 N N . LYS B 1 24 ? 14.148 39.938 -28.656 1 23.09 24 LYS B N 1
ATOM 2647 C CA . LYS B 1 24 ? 15.086 39.188 -27.828 1 23.09 24 LYS B CA 1
ATOM 2648 C C . LYS B 1 24 ? 15.062 39.688 -26.391 1 23.09 24 LYS B C 1
ATOM 2650 O O . LYS B 1 24 ? 15.82 39.219 -25.547 1 23.09 24 LYS B O 1
ATOM 2655 N N . GLU B 1 25 ? 14.531 40.844 -26.328 1 20.95 25 GLU B N 1
ATOM 2656 C CA . GLU B 1 25 ? 15.07 41.562 -25.172 1 20.95 25 GLU B CA 1
ATOM 2657 C C . GLU B 1 25 ? 14.664 40.875 -23.875 1 20.95 25 GLU B C 1
ATOM 2659 O O . GLU B 1 25 ? 15.117 41.281 -22.797 1 20.95 25 GLU B O 1
ATOM 2664 N N . PHE B 1 26 ? 13.664 40.25 -24.016 1 19.17 26 PHE B N 1
ATOM 2665 C CA . PHE B 1 26 ? 13.094 40.219 -22.672 1 19.17 26 PHE B CA 1
ATOM 2666 C C . PHE B 1 26 ? 13.984 39.438 -21.719 1 19.17 26 PHE B C 1
ATOM 2668 O O . PHE B 1 26 ? 13.711 39.375 -20.516 1 19.17 26 PHE B O 1
ATOM 2675 N N . LEU B 1 27 ? 14.719 38.562 -22.375 1 20.31 27 LEU B N 1
ATOM 2676 C CA . LEU B 1 27 ? 15.219 37.531 -21.453 1 20.31 27 LEU B CA 1
ATOM 2677 C C . LEU B 1 27 ? 16.359 38.094 -20.609 1 20.31 27 LEU B C 1
ATOM 2679 O O . LEU B 1 27 ? 17.156 37.312 -20.062 1 20.31 27 LEU B O 1
ATOM 2683 N N . LYS B 1 28 ? 16.625 39.188 -20.875 1 21.27 28 LYS B N 1
ATOM 2684 C CA . LYS B 1 28 ? 17.891 39.438 -20.188 1 21.27 28 LYS B CA 1
ATOM 2685 C C . LYS B 1 28 ? 17.781 39.094 -18.703 1 21.27 28 LYS B C 1
ATOM 2687 O O . LYS B 1 28 ? 16.875 39.562 -18.016 1 21.27 28 LYS B O 1
ATOM 2692 N N . GLN B 1 29 ? 18.5 38.094 -18.375 1 21.22 29 GLN B N 1
ATOM 2693 C CA . GLN B 1 29 ? 18.75 37.75 -16.984 1 21.22 29 GLN B CA 1
ATOM 2694 C C . GLN B 1 29 ? 19.203 38.938 -16.172 1 21.22 29 GLN B C 1
ATOM 2696 O O . GLN B 1 29 ? 20.25 39.531 -16.438 1 21.22 29 GLN B O 1
ATOM 2701 N N . PRO B 1 30 ? 18.406 39.906 -15.867 1 23.05 30 PRO B N 1
ATOM 2702 C CA . PRO B 1 30 ? 19.234 40.938 -15.25 1 23.05 30 PRO B CA 1
ATOM 2703 C C . PRO B 1 30 ? 20.25 40.344 -14.258 1 23.05 30 PRO B C 1
ATOM 2705 O O . PRO B 1 30 ? 20.078 39.25 -13.781 1 23.05 30 PRO B O 1
ATOM 2708 N N . ALA B 1 31 ? 21.391 41.125 -14 1 22.97 31 ALA B N 1
ATOM 2709 C CA . ALA B 1 31 ? 22.5 40.969 -13.055 1 22.97 31 ALA B CA 1
ATOM 2710 C C . ALA B 1 31 ? 22.031 40.375 -11.734 1 22.97 31 ALA B C 1
ATOM 2712 O O . ALA B 1 31 ? 20.828 40.375 -11.438 1 22.97 31 ALA B O 1
ATOM 2713 N N . SER B 1 32 ? 23.062 40.031 -10.844 1 23.67 32 SER B N 1
ATOM 2714 C CA . SER B 1 32 ? 23.219 39.375 -9.547 1 23.67 32 SER B CA 1
ATOM 2715 C C . SER B 1 32 ? 22.328 40.031 -8.5 1 23.67 32 SER B C 1
ATOM 2717 O O . SER B 1 32 ? 22.688 41.031 -7.902 1 23.67 32 SER B O 1
ATOM 2719 N N . ILE B 1 33 ? 21.281 40.5 -8.758 1 22 33 ILE B N 1
ATOM 2720 C CA . ILE B 1 33 ? 20.797 41.375 -7.695 1 22 33 ILE B CA 1
ATOM 2721 C C . ILE B 1 33 ? 20.703 40.594 -6.383 1 22 33 ILE B C 1
ATOM 2723 O O . ILE B 1 33 ? 19.938 39.625 -6.273 1 22 33 ILE B O 1
ATOM 2727 N N . SER B 1 34 ? 21.812 40.531 -5.543 1 23.69 34 SER B N 1
ATOM 2728 C CA . SER B 1 34 ? 22.047 40.25 -4.125 1 23.69 34 SER B CA 1
ATOM 2729 C C . SER B 1 34 ? 20.906 40.844 -3.275 1 23.69 34 SER B C 1
ATOM 2731 O O . SER B 1 34 ? 21.016 41.969 -2.779 1 23.69 34 SER B O 1
ATOM 2733 N N . THR B 1 35 ? 19.844 41 -3.773 1 22.25 35 THR B N 1
ATOM 2734 C CA . THR B 1 35 ? 18.984 41.781 -2.883 1 22.25 35 THR B CA 1
ATOM 2735 C C . THR B 1 35 ? 18.859 41.094 -1.525 1 22.25 35 THR B C 1
ATOM 2737 O O . THR B 1 35 ? 18.5 39.906 -1.451 1 22.25 35 THR B O 1
ATOM 2740 N N . LYS B 1 36 ? 19.656 41.656 -0.593 1 25.83 36 LYS B N 1
ATOM 2741 C CA . LYS B 1 36 ? 19.562 41.5 0.856 1 25.83 36 LYS B CA 1
ATOM 2742 C C . LYS B 1 36 ? 18.109 41.438 1.314 1 25.83 36 LYS B C 1
ATOM 2744 O O . LYS B 1 36 ? 17.422 42.469 1.35 1 25.83 36 LYS B O 1
ATOM 2749 N N . VAL B 1 37 ? 17.453 40.594 0.825 1 25.73 37 VAL B N 1
ATOM 2750 C CA . VAL B 1 37 ? 16.188 40.5 1.518 1 25.73 37 VAL B CA 1
ATOM 2751 C C . VAL B 1 37 ? 16.406 40.531 3.027 1 25.73 37 VAL B C 1
ATOM 2753 O O . VAL B 1 37 ? 17.062 39.625 3.576 1 25.73 37 VAL B O 1
ATOM 2756 N N . GLU B 1 38 ? 16.594 41.719 3.439 1 23.12 38 GLU B N 1
ATOM 2757 C CA . GLU B 1 38 ? 16.547 41.875 4.891 1 23.12 38 GLU B CA 1
ATOM 2758 C C . GLU B 1 38 ? 15.414 41.062 5.496 1 23.12 38 GLU B C 1
ATOM 2760 O O . GLU B 1 38 ? 14.25 41.219 5.109 1 23.12 38 GLU B O 1
ATOM 2765 N N . SER B 1 39 ? 15.648 39.875 5.672 1 25.44 39 SER B N 1
ATOM 2766 C CA . SER B 1 39 ? 14.805 38.969 6.445 1 25.44 39 SER B CA 1
ATOM 2767 C C . SER B 1 39 ? 14.242 39.656 7.688 1 25.44 39 SER B C 1
ATOM 2769 O O . SER B 1 39 ? 14.891 39.688 8.742 1 25.44 39 SER B O 1
ATOM 2771 N N . ASN B 1 40 ? 13.891 40.969 7.461 1 24.08 40 ASN B N 1
ATOM 2772 C CA . ASN B 1 40 ? 13.289 41.531 8.672 1 24.08 40 ASN B CA 1
ATOM 2773 C C . ASN B 1 40 ? 12.102 40.688 9.148 1 24.08 40 ASN B C 1
ATOM 2775 O O . ASN B 1 40 ? 10.953 41.031 8.836 1 24.08 40 ASN B O 1
ATOM 2779 N N . ILE B 1 41 ? 12.156 39.469 9.023 1 28.12 41 ILE B N 1
ATOM 2780 C CA . ILE B 1 41 ? 11.102 38.812 9.781 1 28.12 41 ILE B CA 1
ATOM 2781 C C . ILE B 1 41 ? 11.023 39.406 11.188 1 28.12 41 ILE B C 1
ATOM 2783 O O . ILE B 1 41 ? 11.984 39.344 11.953 1 28.12 41 ILE B O 1
ATOM 2787 N N . PRO B 1 42 ? 10.383 40.562 11.312 1 26.23 42 PRO B N 1
ATOM 2788 C CA . PRO B 1 42 ? 10.312 41.031 12.695 1 26.23 42 PRO B CA 1
ATOM 2789 C C . PRO B 1 42 ? 10.273 39.906 13.711 1 26.23 42 PRO B C 1
ATOM 2791 O O . PRO B 1 42 ? 9.773 38.812 13.406 1 26.23 42 PRO B O 1
ATOM 2794 N N . LYS B 1 43 ? 11.211 39.938 14.641 1 28.62 43 LYS B N 1
ATOM 2795 C CA . LYS B 1 43 ? 11.164 39.156 15.867 1 28.62 43 LYS B CA 1
ATOM 2796 C C . LYS B 1 43 ? 9.766 39.156 16.469 1 28.62 43 LYS B C 1
ATOM 2798 O O . LYS B 1 43 ? 9.25 40.219 16.844 1 28.62 43 LYS B O 1
ATOM 2803 N N . ILE B 1 44 ? 8.82 38.5 15.898 1 29.72 44 ILE B N 1
ATOM 2804 C CA . ILE B 1 44 ? 7.598 38.406 16.688 1 29.72 44 ILE B CA 1
ATOM 2805 C C . ILE B 1 44 ? 7.949 38.406 18.188 1 29.72 44 ILE B C 1
ATOM 2807 O O . ILE B 1 44 ? 8.695 37.531 18.641 1 29.72 44 ILE B O 1
ATOM 2811 N N . GLN B 1 45 ? 8 39.469 18.859 1 26.67 45 GLN B N 1
ATOM 2812 C CA . GLN B 1 45 ? 7.992 39.656 20.297 1 26.67 45 GLN B CA 1
ATOM 2813 C C . GLN B 1 45 ? 7.246 38.531 21 1 26.67 45 GLN B C 1
ATOM 2815 O O . GLN B 1 45 ? 6.426 37.844 20.375 1 26.67 45 GLN B O 1
ATOM 2820 N N . GLY B 1 46 ? 7.371 38.469 22.391 1 30.19 46 GLY B N 1
ATOM 2821 C CA . GLY B 1 46 ? 7.156 37.531 23.5 1 30.19 46 GLY B CA 1
ATOM 2822 C C . GLY B 1 46 ? 5.734 37 23.562 1 30.19 46 GLY B C 1
ATOM 2823 O O . GLY B 1 46 ? 5.215 36.75 24.656 1 30.19 46 GLY B O 1
ATOM 2824 N N . ARG B 1 47 ? 4.859 37.406 22.594 1 33.94 47 ARG B N 1
ATOM 2825 C CA . ARG B 1 47 ? 3.52 37.062 23.047 1 33.94 47 ARG B CA 1
ATOM 2826 C C . ARG B 1 47 ? 3.457 35.625 23.516 1 33.94 47 ARG B C 1
ATOM 2828 O O . ARG B 1 47 ? 4.258 34.781 23.078 1 33.94 47 ARG B O 1
ATOM 2835 N N . LYS B 1 48 ? 2.68 35.375 24.578 1 33.97 48 LYS B N 1
ATOM 2836 C CA . LYS B 1 48 ? 2.227 34.125 25.203 1 33.97 48 LYS B CA 1
ATOM 2837 C C . LYS B 1 48 ? 1.882 33.094 24.141 1 33.97 48 LYS B C 1
ATOM 2839 O O . LYS B 1 48 ? 0.953 33.281 23.359 1 33.97 48 LYS B O 1
ATOM 2844 N N . GLN B 1 49 ? 2.762 32.438 23.516 1 35.47 49 GLN B N 1
ATOM 2845 C CA . GLN B 1 49 ? 2.922 31.375 22.547 1 35.47 49 GLN B CA 1
ATOM 2846 C C . GLN B 1 49 ? 1.831 30.312 22.703 1 35.47 49 GLN B C 1
ATOM 2848 O O . GLN B 1 49 ? 1.839 29.547 23.656 1 35.47 49 GLN B O 1
ATOM 2853 N N . LYS B 1 50 ? 0.562 30.625 22.469 1 36.72 50 LYS B N 1
ATOM 2854 C CA . LYS B 1 50 ? -0.612 29.766 22.328 1 36.72 50 LYS B CA 1
ATOM 2855 C C . LYS B 1 50 ? -0.242 28.422 21.703 1 36.72 50 LYS B C 1
ATOM 2857 O O . LYS B 1 50 ? 0.527 28.375 20.75 1 36.72 50 LYS B O 1
ATOM 2862 N N . MET B 1 51 ? -0.281 27.328 22.516 1 41.81 51 MET B N 1
ATOM 2863 C CA . MET B 1 51 ? 0.068 25.906 22.578 1 41.81 51 MET B CA 1
ATOM 2864 C C . MET B 1 51 ? -0.47 25.172 21.359 1 41.81 51 MET B C 1
ATOM 2866 O O . MET B 1 51 ? -1.683 25.016 21.203 1 41.81 51 MET B O 1
ATOM 2870 N N . PHE B 1 52 ? 0.052 25.406 20.328 1 44.22 52 PHE B N 1
ATOM 2871 C CA . PHE B 1 52 ? -0.205 24.406 19.312 1 44.22 52 PHE B CA 1
ATOM 2872 C C . PHE B 1 52 ? 0.204 23.016 19.797 1 44.22 52 PHE B C 1
ATOM 2874 O O . PHE B 1 52 ? 1.381 22.766 20.078 1 44.22 52 PHE B O 1
ATOM 2881 N N . GLY B 1 53 ? -0.812 22.219 20.328 1 50.44 53 GLY B N 1
ATOM 2882 C CA . GLY B 1 53 ? -0.772 20.859 20.875 1 50.44 53 GLY B CA 1
ATOM 2883 C C . GLY B 1 53 ? -1.504 20.734 22.188 1 50.44 53 GLY B C 1
ATOM 2884 O O . GLY B 1 53 ? -1.517 21.656 23 1 50.44 53 GLY B O 1
ATOM 2885 N N . ILE B 1 54 ? -2.607 20.172 22.25 1 52.94 54 ILE B N 1
ATOM 2886 C CA . ILE B 1 54 ? -3.355 19.859 23.453 1 52.94 54 ILE B CA 1
ATOM 2887 C C . ILE B 1 54 ? -2.736 18.641 24.141 1 52.94 54 ILE B C 1
ATOM 2889 O O . ILE B 1 54 ? -2.381 17.672 23.484 1 52.94 54 ILE B O 1
ATOM 2893 N N . LYS B 1 55 ? -2.137 18.969 25.328 1 52.38 55 LYS B N 1
ATOM 2894 C CA . LYS B 1 55 ? -1.856 17.797 26.172 1 52.38 55 LYS B CA 1
ATOM 2895 C C . LYS B 1 55 ? -3.105 16.938 26.359 1 52.38 55 LYS B C 1
ATOM 2897 O O . LYS B 1 55 ? -4.078 17.375 26.969 1 52.38 55 LYS B O 1
ATOM 2902 N N . ASP B 1 56 ? -3.398 16.281 25.344 1 51.19 56 ASP B N 1
ATOM 2903 C CA . ASP B 1 56 ? -4.516 15.367 25.594 1 51.19 56 ASP B CA 1
ATOM 2904 C C . ASP B 1 56 ? -4.082 14.195 26.469 1 51.19 56 ASP B C 1
ATOM 2906 O O . ASP B 1 56 ? -3.49 13.234 25.969 1 51.19 56 ASP B O 1
ATOM 2910 N N . SER B 1 57 ? -3.994 14.477 27.797 1 45.44 57 SER B N 1
ATOM 2911 C CA . SER B 1 57 ? -3.715 13.461 28.797 1 45.44 57 SER B CA 1
ATOM 2912 C C . SER B 1 57 ? -4.766 12.352 28.781 1 45.44 57 SER B C 1
ATOM 2914 O O . SER B 1 57 ? -4.625 11.344 29.469 1 45.44 57 SER B O 1
ATOM 2916 N N . THR B 1 58 ? -5.828 12.625 28.203 1 43.28 58 THR B N 1
ATOM 2917 C CA . THR B 1 58 ? -6.867 11.602 28.281 1 43.28 58 THR B CA 1
ATOM 2918 C C . THR B 1 58 ? -6.574 10.461 27.312 1 43.28 58 THR B C 1
ATOM 2920 O O . THR B 1 58 ? -7.227 9.414 27.344 1 43.28 58 THR B O 1
ATOM 2923 N N . ALA B 1 59 ? -5.723 10.797 26.359 1 49.97 59 ALA B N 1
ATOM 2924 C CA . ALA B 1 59 ? -5.531 9.695 25.422 1 49.97 59 ALA B CA 1
ATOM 2925 C C . ALA B 1 59 ? -4.602 8.633 26 1 49.97 59 ALA B C 1
ATOM 2927 O O . ALA B 1 59 ? -3.422 8.898 26.25 1 49.97 59 ALA B O 1
ATOM 2928 N N . LYS B 1 60 ? -5.254 7.688 26.828 1 54.16 60 LYS B N 1
ATOM 2929 C CA . LYS B 1 60 ? -4.527 6.516 27.312 1 54.16 60 LYS B CA 1
ATOM 2930 C C . LYS B 1 60 ? -3.656 5.922 26.203 1 54.16 60 LYS B C 1
ATOM 2932 O O . LYS B 1 60 ? -3.961 6.07 25.016 1 54.16 60 LYS B O 1
ATOM 2937 N N . LYS B 1 61 ? -2.621 5.383 26.547 1 59.06 61 LYS B N 1
ATOM 2938 C CA . LYS B 1 61 ? -1.633 4.707 25.719 1 59.06 61 LYS B CA 1
ATOM 2939 C C . LYS B 1 61 ? -2.303 3.729 24.75 1 59.06 61 LYS B C 1
ATOM 2941 O O . LYS B 1 61 ? -3.188 2.969 25.156 1 59.06 61 LYS B O 1
ATOM 2946 N N . PHE B 1 62 ? -1.996 4.027 23.547 1 60.03 62 PHE B N 1
ATOM 2947 C CA . PHE B 1 62 ? -2.383 3.086 22.5 1 60.03 62 PHE B CA 1
ATOM 2948 C C . PHE B 1 62 ? -1.797 1.705 22.781 1 60.03 62 PHE B C 1
ATOM 2950 O O . PHE B 1 62 ? -0.603 1.576 23.062 1 60.03 62 PHE B O 1
ATOM 2957 N N . ASN B 1 63 ? -2.633 0.772 23.219 1 58.56 63 ASN B N 1
ATOM 2958 C CA . ASN B 1 63 ? -2.189 -0.616 23.297 1 58.56 63 ASN B CA 1
ATOM 2959 C C . ASN B 1 63 ? -2.691 -1.436 22.109 1 58.56 63 ASN B C 1
ATOM 2961 O O . ASN B 1 63 ? -3.885 -1.727 22.016 1 58.56 63 ASN B O 1
ATOM 2965 N N . PRO B 1 64 ? -1.745 -1.615 21.219 1 53.31 64 PRO B N 1
ATOM 2966 C CA . PRO B 1 64 ? -2.15 -2.385 20.031 1 53.31 64 PRO B CA 1
ATOM 2967 C C . PRO B 1 64 ? -2.859 -3.688 20.406 1 53.31 64 PRO B C 1
ATOM 2969 O O . PRO B 1 64 ? -3.711 -4.16 19.641 1 53.31 64 PRO B O 1
ATOM 2972 N N . SER B 1 65 ? -2.412 -4.34 21.484 1 52.97 65 SER B N 1
ATOM 2973 C CA . SER B 1 65 ? -3.043 -5.605 21.844 1 52.97 65 SER B CA 1
ATOM 2974 C C . SER B 1 65 ? -4.535 -5.426 22.094 1 52.97 65 SER B C 1
ATOM 2976 O O . SER B 1 65 ? -5.305 -6.387 22.031 1 52.97 65 SER B O 1
ATOM 2978 N N . GLU B 1 66 ? -4.836 -4.27 22.484 1 54.69 66 GLU B N 1
ATOM 2979 C CA . GLU B 1 66 ? -6.242 -3.99 22.734 1 54.69 66 GLU B CA 1
ATOM 2980 C C . GLU B 1 66 ? -6.957 -3.531 21.469 1 54.69 66 GLU B C 1
ATOM 2982 O O . GLU B 1 66 ? -8.117 -3.117 21.516 1 54.69 66 GLU B O 1
ATOM 2987 N N . LEU B 1 67 ? -6.129 -3.523 20.469 1 54.41 67 LEU B N 1
ATOM 2988 C CA . LEU B 1 67 ? -6.676 -3.047 19.203 1 54.41 67 LEU B CA 1
ATOM 2989 C C . LEU B 1 67 ? -7.809 -3.953 18.719 1 54.41 67 LEU B C 1
ATOM 2991 O O . LEU B 1 67 ? -7.574 -5.113 18.375 1 54.41 67 LEU B O 1
ATOM 2995 N N . HIS B 1 68 ? -8.961 -3.785 19.344 1 51.97 68 HIS B N 1
ATOM 2996 C CA . HIS B 1 68 ? -10.094 -4.414 18.672 1 51.97 68 HIS B CA 1
ATOM 2997 C C . HIS B 1 68 ? -10.258 -3.885 17.25 1 51.97 68 HIS B C 1
ATOM 2999 O O . HIS B 1 68 ? -10.719 -2.76 17.062 1 51.97 68 HIS B O 1
ATOM 3005 N N . VAL B 1 69 ? -9.312 -4.355 16.438 1 56.66 69 VAL B N 1
ATOM 3006 C CA . VAL B 1 69 ? -9.422 -3.969 15.039 1 56.66 69 VAL B CA 1
ATOM 3007 C C . VAL B 1 69 ? -10.695 -4.566 14.438 1 56.66 69 VAL B C 1
ATOM 3009 O O . VAL B 1 69 ? -11.023 -5.727 14.688 1 56.66 69 VAL B O 1
ATOM 3012 N N . SER B 1 70 ? -11.5 -3.666 13.773 1 63.38 70 SER B N 1
ATOM 3013 C CA . SER B 1 70 ? -12.672 -4.148 13.055 1 63.38 70 SER B CA 1
ATOM 3014 C C . SER B 1 70 ? -12.305 -5.273 12.086 1 63.38 70 SER B C 1
ATOM 3016 O O . SER B 1 70 ? -11.148 -5.379 11.664 1 63.38 70 SER B O 1
ATOM 3018 N N . GLN B 1 71 ? -13.289 -6.16 11.844 1 67.38 71 GLN B N 1
ATOM 3019 C CA . GLN B 1 71 ? -13.117 -7.277 10.922 1 67.38 71 GLN B CA 1
ATOM 3020 C C . GLN B 1 71 ? -12.75 -6.785 9.531 1 67.38 71 GLN B C 1
ATOM 3022 O O . GLN B 1 71 ? -13.227 -5.738 9.086 1 67.38 71 GLN B O 1
ATOM 3027 N N . PRO B 1 72 ? -11.883 -7.555 9 1 72.94 72 PRO B N 1
ATOM 3028 C CA . PRO B 1 72 ? -11.508 -7.18 7.633 1 72.94 72 PRO B CA 1
ATOM 3029 C C . PRO B 1 72 ? -12.672 -7.277 6.652 1 72.94 72 PRO B C 1
ATOM 3031 O O . PRO B 1 72 ? -13.664 -7.953 6.934 1 72.94 72 PRO B O 1
ATOM 3034 N N . ARG B 1 73 ? -12.469 -6.691 5.512 1 77.75 73 ARG B N 1
ATOM 3035 C CA . ARG B 1 73 ? -13.391 -6.809 4.387 1 77.75 73 ARG B CA 1
ATOM 3036 C C . ARG B 1 73 ? -13.422 -8.234 3.852 1 77.75 73 ARG B C 1
ATOM 3038 O O . ARG B 1 73 ? -12.609 -9.07 4.246 1 77.75 73 ARG B O 1
ATOM 3045 N N . GLU B 1 74 ? -14.391 -8.453 2.998 1 87.88 74 GLU B N 1
ATOM 3046 C CA . GLU B 1 74 ? -14.57 -9.797 2.457 1 87.88 74 GLU B CA 1
ATOM 3047 C C . GLU B 1 74 ? -13.414 -10.18 1.538 1 87.88 74 GLU B C 1
ATOM 3049 O O . GLU B 1 74 ? -12.836 -11.258 1.673 1 87.88 74 GLU B O 1
ATOM 3054 N N . LEU B 1 75 ? -13.102 -9.336 0.59 1 93.81 75 LEU B N 1
ATOM 3055 C CA . LEU B 1 75 ? -11.977 -9.539 -0.308 1 93.81 75 LEU B CA 1
ATOM 3056 C C . LEU B 1 75 ? -10.773 -8.703 0.129 1 93.81 75 LEU B C 1
ATOM 3058 O O . LEU B 1 75 ? -10.883 -7.48 0.271 1 93.81 75 LEU B O 1
ATOM 3062 N N . CYS B 1 76 ? -9.609 -9.398 0.396 1 95.81 76 CYS B N 1
ATOM 3063 C CA . CYS B 1 76 ? -8.43 -8.711 0.913 1 95.81 76 CYS B CA 1
ATOM 3064 C C . CYS B 1 76 ? -7.207 -8.992 0.053 1 95.81 76 CYS B C 1
ATOM 3066 O O . CYS B 1 76 ? -7.008 -10.125 -0.394 1 95.81 76 CYS B O 1
ATOM 3068 N N . HIS B 1 77 ? -6.434 -7.926 -0.092 1 98 77 HIS B N 1
ATOM 3069 C CA . HIS B 1 77 ? -5.18 -8.055 -0.823 1 98 77 HIS B CA 1
ATOM 3070 C C . HIS B 1 77 ? -3.996 -7.609 0.03 1 98 77 HIS B C 1
ATOM 3072 O O . HIS B 1 77 ? -4.105 -6.648 0.799 1 98 77 HIS B O 1
ATOM 3078 N N . ALA B 1 78 ? -2.912 -8.273 -0.027 1 98.38 78 ALA B N 1
ATOM 3079 C CA . ALA B 1 78 ? -1.585 -7.848 0.413 1 98.38 78 ALA B CA 1
ATOM 3080 C C . ALA B 1 78 ? -0.531 -8.164 -0.643 1 98.38 78 ALA B C 1
ATOM 3082 O O . ALA B 1 78 ? -0.06 -9.305 -0.736 1 98.38 78 ALA B O 1
ATOM 3083 N N . VAL B 1 79 ? -0.134 -7.043 -1.428 1 98.75 79 VAL B N 1
ATOM 3084 C CA . VAL B 1 79 ? 0.676 -7.32 -2.609 1 98.75 79 VAL B CA 1
ATOM 3085 C C . VAL B 1 79 ? 1.742 -6.242 -2.771 1 98.75 79 VAL B C 1
ATOM 3087 O O . VAL B 1 79 ? 1.604 -5.141 -2.234 1 98.75 79 VAL B O 1
ATOM 3090 N N . VAL B 1 80 ? 2.756 -6.645 -3.416 1 97.94 80 VAL B N 1
ATOM 3091 C CA . VAL B 1 80 ? 3.725 -5.719 -3.996 1 97.94 80 VAL B CA 1
ATOM 3092 C C . VAL B 1 80 ? 3.484 -5.594 -5.5 1 97.94 80 VAL B C 1
ATOM 3094 O O . VAL B 1 80 ? 3.244 -6.594 -6.18 1 97.94 80 VAL B O 1
ATOM 3097 N N . ARG B 1 81 ? 3.465 -4.316 -5.961 1 97.69 81 ARG B N 1
ATOM 3098 C CA . ARG B 1 81 ? 3.117 -4.176 -7.371 1 97.69 81 ARG B CA 1
ATOM 3099 C C . ARG B 1 81 ? 4.016 -3.156 -8.062 1 97.69 81 ARG B C 1
ATOM 3101 O O . ARG B 1 81 ? 4.707 -2.383 -7.395 1 97.69 81 ARG B O 1
ATOM 3108 N N . THR B 1 82 ? 4.09 -3.27 -9.367 1 95.88 82 THR B N 1
ATOM 3109 C CA . THR B 1 82 ? 4.766 -2.312 -10.234 1 95.88 82 THR B CA 1
ATOM 3110 C C . THR B 1 82 ? 3.859 -1.893 -11.391 1 95.88 82 THR B C 1
ATOM 3112 O O . THR B 1 82 ? 2.98 -2.652 -11.805 1 95.88 82 THR B O 1
ATOM 3115 N N . LYS B 1 83 ? 4.043 -0.647 -11.812 1 94.31 83 LYS B N 1
ATOM 3116 C CA . LYS B 1 83 ? 3.213 -0.078 -12.867 1 94.31 83 LYS B CA 1
ATOM 3117 C C . LYS B 1 83 ? 4.062 0.361 -14.062 1 94.31 83 LYS B C 1
ATOM 3119 O O . LYS B 1 83 ? 5.191 0.828 -13.883 1 94.31 83 LYS B O 1
ATOM 3124 N N . ALA B 1 84 ? 3.395 0.199 -15.18 1 91.75 84 ALA B N 1
ATOM 3125 C CA . ALA B 1 84 ? 4.051 0.633 -16.406 1 91.75 84 ALA B CA 1
ATOM 3126 C C . ALA B 1 84 ? 4.051 2.154 -16.531 1 91.75 84 ALA B C 1
ATOM 3128 O O . ALA B 1 84 ? 3.27 2.834 -15.859 1 91.75 84 ALA B O 1
ATOM 3129 N N . ASN B 1 85 ? 4.984 2.623 -17.203 1 86.94 85 ASN B N 1
ATOM 3130 C CA . ASN B 1 85 ? 5.039 4.02 -17.609 1 86.94 85 ASN B CA 1
ATOM 3131 C C . ASN B 1 85 ? 5.562 4.156 -19.047 1 86.94 85 ASN B C 1
ATOM 3133 O O . ASN B 1 85 ? 5.617 3.174 -19.781 1 86.94 85 ASN B O 1
ATOM 3137 N N . ASP B 1 86 ? 5.801 5.344 -19.484 1 81.5 86 ASP B N 1
ATOM 3138 C CA . ASP B 1 86 ? 6.191 5.57 -20.859 1 81.5 86 ASP B CA 1
ATOM 3139 C C . ASP B 1 86 ? 7.484 4.828 -21.203 1 81.5 86 ASP B C 1
ATOM 3141 O O . ASP B 1 86 ? 7.672 4.375 -22.328 1 81.5 86 ASP B O 1
ATOM 3145 N N . ALA B 1 87 ? 8.305 4.633 -20.203 1 78 87 ALA B N 1
ATOM 3146 C CA . ALA B 1 87 ? 9.625 4.059 -20.438 1 78 87 ALA B CA 1
ATOM 3147 C C . ALA B 1 87 ? 9.648 2.576 -20.078 1 78 87 ALA B C 1
ATOM 3149 O O . ALA B 1 87 ? 10.641 1.884 -20.344 1 78 87 ALA B O 1
ATOM 3150 N N . LYS B 1 88 ? 8.625 2.148 -19.469 1 81.44 88 LYS B N 1
ATOM 3151 C CA . LYS B 1 88 ? 8.617 0.791 -18.938 1 81.44 88 LYS B CA 1
ATOM 3152 C C . LYS B 1 88 ? 7.312 0.075 -19.266 1 81.44 88 LYS B C 1
ATOM 3154 O O . LYS B 1 88 ? 6.238 0.5 -18.828 1 81.44 88 LYS B O 1
ATOM 3159 N N . LYS B 1 89 ? 7.426 -1.003 -20.125 1 87.19 89 LYS B N 1
ATOM 3160 C CA . LYS B 1 89 ? 6.297 -1.867 -20.453 1 87.19 89 LYS B CA 1
ATOM 3161 C C . LYS B 1 89 ? 6.559 -3.307 -20.031 1 87.19 89 LYS B C 1
ATOM 3163 O O . LYS B 1 89 ? 7.711 -3.734 -19.938 1 87.19 89 LYS B O 1
ATOM 3168 N N . PHE B 1 90 ? 5.465 -4.082 -19.812 1 96.44 90 PHE B N 1
ATOM 3169 C CA . PHE B 1 90 ? 5.672 -5.422 -19.281 1 96.44 90 PHE B CA 1
ATOM 3170 C C . PHE B 1 90 ? 5.203 -6.48 -20.266 1 96.44 90 PHE B C 1
ATOM 3172 O O . PHE B 1 90 ? 4.027 -6.516 -20.625 1 96.44 90 PHE B O 1
ATOM 3179 N N . MET B 1 91 ? 6.145 -7.348 -20.641 1 97.25 91 MET B N 1
ATOM 3180 C CA . MET B 1 91 ? 5.832 -8.484 -21.5 1 97.25 91 MET B CA 1
ATOM 3181 C C . MET B 1 91 ? 5.773 -9.773 -20.688 1 97.25 91 MET B C 1
ATOM 3183 O O . MET B 1 91 ? 5.715 -10.867 -21.25 1 97.25 91 MET B O 1
ATOM 3187 N N . GLY B 1 92 ? 5.824 -9.664 -19.406 1 97.44 92 GLY B N 1
ATOM 3188 C CA . GLY B 1 92 ? 5.723 -10.844 -18.562 1 97.44 92 GLY B CA 1
ATOM 3189 C C . GLY B 1 92 ? 6.262 -10.617 -17.156 1 97.44 92 GLY B C 1
ATOM 3190 O O . GLY B 1 92 ? 6.688 -9.508 -16.828 1 97.44 92 GLY B O 1
ATOM 3191 N N . ALA B 1 93 ? 6.188 -11.656 -16.359 1 97.25 93 ALA B N 1
ATOM 3192 C CA . ALA B 1 93 ? 6.684 -11.648 -14.984 1 97.25 93 ALA B CA 1
ATOM 3193 C C . ALA B 1 93 ? 6.914 -13.07 -14.477 1 97.25 93 ALA B C 1
ATOM 3195 O O . ALA B 1 93 ? 6.301 -14.016 -14.969 1 97.25 93 ALA B O 1
ATOM 3196 N N . GLY B 1 94 ? 7.805 -13.164 -13.523 1 95.12 94 GLY B N 1
ATOM 3197 C CA . GLY B 1 94 ? 8.086 -14.453 -12.898 1 95.12 94 GLY B CA 1
ATOM 3198 C C . GLY B 1 94 ? 8.586 -14.328 -11.477 1 95.12 94 GLY B C 1
ATOM 3199 O O . GLY B 1 94 ? 8.961 -13.242 -11.031 1 95.12 94 GLY B O 1
ATOM 3200 N N . ALA B 1 95 ? 8.555 -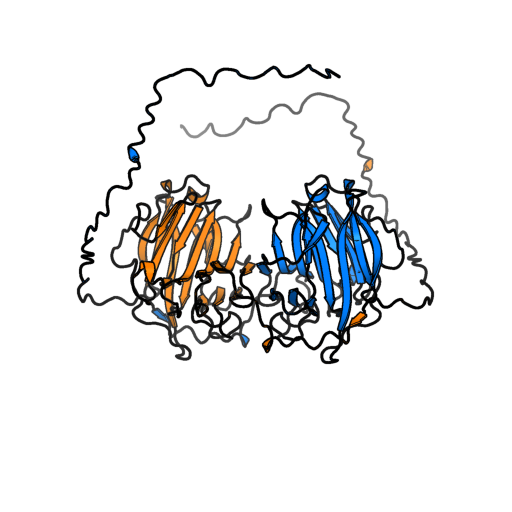15.445 -10.781 1 94.69 95 ALA B N 1
ATOM 3201 C CA . ALA B 1 95 ? 9.07 -15.531 -9.414 1 94.69 95 ALA B CA 1
ATOM 3202 C C . ALA B 1 95 ? 9.07 -16.984 -8.922 1 94.69 95 ALA B C 1
ATOM 3204 O O . ALA B 1 95 ? 8.5 -17.859 -9.57 1 94.69 95 ALA B O 1
ATOM 3205 N N . THR B 1 96 ? 9.797 -17.172 -7.855 1 91.75 96 THR B N 1
ATOM 3206 C CA . THR B 1 96 ? 9.758 -18.438 -7.141 1 91.75 96 THR B CA 1
ATOM 3207 C C . THR B 1 96 ? 8.938 -18.328 -5.863 1 91.75 96 THR B C 1
ATOM 3209 O O . THR B 1 96 ? 9.242 -17.5 -4.996 1 91.75 96 THR B O 1
ATOM 3212 N N . LEU B 1 97 ? 7.965 -19.188 -5.777 1 94.12 97 LEU B N 1
ATOM 3213 C CA . LEU B 1 97 ? 7.031 -19.141 -4.66 1 94.12 97 LEU B CA 1
ATOM 3214 C C . LEU B 1 97 ? 7.309 -20.25 -3.658 1 94.12 97 LEU B C 1
ATOM 3216 O O . LEU B 1 97 ? 7.41 -21.422 -4.039 1 94.12 97 LEU B O 1
ATOM 3220 N N . ALA B 1 98 ? 7.426 -19.828 -2.375 1 92.12 98 ALA B N 1
ATOM 3221 C CA . ALA B 1 98 ? 7.438 -20.828 -1.312 1 92.12 98 ALA B CA 1
ATOM 3222 C C . ALA B 1 98 ? 6.043 -21.422 -1.097 1 92.12 98 ALA B C 1
ATOM 3224 O O . ALA B 1 98 ? 5.07 -20.672 -0.954 1 92.12 98 ALA B O 1
ATOM 3225 N N . LEU B 1 99 ? 6.043 -22.766 -0.978 1 93.25 99 LEU B N 1
ATOM 3226 C CA . LEU B 1 99 ? 4.75 -23.438 -0.97 1 93.25 99 LEU B CA 1
ATOM 3227 C C . LEU B 1 99 ? 4.301 -23.734 0.457 1 93.25 99 LEU B C 1
ATOM 3229 O O . LEU B 1 99 ? 5.008 -24.406 1.211 1 93.25 99 LEU B O 1
ATOM 3233 N N . TYR B 1 100 ? 3.145 -23.188 0.789 1 94.81 100 TYR B N 1
ATOM 3234 C CA . TYR B 1 100 ? 2.488 -23.422 2.068 1 94.81 100 TYR B CA 1
ATOM 3235 C C . TYR B 1 100 ? 1.019 -23.781 1.87 1 94.81 100 TYR B C 1
ATOM 3237 O O . TYR B 1 100 ? 0.487 -23.656 0.765 1 94.81 100 TYR B O 1
ATOM 3245 N N . LYS B 1 101 ? 0.448 -24.297 2.938 1 95.25 101 LYS B N 1
ATOM 3246 C CA . LYS B 1 101 ? -0.972 -24.641 2.943 1 95.25 1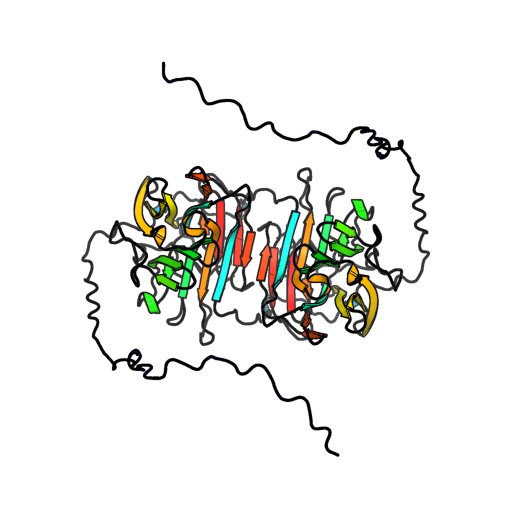01 LYS B CA 1
ATOM 3247 C C . LYS B 1 101 ? -1.741 -23.766 3.936 1 95.25 101 LYS B C 1
ATOM 3249 O O . LYS B 1 101 ? -1.876 -24.125 5.105 1 95.25 101 LYS B O 1
ATOM 3254 N N . PRO B 1 102 ? -2.332 -22.703 3.439 1 97.69 102 PRO B N 1
ATOM 3255 C CA . PRO B 1 102 ? -3.107 -21.875 4.355 1 97.69 102 PRO B CA 1
ATOM 3256 C C . PRO B 1 102 ? -4.328 -22.594 4.926 1 97.69 102 PRO B C 1
ATOM 3258 O O . PRO B 1 102 ? -4.977 -23.375 4.219 1 97.69 102 PRO B O 1
ATOM 3261 N N . ASN B 1 103 ? -4.645 -22.281 6.199 1 96.75 103 ASN B N 1
ATOM 3262 C CA . ASN B 1 103 ? -5.887 -22.75 6.805 1 96.75 103 ASN B CA 1
ATOM 3263 C C . ASN B 1 103 ? -7.074 -21.875 6.402 1 96.75 103 ASN B C 1
ATOM 3265 O O . ASN B 1 103 ? -7.07 -20.672 6.641 1 96.75 103 ASN B O 1
ATOM 3269 N N . VAL B 1 104 ? -8.133 -22.516 5.738 1 96.69 104 VAL B N 1
ATOM 3270 C CA . VAL B 1 104 ? -9.336 -21.797 5.359 1 96.69 104 VAL B CA 1
ATOM 3271 C C . VAL B 1 104 ? -10.57 -22.625 5.711 1 96.69 104 VAL B C 1
ATOM 3273 O O . VAL B 1 104 ? -10.5 -23.844 5.797 1 96.69 104 VAL B O 1
ATOM 3276 N N . GLN B 1 105 ? -11.648 -21.969 5.898 1 94.62 105 GLN B N 1
ATOM 3277 C CA . GLN B 1 105 ? -12.93 -22.656 6.035 1 94.62 105 GLN B CA 1
ATOM 3278 C C . GLN B 1 105 ? -13.531 -22.984 4.672 1 94.62 105 GLN B C 1
ATOM 3280 O O . GLN B 1 105 ? -13.055 -22.5 3.645 1 94.62 105 GLN B O 1
ATOM 3285 N N . ASN B 1 106 ? -14.633 -23.719 4.703 1 93.88 106 ASN B N 1
ATOM 3286 C CA . ASN B 1 106 ? -15.203 -24.266 3.471 1 93.88 106 ASN B CA 1
ATOM 3287 C C . ASN B 1 106 ? -15.742 -23.156 2.572 1 93.88 106 ASN B C 1
ATOM 3289 O O . ASN B 1 106 ? -15.742 -23.281 1.348 1 93.88 106 ASN B O 1
ATOM 3293 N N . ASN B 1 107 ? -16.172 -22.094 3.178 1 93.38 107 ASN B N 1
ATOM 3294 C CA . ASN B 1 107 ? -16.781 -21 2.408 1 93.38 107 ASN B CA 1
ATOM 3295 C C . ASN B 1 107 ? -15.75 -19.906 2.096 1 93.38 107 ASN B C 1
ATOM 3297 O O . ASN B 1 107 ? -16.109 -18.844 1.603 1 93.38 107 ASN B O 1
ATOM 3301 N N . GLN B 1 108 ? -14.469 -20.188 2.414 1 96.5 108 GLN B N 1
ATOM 3302 C CA . GLN B 1 108 ? -13.383 -19.234 2.205 1 96.5 108 GLN B CA 1
ATOM 3303 C C . GLN B 1 108 ? -12.414 -19.734 1.138 1 96.5 108 GLN B C 1
ATOM 3305 O O . GLN B 1 108 ? -12.445 -20.906 0.762 1 96.5 108 GLN B O 1
ATOM 3310 N N . TRP B 1 109 ? -11.57 -18.828 0.633 1 97.31 109 TRP B N 1
ATOM 3311 C CA . TRP B 1 109 ? -10.422 -19.266 -0.157 1 97.31 109 TRP B CA 1
ATOM 3312 C C . TRP B 1 109 ? -9.234 -18.312 0.037 1 97.31 109 TRP B C 1
ATOM 3314 O O . TRP B 1 109 ? -9.398 -17.203 0.533 1 97.31 109 TRP B O 1
ATOM 3324 N N . SER B 1 110 ? -8.07 -18.812 -0.251 1 98.5 110 SER B N 1
ATOM 3325 C CA . SER B 1 110 ? -6.797 -18.109 -0.135 1 98.5 110 SER B CA 1
ATOM 3326 C C . SER B 1 110 ? -5.863 -18.453 -1.291 1 98.5 110 SER B C 1
ATOM 3328 O O . SER B 1 110 ? -5.742 -19.625 -1.667 1 98.5 110 SER B O 1
ATOM 3330 N N . SER B 1 111 ? -5.215 -17.391 -1.825 1 98.5 111 SER B N 1
ATOM 3331 C CA . SER B 1 111 ? -4.324 -17.641 -2.949 1 98.5 111 SER B CA 1
ATOM 3332 C C . SER B 1 111 ? -3.029 -16.844 -2.824 1 98.5 111 SER B C 1
ATOM 3334 O O . SER B 1 111 ? -3.033 -15.727 -2.311 1 98.5 111 SER B O 1
ATOM 3336 N N . SER B 1 112 ? -1.938 -17.453 -3.186 1 98.44 112 SER B N 1
ATOM 3337 C CA . SER B 1 112 ? -0.667 -16.812 -3.508 1 98.44 112 SER B CA 1
ATOM 3338 C C . SER B 1 112 ? -0.463 -16.719 -5.016 1 98.44 112 SER B C 1
ATOM 3340 O O . SER B 1 112 ? -0.453 -17.75 -5.711 1 98.44 112 SER B O 1
ATOM 3342 N N . ARG B 1 113 ? -0.202 -15.43 -5.484 1 98.19 113 ARG B N 1
ATOM 3343 C CA . ARG B 1 113 ? -0.342 -15.367 -6.934 1 98.19 113 ARG B CA 1
ATOM 3344 C C . ARG B 1 113 ? 0.53 -14.258 -7.52 1 98.19 113 ARG B C 1
ATOM 3346 O O . ARG B 1 113 ? 0.937 -13.336 -6.805 1 98.19 113 ARG B O 1
ATOM 3353 N N . ILE B 1 114 ? 0.816 -14.438 -8.82 1 98.56 114 ILE B N 1
ATOM 3354 C CA . ILE B 1 114 ? 1.248 -13.383 -9.734 1 98.56 114 ILE B CA 1
ATOM 3355 C C . ILE B 1 114 ? 0.082 -12.969 -10.625 1 98.56 114 ILE B C 1
ATOM 3357 O O . ILE B 1 114 ? -0.638 -13.812 -11.156 1 98.56 114 ILE B O 1
ATOM 3361 N N . LYS B 1 115 ? -0.136 -11.688 -10.766 1 98.56 115 LYS B N 1
ATOM 3362 C CA . LYS B 1 115 ? -1.228 -11.18 -11.602 1 98.56 115 LYS B CA 1
ATOM 3363 C C . LYS B 1 115 ? -0.736 -10.102 -12.555 1 98.56 115 LYS B C 1
ATOM 3365 O O . LYS B 1 115 ? -0.059 -9.156 -12.141 1 98.56 115 LYS B O 1
ATOM 3370 N N . LEU B 1 116 ? -1.002 -10.266 -13.844 1 98.31 116 LEU B N 1
ATOM 3371 C CA . LEU B 1 116 ? -0.776 -9.242 -14.867 1 98.31 116 LEU B CA 1
ATOM 3372 C C . LEU B 1 116 ? -2.098 -8.641 -15.328 1 98.31 116 LEU B C 1
ATOM 3374 O O . LEU B 1 116 ? -3.07 -9.359 -15.555 1 98.31 116 LEU B O 1
ATOM 3378 N N . SER B 1 117 ? -2.1 -7.289 -15.461 1 97.62 117 SER B N 1
ATOM 3379 C CA . SER B 1 117 ? -3.348 -6.656 -15.875 1 97.62 117 SER B CA 1
ATOM 3380 C C . SER B 1 117 ? -3.086 -5.484 -16.812 1 97.62 117 SER B C 1
ATOM 3382 O O . SER B 1 117 ? -1.973 -4.961 -16.875 1 97.62 117 SER B O 1
ATOM 3384 N N . ASN B 1 118 ? -4.066 -5.109 -17.547 1 97.06 118 ASN B N 1
ATOM 3385 C CA . ASN B 1 118 ? -4.18 -3.902 -18.359 1 97.06 118 ASN B CA 1
ATOM 3386 C C . ASN B 1 118 ? -5.641 -3.525 -18.594 1 97.06 118 ASN B C 1
ATOM 3388 O O . ASN B 1 118 ? -6.383 -4.277 -19.234 1 97.06 118 ASN B O 1
ATOM 3392 N N . GLY B 1 119 ? -6.039 -2.344 -18.031 1 91.75 119 GLY B N 1
ATOM 3393 C CA . GLY B 1 119 ? -7.461 -2.039 -18.047 1 91.75 119 GLY B CA 1
ATOM 3394 C C . GLY B 1 119 ? -8.289 -3.004 -17.219 1 91.75 119 GLY B C 1
ATOM 3395 O O . GLY B 1 119 ? -7.957 -3.281 -16.062 1 91.75 119 GLY B O 1
ATOM 3396 N N . ASP B 1 120 ? -9.391 -3.557 -17.828 1 91.94 120 ASP B N 1
ATOM 3397 C CA . ASP B 1 120 ? -10.305 -4.434 -17.109 1 91.94 120 ASP B CA 1
ATOM 3398 C C . ASP B 1 120 ? -9.914 -5.902 -17.281 1 91.94 120 ASP B C 1
ATOM 3400 O O . ASP B 1 120 ? -10.57 -6.793 -16.75 1 91.94 120 ASP B O 1
ATOM 3404 N N . ASP B 1 121 ? -8.852 -6.102 -18 1 97.19 121 ASP B N 1
ATOM 3405 C CA . ASP B 1 121 ? -8.438 -7.473 -18.281 1 97.19 121 ASP B CA 1
ATOM 3406 C C . ASP B 1 121 ? -7.281 -7.891 -17.375 1 97.19 121 ASP B C 1
ATOM 3408 O O . ASP B 1 121 ? -6.453 -7.062 -16.984 1 97.19 121 ASP B O 1
ATOM 3412 N N . SER B 1 122 ? -7.258 -9.164 -17.062 1 98.19 122 SER B N 1
ATOM 3413 C CA . SER B 1 122 ? -6.156 -9.664 -16.25 1 98.19 122 SER B CA 1
ATOM 3414 C C . SER B 1 122 ? -5.961 -11.164 -16.453 1 98.19 122 SER B C 1
ATOM 3416 O O . SER B 1 122 ? -6.887 -11.867 -16.859 1 98.19 122 SER B O 1
ATOM 3418 N N . ILE B 1 123 ? -4.734 -11.656 -16.203 1 98.56 123 ILE B N 1
ATOM 3419 C CA . ILE B 1 123 ? -4.383 -13.07 -16.078 1 98.56 123 ILE B CA 1
ATOM 3420 C C . ILE B 1 123 ? -3.6 -13.297 -14.789 1 98.56 123 ILE B C 1
ATOM 3422 O O . ILE B 1 123 ? -2.844 -12.422 -14.352 1 98.56 123 ILE B O 1
ATOM 3426 N N . GLU B 1 124 ? -3.777 -14.43 -14.203 1 98.38 124 GLU B N 1
ATOM 3427 C CA . GLU B 1 124 ? -3.072 -14.703 -12.953 1 98.38 124 GLU B CA 1
ATOM 3428 C C . GLU B 1 124 ? -2.842 -16.203 -12.773 1 98.38 124 GLU B C 1
ATOM 3430 O O . GLU B 1 124 ? -3.568 -17.016 -13.344 1 98.38 124 GLU B O 1
ATOM 3435 N N . THR B 1 125 ? -1.802 -16.531 -12.039 1 98 125 THR B N 1
ATOM 3436 C CA . THR B 1 125 ? -1.462 -17.922 -11.711 1 98 125 THR B CA 1
ATOM 3437 C C . THR B 1 125 ? -0.845 -18 -10.32 1 98 125 THR B C 1
ATOM 3439 O O . THR B 1 125 ? -0.521 -16.984 -9.711 1 98 125 THR B O 1
ATOM 3442 N N . GLY B 1 126 ? -0.696 -19.203 -9.82 1 97.12 126 GLY B N 1
ATOM 3443 C CA . GLY B 1 126 ? -0.133 -19.516 -8.516 1 97.12 126 GLY B CA 1
ATOM 3444 C C . GLY B 1 126 ? -0.728 -20.766 -7.887 1 97.12 126 GLY B C 1
ATOM 3445 O O . GLY B 1 126 ? -0.928 -21.766 -8.562 1 97.12 126 GLY B O 1
ATOM 3446 N N . PHE B 1 127 ? -0.885 -20.656 -6.598 1 97.31 127 PHE B N 1
ATOM 3447 C CA . PHE B 1 127 ? -1.507 -21.734 -5.848 1 97.31 127 PHE B CA 1
ATOM 3448 C C . PHE B 1 127 ? -2.662 -21.219 -5 1 97.31 127 PHE B C 1
ATOM 3450 O O . PHE B 1 127 ? -2.564 -20.141 -4.398 1 97.31 127 PHE B O 1
ATOM 3457 N N . MET B 1 128 ? -3.744 -22.047 -4.977 1 97.88 128 MET B N 1
ATOM 3458 C CA . MET B 1 128 ? -4.965 -21.609 -4.301 1 97.88 128 MET B CA 1
ATOM 3459 C C . MET B 1 128 ? -5.57 -22.75 -3.488 1 97.88 128 MET B C 1
ATOM 3461 O O . MET B 1 128 ? -5.602 -23.891 -3.941 1 97.88 128 MET B O 1
ATOM 3465 N N . VAL B 1 129 ? -5.91 -22.391 -2.273 1 98.19 129 VAL B N 1
ATOM 3466 C CA . VAL B 1 129 ? -6.809 -23.25 -1.508 1 98.19 129 VAL B CA 1
ATOM 3467 C C . VAL B 1 129 ? -8.242 -22.719 -1.618 1 98.19 129 VAL B C 1
ATOM 3469 O O . VAL B 1 129 ? -8.531 -21.609 -1.178 1 98.19 129 VAL B O 1
ATOM 3472 N N . ASN B 1 130 ? -9.094 -23.531 -2.211 1 97.12 130 ASN B N 1
ATOM 3473 C CA . ASN B 1 130 ? -10.492 -23.188 -2.439 1 97.12 130 ASN B CA 1
ATOM 3474 C C . ASN B 1 130 ? -11.383 -24.422 -2.387 1 97.12 130 ASN B C 1
ATOM 3476 O O . ASN B 1 130 ? -11.641 -25.047 -3.416 1 97.12 130 ASN B O 1
ATOM 3480 N N . PRO B 1 131 ? -11.93 -24.641 -1.231 1 96.06 131 PRO B N 1
ATOM 3481 C CA . PRO B 1 131 ? -12.711 -25.875 -1.069 1 96.06 131 PRO B CA 1
ATOM 3482 C C . PRO B 1 131 ? -13.93 -25.922 -1.99 1 96.06 131 PRO B C 1
ATOM 3484 O O . PRO B 1 131 ? -14.352 -27.016 -2.402 1 96.06 131 PRO B O 1
ATOM 3487 N N . GLU B 1 132 ? -14.461 -24.844 -2.316 1 92.88 132 GLU B N 1
ATOM 3488 C CA . GLU B 1 132 ? -15.617 -24.844 -3.205 1 92.88 132 GLU B CA 1
ATOM 3489 C C . GLU B 1 132 ? -15.227 -25.234 -4.625 1 92.88 132 GLU B C 1
ATOM 3491 O O . GLU B 1 132 ? -15.969 -25.953 -5.301 1 92.88 132 GLU B O 1
ATOM 3496 N N . VAL B 1 133 ? -14.109 -24.828 -5.043 1 93.12 133 VAL B N 1
ATOM 3497 C CA . VAL B 1 133 ? -13.688 -25.047 -6.422 1 93.12 133 VAL B CA 1
ATOM 3498 C C . VAL B 1 133 ? -13 -26.422 -6.539 1 93.12 133 VAL B C 1
ATOM 3500 O O . VAL B 1 133 ? -13.297 -27.188 -7.457 1 93.12 133 VAL B O 1
ATOM 3503 N N . PHE B 1 134 ? -12.141 -26.766 -5.594 1 95.06 134 PHE B N 1
ATOM 3504 C CA . PHE B 1 134 ? -11.289 -27.938 -5.754 1 95.06 134 PHE B CA 1
ATOM 3505 C C . PHE B 1 134 ? -11.781 -29.094 -4.883 1 95.06 134 PHE B C 1
ATOM 3507 O O . PHE B 1 134 ? -11.234 -30.188 -4.938 1 95.06 134 PHE B O 1
ATOM 3514 N N . LYS B 1 135 ? -12.758 -28.875 -4.023 1 94.62 135 LYS B N 1
ATOM 3515 C CA . LYS B 1 135 ? -13.477 -29.875 -3.244 1 94.62 135 LYS B CA 1
ATOM 3516 C C . LYS B 1 135 ? -12.562 -30.5 -2.195 1 94.62 135 LYS B C 1
ATOM 3518 O O . LYS B 1 135 ? -12.734 -31.672 -1.832 1 94.62 135 LYS B O 1
ATOM 3523 N N . ASP B 1 136 ? -11.477 -29.812 -1.857 1 95.88 136 ASP B N 1
ATOM 3524 C CA . ASP B 1 136 ? -10.609 -30.172 -0.735 1 95.88 136 ASP B CA 1
ATOM 3525 C C . ASP B 1 136 ? -9.906 -28.938 -0.176 1 95.88 136 ASP B C 1
ATOM 3527 O O . ASP B 1 136 ? -10.188 -27.812 -0.599 1 95.88 136 ASP B O 1
ATOM 3531 N N . ASN B 1 137 ? -9.062 -29.188 0.863 1 96.12 137 ASN B N 1
ATOM 3532 C CA . ASN B 1 137 ? -8.398 -28.062 1.508 1 96.12 137 ASN B CA 1
ATOM 3533 C C . ASN B 1 137 ? -6.91 -28.031 1.171 1 96.12 137 ASN B C 1
ATOM 3535 O O . ASN B 1 137 ? -6.102 -27.531 1.963 1 96.12 137 ASN B O 1
ATOM 3539 N N . GLU B 1 138 ? -6.555 -28.594 0.016 1 96 138 GLU B N 1
ATOM 3540 C CA . GLU B 1 138 ? -5.168 -28.547 -0.438 1 96 138 GLU B CA 1
ATOM 3541 C C . GLU B 1 138 ? -4.926 -27.344 -1.354 1 96 138 GLU B C 1
ATOM 3543 O O . GLU B 1 138 ? -5.871 -26.797 -1.935 1 96 138 GLU B O 1
ATOM 3548 N N . ALA B 1 139 ? -3.662 -26.969 -1.389 1 96.5 139 ALA B N 1
ATOM 3549 C CA . ALA B 1 139 ? -3.309 -25.953 -2.379 1 96.5 139 ALA B CA 1
ATOM 3550 C C . ALA B 1 139 ? -3.209 -26.562 -3.775 1 96.5 139 ALA B C 1
ATOM 3552 O O . ALA B 1 139 ? -2.613 -27.625 -3.955 1 96.5 139 ALA B O 1
ATOM 3553 N N . HIS B 1 140 ? -3.809 -25.859 -4.746 1 94.88 140 HIS B N 1
ATOM 3554 C CA . HIS B 1 140 ? -3.764 -26.344 -6.125 1 94.88 140 HIS B CA 1
ATOM 3555 C C . HIS B 1 140 ? -3.188 -25.281 -7.055 1 94.88 140 HIS B C 1
ATOM 3557 O O . HIS B 1 140 ? -3.508 -24.094 -6.922 1 94.88 140 HIS B O 1
ATOM 3563 N N . SER B 1 141 ? -2.336 -25.766 -7.973 1 94.44 141 SER B N 1
ATOM 3564 C CA . SER B 1 141 ? -1.924 -24.859 -9.039 1 94.44 141 SER B CA 1
ATOM 3565 C C . SER B 1 141 ? -3.113 -24.422 -9.891 1 94.44 141 SER B C 1
ATOM 3567 O O . SER B 1 141 ? -4.066 -25.188 -10.07 1 94.44 141 SER B O 1
ATOM 3569 N N . TYR B 1 142 ? -3.043 -23.172 -10.398 1 96.06 142 TYR B N 1
ATOM 3570 C CA . TYR B 1 142 ? -4.188 -22.75 -11.195 1 96.06 142 TYR B CA 1
ATOM 3571 C C . TYR B 1 142 ? -3.781 -21.688 -12.211 1 96.06 142 TYR B C 1
ATOM 3573 O O . TYR B 1 142 ? -2.719 -21.078 -12.086 1 96.06 142 TYR B O 1
ATOM 3581 N N . ALA B 1 143 ? -4.582 -21.547 -13.242 1 97.44 143 ALA B N 1
ATOM 3582 C CA . ALA B 1 143 ? -4.57 -20.469 -14.242 1 97.44 143 ALA B CA 1
ATOM 3583 C C . ALA B 1 143 ? -5.938 -19.797 -14.336 1 97.44 143 ALA B C 1
ATOM 3585 O O . ALA B 1 143 ? -6.961 -20.484 -14.469 1 97.44 143 ALA B O 1
ATOM 3586 N N . LYS B 1 144 ? -5.926 -18.484 -14.219 1 98.06 144 LYS B N 1
ATOM 3587 C CA . LYS B 1 144 ? -7.18 -17.734 -14.227 1 98.06 144 LYS B CA 1
ATOM 3588 C C . LYS B 1 144 ? -7.074 -16.5 -15.125 1 98.06 144 LYS B C 1
ATOM 3590 O O . LYS B 1 144 ? -5.988 -15.953 -15.297 1 98.06 144 LYS B O 1
ATOM 3595 N N . PHE B 1 145 ? -8.258 -16.094 -15.766 1 98 145 PHE B N 1
ATOM 3596 C CA . PHE B 1 145 ? -8.281 -14.867 -16.547 1 98 145 PHE B CA 1
ATOM 3597 C C . PHE B 1 145 ? -9.602 -14.133 -16.359 1 98 145 PHE B C 1
ATOM 3599 O O . PHE B 1 145 ? -10.594 -14.727 -15.914 1 98 145 PHE B O 1
ATOM 3606 N N . SER B 1 146 ? -9.531 -12.836 -16.453 1 97.19 146 SER B N 1
ATOM 3607 C CA . SER B 1 146 ? -10.695 -11.969 -16.578 1 97.19 146 SER B CA 1
ATOM 3608 C C . SER B 1 146 ? -10.602 -11.094 -17.812 1 97.19 146 SER B C 1
ATOM 3610 O O . SER B 1 146 ? -9.625 -10.359 -18 1 97.19 146 SER B O 1
ATOM 3612 N N . ALA B 1 147 ? -11.5 -11.195 -18.672 1 95.12 147 ALA B N 1
ATOM 3613 C CA . ALA B 1 147 ? -11.625 -10.352 -19.859 1 95.12 147 ALA B CA 1
ATOM 3614 C C . ALA B 1 147 ? -12.914 -9.539 -19.812 1 95.12 147 ALA B C 1
ATOM 3616 O O . ALA B 1 147 ? -14.008 -10.07 -20.047 1 95.12 147 ALA B O 1
ATOM 3617 N N . GLY B 1 148 ? -12.797 -8.266 -19.562 1 89.62 148 GLY B N 1
ATOM 3618 C CA . GLY B 1 148 ? -13.977 -7.438 -19.438 1 89.62 148 GLY B CA 1
ATOM 3619 C C . GLY B 1 148 ? -14.891 -7.879 -18.297 1 89.62 148 GLY B C 1
ATOM 3620 O O . GLY B 1 148 ? -16.109 -7.84 -18.422 1 89.62 148 GLY B O 1
ATOM 3621 N N . GLY B 1 149 ? -14.328 -8.484 -17.344 1 86.44 149 GLY B N 1
ATOM 3622 C CA . GLY B 1 149 ? -15.094 -8.898 -16.188 1 86.44 149 GLY B CA 1
ATOM 3623 C C . GLY B 1 149 ? -15.586 -10.328 -16.281 1 86.44 149 GLY B C 1
ATOM 3624 O O . GLY B 1 149 ? -16.188 -10.844 -15.336 1 86.44 149 GLY B O 1
ATOM 3625 N N . ARG B 1 150 ? -15.312 -10.906 -17.344 1 90.12 150 ARG B N 1
ATOM 3626 C CA . ARG B 1 150 ? -15.703 -12.305 -17.531 1 90.12 150 ARG B CA 1
ATOM 3627 C C . ARG B 1 150 ? -14.477 -13.203 -17.609 1 90.12 150 ARG B C 1
ATOM 3629 O O . ARG B 1 150 ? -13.453 -12.82 -18.172 1 90.12 150 ARG B O 1
ATOM 3636 N N . GLY B 1 151 ? -14.578 -14.398 -17.062 1 95.88 151 GLY B N 1
ATOM 3637 C CA . GLY B 1 151 ? -13.484 -15.352 -17.062 1 95.88 151 GLY B CA 1
ATOM 3638 C C . GLY B 1 151 ? -13.695 -16.516 -16.109 1 95.88 151 GLY B C 1
ATOM 3639 O O . GLY B 1 151 ? -14.797 -16.703 -15.594 1 95.88 151 GLY B O 1
ATOM 3640 N N . CYS B 1 152 ? -12.648 -17.344 -16 1 94.44 152 CYS B N 1
ATOM 3641 C CA . CYS B 1 152 ? -12.773 -18.516 -15.148 1 94.44 152 CYS B CA 1
ATOM 3642 C C . CYS B 1 152 ? -11.406 -19.047 -14.742 1 94.44 152 CYS B C 1
ATOM 3644 O O . CYS B 1 152 ? -10.375 -18.5 -15.148 1 94.44 152 CYS B O 1
ATOM 3646 N N . ILE B 1 153 ? -11.445 -20.031 -13.891 1 95.5 153 ILE B N 1
ATOM 3647 C CA . ILE B 1 153 ? -10.25 -20.719 -13.43 1 95.5 153 ILE B CA 1
ATOM 3648 C C . ILE B 1 153 ? -10.047 -22 -14.258 1 95.5 153 ILE B C 1
ATOM 3650 O O . ILE B 1 153 ? -11.008 -22.719 -14.555 1 95.5 153 ILE B O 1
ATOM 3654 N N . ASN B 1 154 ? -8.828 -22.141 -14.633 1 94.12 154 ASN B N 1
ATOM 3655 C CA . ASN B 1 154 ? -8.438 -23.344 -15.352 1 94.12 154 ASN B CA 1
ATOM 3656 C C . ASN B 1 154 ? -9.328 -23.594 -16.562 1 94.12 154 ASN B C 1
ATOM 3658 O O . ASN B 1 154 ? -9.453 -22.734 -17.438 1 94.12 154 ASN B O 1
ATOM 3662 N N . LYS B 1 155 ? -9.891 -24.797 -16.641 1 90.06 155 LYS B N 1
ATOM 3663 C CA . LYS B 1 155 ? -10.664 -25.172 -17.828 1 90.06 155 LYS B CA 1
ATOM 3664 C C . LYS B 1 155 ? -12.164 -25.172 -17.531 1 90.06 155 LYS B C 1
ATOM 3666 O O . LYS B 1 155 ? -12.922 -25.938 -18.141 1 90.06 155 LYS B O 1
ATOM 3671 N N . GLN B 1 156 ? -12.484 -24.312 -16.594 1 91.56 156 GLN B N 1
ATOM 3672 C CA . GLN B 1 156 ? -13.898 -24.219 -16.25 1 91.56 156 GLN B CA 1
ATOM 3673 C C . GLN B 1 156 ? -14.695 -23.516 -17.344 1 91.56 156 GLN B C 1
ATOM 3675 O O . GLN B 1 156 ? -15.922 -23.625 -17.391 1 91.56 156 GLN B O 1
ATOM 3680 N N . CYS B 1 157 ? -14.102 -22.781 -18.188 1 91.31 157 CYS B N 1
ATOM 3681 C CA . CYS B 1 157 ? -14.633 -22.172 -19.406 1 91.31 157 CYS B CA 1
ATOM 3682 C C . CYS B 1 157 ? -13.555 -22.062 -20.469 1 91.31 157 CYS B C 1
ATOM 3684 O O . CYS B 1 157 ? -12.375 -22.281 -20.203 1 91.31 157 CYS B O 1
ATOM 3686 N N . PRO B 1 158 ? -14.008 -21.844 -21.703 1 93.38 158 PRO B N 1
ATOM 3687 C CA . PRO B 1 158 ? -12.984 -21.672 -22.734 1 93.38 158 PRO B CA 1
ATOM 3688 C C . PRO B 1 158 ? -12.102 -20.453 -22.5 1 93.38 158 PRO B C 1
ATOM 3690 O O . PRO B 1 158 ? -12.609 -19.391 -22.125 1 93.38 158 PRO B O 1
ATOM 3693 N N . GLY B 1 159 ? -10.859 -20.531 -22.656 1 95.94 159 GLY B N 1
ATOM 3694 C CA . GLY B 1 159 ? -9.914 -19.438 -22.5 1 95.94 159 GLY B CA 1
ATOM 3695 C C . GLY B 1 159 ? -8.469 -19.906 -22.438 1 95.94 159 GLY B C 1
ATOM 3696 O O . GLY B 1 159 ? -7.691 -19.641 -23.359 1 95.94 159 GLY B O 1
ATOM 3697 N N . PHE B 1 160 ? -8.195 -20.625 -21.422 1 97.19 160 PHE B N 1
ATOM 3698 C CA . PHE B 1 160 ? -6.852 -21.172 -21.281 1 97.19 160 PHE B CA 1
ATOM 3699 C C . PHE B 1 160 ? -6.688 -22.438 -22.125 1 97.19 160 PHE B C 1
ATOM 3701 O O . PHE B 1 160 ? -7.508 -23.344 -22.047 1 97.19 160 PHE B O 1
ATOM 3708 N N . VAL B 1 161 ? -5.613 -22.484 -22.891 1 96.75 161 VAL B N 1
ATOM 3709 C CA . VAL B 1 161 ? -5.297 -23.641 -23.719 1 96.75 161 VAL B CA 1
ATOM 3710 C C . VAL B 1 161 ? -4.16 -24.438 -23.078 1 96.75 161 VAL B C 1
ATOM 3712 O O . VAL B 1 161 ? -3.008 -24 -23.078 1 96.75 161 VAL B O 1
ATOM 3715 N N . GLU B 1 162 ? -4.492 -25.609 -22.641 1 94.31 162 GLU B N 1
ATOM 3716 C CA . GLU B 1 162 ? -3.49 -26.469 -22.016 1 94.31 162 GLU B CA 1
ATOM 3717 C C . GLU B 1 162 ? -2.697 -27.234 -23.078 1 94.31 162 GLU B C 1
ATOM 3719 O O . GLU B 1 162 ? -3.277 -27.828 -23.984 1 94.31 162 GLU B O 1
ATOM 3724 N N . VAL B 1 163 ? -1.363 -27.219 -22.953 1 93.12 163 VAL B N 1
ATOM 3725 C CA . VAL B 1 163 ? -0.507 -27.922 -23.906 1 93.12 163 VAL B CA 1
ATOM 3726 C C . VAL B 1 163 ? 0.14 -29.125 -23.234 1 93.12 163 VAL B C 1
ATOM 3728 O O . VAL B 1 163 ? 0.422 -30.125 -23.891 1 93.12 163 VAL B O 1
ATOM 3731 N N . SER B 1 164 ? 0.494 -28.984 -21.984 1 85.06 164 SER B N 1
ATOM 3732 C CA . SER B 1 164 ? 1.012 -30.094 -21.172 1 85.06 164 SER B CA 1
ATOM 3733 C C . SER B 1 164 ? 0.032 -30.484 -20.078 1 85.06 164 SER B C 1
ATOM 3735 O O . SER B 1 164 ? -0.051 -29.812 -19.047 1 85.06 164 SER B O 1
ATOM 3737 N N . PRO B 1 165 ? -0.618 -31.594 -20.328 1 80.62 165 PRO B N 1
ATOM 3738 C CA . PRO B 1 165 ? -1.616 -31.969 -19.312 1 80.62 165 PRO B CA 1
ATOM 3739 C C . PRO B 1 165 ? -0.989 -32.438 -18.016 1 80.62 165 PRO B C 1
ATOM 3741 O O . PRO B 1 165 ? 0.113 -33 -18.016 1 80.62 165 PRO B O 1
ATOM 3744 N N . GLY B 1 166 ? -1.656 -32.219 -16.891 1 78.94 166 GLY B N 1
ATOM 3745 C CA . GLY B 1 166 ? -1.254 -32.812 -15.625 1 78.94 166 GLY B CA 1
ATOM 3746 C C . GLY B 1 166 ? -0.561 -31.812 -14.711 1 78.94 166 GLY B C 1
ATOM 3747 O O . GLY B 1 166 ? -0.112 -32.188 -13.617 1 78.94 166 GLY B O 1
ATOM 3748 N N . TYR B 1 167 ? -0.492 -30.562 -15.172 1 81.75 167 TYR B N 1
ATOM 3749 C CA . TYR B 1 167 ? 0.228 -29.609 -14.344 1 81.75 167 TYR B CA 1
ATOM 3750 C C . TYR B 1 167 ? -0.719 -28.547 -13.789 1 81.75 167 TYR B C 1
ATOM 3752 O O . TYR B 1 167 ? -0.331 -27.75 -12.938 1 81.75 167 TYR B O 1
ATOM 3760 N N . LEU B 1 168 ? -1.893 -28.547 -14.266 1 85.88 168 LEU B N 1
ATOM 3761 C CA . LEU B 1 168 ? -2.893 -27.609 -13.781 1 85.88 168 LEU B CA 1
ATOM 3762 C C . LEU B 1 168 ? -3.848 -28.281 -12.797 1 85.88 168 LEU B C 1
ATOM 3764 O O . LEU B 1 168 ? -4.281 -29.406 -13.023 1 85.88 168 LEU B O 1
ATOM 3768 N N . GLY B 1 169 ? -4.098 -27.594 -11.672 1 88.62 169 GLY B N 1
ATOM 3769 C CA . GLY B 1 169 ? -5.023 -28.109 -10.672 1 88.62 169 GLY B CA 1
ATOM 3770 C C . GLY B 1 169 ? -4.41 -29.156 -9.781 1 88.62 169 GLY B C 1
ATOM 3771 O O . GLY B 1 169 ? -5.129 -29.938 -9.148 1 88.62 169 GLY B O 1
ATOM 3772 N N . ILE B 1 170 ? -3.133 -29.141 -9.711 1 87.19 170 ILE B N 1
ATOM 3773 C CA . ILE B 1 170 ? -2.486 -30.203 -8.961 1 87.19 170 ILE B CA 1
ATOM 3774 C C . ILE B 1 170 ? -1.916 -29.656 -7.66 1 87.19 170 ILE B C 1
ATOM 3776 O O . ILE B 1 170 ? -1.632 -28.453 -7.559 1 87.19 170 ILE B O 1
ATOM 3780 N N . THR B 1 171 ? -1.795 -30.594 -6.699 1 91.38 171 THR B N 1
ATOM 3781 C CA . THR B 1 171 ? -1.265 -30.25 -5.383 1 91.38 171 THR B CA 1
ATOM 3782 C C . THR B 1 171 ? 0.239 -30.516 -5.324 1 91.38 171 THR B C 1
ATOM 3784 O O . THR B 1 171 ? 0.736 -31.469 -5.934 1 91.38 171 THR B O 1
ATOM 3787 N N . PRO B 1 172 ? 0.932 -29.672 -4.562 1 87.06 172 PRO B N 1
ATOM 3788 C CA . PRO B 1 172 ? 2.352 -29.984 -4.375 1 87.06 172 PRO B CA 1
ATOM 3789 C C . PRO B 1 172 ? 2.576 -31.297 -3.635 1 87.06 172 PRO B C 1
ATOM 3791 O O . PRO B 1 172 ? 1.757 -31.688 -2.799 1 87.06 172 PRO B O 1
ATOM 3794 N N . ASP B 1 173 ? 3.73 -31.891 -3.9 1 82.69 173 ASP B N 1
ATOM 3795 C CA . ASP B 1 173 ? 4.082 -33.125 -3.211 1 82.69 173 ASP B CA 1
ATOM 3796 C C . ASP B 1 173 ? 4.32 -32.875 -1.723 1 82.69 173 ASP B C 1
ATOM 3798 O O . ASP B 1 173 ? 4.031 -33.75 -0.89 1 82.69 173 ASP B O 1
ATOM 3802 N N . HIS B 1 174 ? 4.961 -31.781 -1.512 1 85.12 174 HIS B N 1
ATOM 3803 C CA . HIS B 1 174 ? 5.254 -31.391 -0.141 1 85.12 174 HIS B CA 1
ATOM 3804 C C . HIS B 1 174 ? 5.039 -29.891 0.052 1 85.12 174 HIS B C 1
ATOM 3806 O O . HIS B 1 174 ? 5.148 -29.109 -0.902 1 85.12 174 HIS B O 1
ATOM 3812 N N . TYR B 1 175 ? 4.773 -29.656 1.319 1 90 175 TYR B N 1
ATOM 3813 C CA . TYR B 1 175 ? 4.734 -28.266 1.732 1 90 175 TYR B CA 1
ATOM 3814 C C . TYR B 1 175 ? 5.977 -27.906 2.541 1 90 175 TYR B C 1
ATOM 3816 O O . TYR B 1 175 ? 6.613 -28.766 3.135 1 90 175 TYR B O 1
ATOM 3824 N N . THR B 1 176 ? 6.273 -26.609 2.5 1 88.06 176 THR B N 1
ATOM 3825 C CA . THR B 1 176 ? 7.359 -26.125 3.344 1 88.06 176 THR B CA 1
ATOM 3826 C C . THR B 1 176 ? 6.98 -26.203 4.816 1 88.06 176 THR B C 1
ATOM 3828 O O . THR B 1 176 ? 5.855 -25.875 5.195 1 88.06 176 THR B O 1
ATOM 3831 N N . THR B 1 177 ? 7.91 -26.672 5.598 1 83.69 177 THR B N 1
ATOM 3832 C CA . THR B 1 177 ? 7.734 -26.688 7.047 1 83.69 177 THR B CA 1
ATOM 3833 C C . THR B 1 177 ? 8.523 -25.547 7.695 1 83.69 177 THR B C 1
ATOM 3835 O O . THR B 1 177 ? 9.727 -25.422 7.465 1 83.69 177 THR B O 1
ATOM 3838 N N . ILE B 1 178 ? 7.82 -24.828 8.508 1 83.88 178 ILE B N 1
ATOM 3839 C CA . ILE B 1 178 ? 8.461 -23.703 9.164 1 83.88 178 ILE B CA 1
ATOM 3840 C C . ILE B 1 178 ? 9.594 -24.203 10.062 1 83.88 178 ILE B C 1
ATOM 3842 O O . ILE B 1 178 ? 9.414 -25.156 10.82 1 83.88 178 ILE B O 1
ATOM 3846 N N . GLY B 1 179 ? 10.742 -23.656 9.938 1 75.88 179 GLY B N 1
ATOM 3847 C CA . GLY B 1 179 ? 11.867 -24.016 10.789 1 75.88 179 GLY B CA 1
ATOM 3848 C C . GLY B 1 179 ? 12.688 -25.156 10.242 1 75.88 179 GLY B C 1
ATOM 3849 O O . GLY B 1 179 ? 13.703 -25.531 10.828 1 75.88 179 GLY B O 1
ATOM 3850 N N . SER B 1 180 ? 12.312 -25.75 9.18 1 75.69 180 SER B N 1
ATOM 3851 C CA . SER B 1 180 ? 13 -26.906 8.641 1 75.69 180 SER B CA 1
ATOM 3852 C C . SER B 1 180 ? 14.336 -26.516 8.016 1 75.69 180 SER B C 1
ATOM 3854 O O . SER B 1 180 ? 15.219 -27.359 7.832 1 75.69 180 SER B O 1
ATOM 3856 N N . GLY B 1 181 ? 14.516 -25.297 7.719 1 70.94 181 GLY B N 1
ATOM 3857 C CA . GLY B 1 181 ? 15.742 -24.828 7.098 1 70.94 181 GLY B CA 1
ATOM 3858 C C . GLY B 1 181 ? 15.727 -24.938 5.586 1 70.94 181 GLY B C 1
ATOM 3859 O O . GLY B 1 181 ? 16.703 -24.594 4.922 1 70.94 181 GLY B O 1
ATOM 3860 N N . TYR B 1 182 ? 14.719 -25.562 5.059 1 77.06 182 TYR B N 1
ATOM 3861 C CA . TYR B 1 182 ? 14.578 -25.594 3.605 1 77.06 182 TYR B CA 1
ATOM 3862 C C . TYR B 1 182 ? 13.156 -25.25 3.188 1 77.06 182 TYR B C 1
ATOM 3864 O O . TYR B 1 182 ? 12.234 -25.281 4.008 1 77.06 182 TYR B O 1
ATOM 3872 N N . TYR B 1 183 ? 13.016 -24.922 1.833 1 83.44 183 TYR B N 1
ATOM 3873 C CA . TYR B 1 183 ? 11.711 -24.531 1.302 1 83.44 183 TYR B CA 1
ATOM 3874 C C . TYR B 1 183 ? 11.297 -25.453 0.153 1 83.44 183 TYR B C 1
ATOM 3876 O O . TYR B 1 183 ? 12.133 -25.844 -0.669 1 83.44 183 TYR B O 1
ATOM 3884 N N . TRP B 1 184 ? 10.078 -25.875 0.234 1 85.56 184 TRP B N 1
ATOM 3885 C CA . TRP B 1 184 ? 9.453 -26.375 -0.987 1 85.56 184 TRP B CA 1
ATOM 3886 C C . TRP B 1 184 ? 8.898 -25.219 -1.822 1 85.56 184 TRP B C 1
ATOM 3888 O O . TRP B 1 184 ? 8.078 -24.438 -1.338 1 85.56 184 TRP B O 1
ATOM 3898 N N . GLU B 1 185 ? 9.43 -25.172 -3.111 1 89.06 185 GLU B N 1
ATOM 3899 C CA . GLU B 1 185 ? 9.117 -23.984 -3.898 1 89.06 185 GLU B CA 1
ATOM 3900 C C . GLU B 1 185 ? 8.734 -24.344 -5.328 1 89.06 185 GLU B C 1
ATOM 3902 O O . GLU B 1 185 ? 9.016 -25.453 -5.785 1 89.06 185 GLU B O 1
ATOM 3907 N N . CYS B 1 186 ? 8.102 -23.422 -5.965 1 88.88 186 CYS B N 1
ATOM 3908 C CA . CYS B 1 186 ? 7.773 -23.531 -7.379 1 88.88 186 CYS B CA 1
ATOM 3909 C C . CYS B 1 186 ? 8.078 -22.234 -8.109 1 88.88 186 CYS B C 1
ATOM 3911 O O . CYS B 1 186 ? 7.59 -21.156 -7.727 1 88.88 186 CYS B O 1
ATOM 3913 N N . ASN B 1 187 ? 8.898 -22.359 -9.141 1 90.56 187 ASN B N 1
ATOM 3914 C CA . ASN B 1 187 ? 9.125 -21.203 -10.008 1 90.56 187 ASN B CA 1
ATOM 3915 C C . ASN B 1 187 ? 8.07 -21.109 -11.109 1 90.56 187 ASN B C 1
ATOM 3917 O O . ASN B 1 187 ? 7.844 -22.062 -11.844 1 90.56 187 ASN B O 1
ATOM 3921 N N . VAL B 1 188 ? 7.465 -20 -11.172 1 92.94 188 VAL B N 1
ATOM 3922 C CA . VAL B 1 188 ? 6.402 -19.812 -12.148 1 92.94 188 VAL B CA 1
ATOM 3923 C C . VAL B 1 188 ? 6.672 -18.547 -12.961 1 92.94 188 VAL B C 1
ATOM 3925 O O . VAL B 1 188 ? 7.176 -17.547 -12.43 1 92.94 188 VAL B O 1
ATOM 3928 N N . THR B 1 189 ? 6.277 -18.609 -14.273 1 94.44 189 THR B N 1
ATOM 3929 C CA . THR B 1 189 ? 6.441 -17.453 -15.156 1 94.44 189 THR B CA 1
ATOM 3930 C C . THR B 1 189 ? 5.254 -17.328 -16.109 1 94.44 189 THR B C 1
ATOM 3932 O O . THR B 1 189 ? 4.766 -18.328 -16.641 1 94.44 189 THR B O 1
ATOM 3935 N N . ILE B 1 190 ? 4.758 -16.125 -16.219 1 97.94 190 ILE B N 1
ATOM 3936 C CA . ILE B 1 190 ? 3.867 -15.75 -17.312 1 97.94 190 ILE B CA 1
ATOM 3937 C C . ILE B 1 190 ? 4.582 -14.781 -18.25 1 97.94 190 ILE B C 1
ATOM 3939 O O . ILE B 1 190 ? 5.027 -13.711 -17.828 1 97.94 190 ILE B O 1
ATOM 3943 N N . ASP B 1 191 ? 4.691 -15.125 -19.5 1 96.62 191 ASP B N 1
ATOM 3944 C CA . ASP B 1 191 ? 5.293 -14.148 -20.406 1 96.62 191 ASP B CA 1
ATOM 3945 C C . ASP B 1 191 ? 4.734 -14.297 -21.828 1 96.62 191 ASP B C 1
ATOM 3947 O O . ASP B 1 191 ? 4.309 -15.391 -22.219 1 96.62 191 ASP B O 1
ATOM 3951 N N . LYS B 1 192 ? 4.777 -13.203 -22.484 1 97.06 192 LYS B N 1
ATOM 3952 C CA . LYS B 1 192 ? 4.328 -13.156 -23.875 1 97.06 192 LYS B CA 1
ATOM 3953 C C . LYS B 1 192 ? 5.371 -13.758 -24.812 1 97.06 192 LYS B C 1
ATOM 3955 O O . LYS B 1 192 ? 6.562 -13.461 -24.703 1 97.06 192 LYS B O 1
ATOM 3960 N N . HIS B 1 193 ? 4.902 -14.609 -25.688 1 95.88 193 HIS B N 1
ATOM 3961 C CA . HIS B 1 193 ? 5.824 -15.148 -26.688 1 95.88 193 HIS B CA 1
ATOM 3962 C C . HIS B 1 193 ? 5.789 -14.328 -27.969 1 95.88 193 HIS B C 1
ATOM 3964 O O . HIS B 1 193 ? 4.715 -14.062 -28.516 1 95.88 193 HIS B O 1
ATOM 3970 N N . GLN B 1 194 ? 6.977 -14.047 -28.438 1 92.69 194 GLN B N 1
ATOM 3971 C CA . GLN B 1 194 ? 7.125 -13.188 -29.609 1 92.69 194 GLN B CA 1
ATOM 3972 C C . GLN B 1 194 ? 6.57 -13.859 -30.859 1 92.69 194 GLN B C 1
ATOM 3974 O O . GLN B 1 194 ? 6.031 -13.188 -31.734 1 92.69 194 GLN B O 1
ATOM 3979 N N . ASP B 1 195 ? 6.656 -15.094 -30.969 1 93.94 195 ASP B N 1
ATOM 3980 C CA . ASP B 1 195 ? 6.324 -15.828 -32.188 1 93.94 195 ASP B CA 1
ATOM 3981 C C . ASP B 1 195 ? 4.816 -15.836 -32.438 1 93.94 195 ASP B C 1
ATOM 3983 O O . ASP B 1 195 ? 4.359 -15.656 -33.562 1 93.94 195 ASP B O 1
ATOM 3987 N N . ASP B 1 196 ? 4.027 -16.078 -31.328 1 96.06 196 ASP B N 1
ATOM 3988 C CA . ASP B 1 196 ? 2.592 -16.25 -31.531 1 96.06 196 ASP B CA 1
ATOM 3989 C C . ASP B 1 196 ? 1.802 -15.148 -30.828 1 96.06 196 ASP B C 1
ATOM 3991 O O . ASP B 1 196 ? 0.61 -14.969 -31.078 1 96.06 196 ASP B O 1
ATOM 3995 N N . GLY B 1 197 ? 2.43 -14.484 -29.938 1 96.44 197 GLY B N 1
ATOM 3996 C CA . GLY B 1 197 ? 1.805 -13.352 -29.266 1 96.44 197 GLY B CA 1
ATOM 3997 C C . GLY B 1 197 ? 0.921 -13.758 -28.109 1 96.44 197 GLY B C 1
ATOM 3998 O O . GLY B 1 197 ? 0.253 -12.922 -27.5 1 96.44 197 GLY B O 1
ATOM 3999 N N . HIS B 1 198 ? 0.837 -15.031 -27.75 1 98.12 198 HIS B N 1
ATOM 4000 C CA . HIS B 1 198 ? 0.027 -15.508 -26.641 1 98.12 198 HIS B CA 1
ATOM 4001 C C . HIS B 1 198 ? 0.748 -15.305 -25.312 1 98.12 198 HIS B C 1
ATOM 4003 O O . HIS B 1 198 ? 1.973 -15.172 -25.281 1 98.12 198 HIS B O 1
ATOM 4009 N N . TRP B 1 199 ? -0.016 -15.219 -24.25 1 98.56 199 TRP B N 1
ATOM 4010 C CA . TRP B 1 199 ? 0.544 -15.227 -22.906 1 98.56 199 TRP B CA 1
ATOM 4011 C C . TRP B 1 199 ? 0.747 -16.656 -22.406 1 98.56 199 TRP B C 1
ATOM 4013 O O . TRP B 1 199 ? -0.221 -17.359 -22.109 1 98.56 199 TRP B O 1
ATOM 4023 N N . TRP B 1 200 ? 1.938 -17.031 -22.219 1 97.56 200 TRP B N 1
ATOM 4024 C CA . TRP B 1 200 ? 2.254 -18.422 -21.875 1 97.56 200 TRP B CA 1
ATOM 4025 C C . TRP B 1 200 ? 2.545 -18.562 -20.375 1 97.56 200 TRP B C 1
ATOM 4027 O O . TRP B 1 200 ? 3.223 -17.719 -19.797 1 97.56 200 TRP B O 1
ATOM 4037 N N . LEU B 1 201 ? 2.057 -19.641 -19.828 1 97.19 201 LEU B N 1
ATOM 4038 C CA . LEU B 1 201 ? 2.369 -20.062 -18.469 1 97.19 201 LEU B CA 1
ATOM 4039 C C . LEU B 1 201 ? 3.404 -21.188 -18.469 1 97.19 201 LEU B C 1
ATOM 4041 O O . LEU B 1 201 ? 3.217 -22.203 -19.125 1 97.19 201 LEU B O 1
ATOM 4045 N N . SER B 1 202 ? 4.492 -20.922 -17.719 1 93.31 202 SER B N 1
ATOM 4046 C CA . SER B 1 202 ? 5.523 -21.938 -17.609 1 93.31 202 SER B CA 1
ATOM 4047 C C . SER B 1 202 ? 6 -22.109 -16.172 1 93.31 202 SER B C 1
ATOM 4049 O O . SER B 1 202 ? 5.859 -21.188 -15.359 1 93.31 202 SER B O 1
ATOM 4051 N N . VAL B 1 203 ? 6.512 -23.266 -15.891 1 88.5 203 VAL B N 1
ATOM 4052 C CA . VAL B 1 203 ? 7.109 -23.562 -14.594 1 88.5 203 VAL B CA 1
ATOM 4053 C C . VAL B 1 203 ? 8.523 -24.109 -14.781 1 88.5 203 VAL B C 1
ATOM 4055 O O . VAL B 1 203 ? 8.828 -24.703 -15.812 1 88.5 203 VAL B O 1
ATOM 4058 N N . ILE B 1 204 ? 9.328 -23.625 -13.859 1 77.25 204 ILE B N 1
ATOM 4059 C CA . ILE B 1 204 ? 10.68 -24.156 -13.875 1 77.25 204 ILE B CA 1
ATOM 4060 C C . ILE B 1 204 ? 10.812 -25.25 -12.812 1 77.25 204 ILE B C 1
ATOM 4062 O O . ILE B 1 204 ? 10.516 -25.016 -11.633 1 77.25 204 ILE B O 1
ATOM 4066 N N . TYR B 1 205 ? 11.18 -26.375 -13.422 1 60.62 205 TYR B N 1
ATOM 4067 C CA . TYR B 1 205 ? 11.422 -27.547 -12.57 1 60.62 205 TYR B CA 1
ATOM 4068 C C . TYR B 1 205 ? 12.914 -27.75 -12.344 1 60.62 205 TYR B C 1
ATOM 4070 O O . TYR B 1 205 ? 13.711 -27.656 -13.289 1 60.62 205 TYR B O 1
ATOM 4078 N N . ASN B 1 206 ? 13.242 -28.156 -11.164 1 55.47 206 ASN B N 1
ATOM 4079 C CA . ASN B 1 206 ? 14.602 -28.453 -10.742 1 55.47 206 ASN B CA 1
ATOM 4080 C C . ASN B 1 206 ? 15.594 -27.422 -11.266 1 55.47 206 ASN B C 1
ATOM 4082 O O . ASN B 1 206 ? 16.703 -27.766 -11.672 1 55.47 206 ASN B O 1
ATOM 4086 N N . ASN B 1 207 ? 15.258 -26.219 -11.289 1 57.28 207 ASN B N 1
ATOM 4087 C CA . ASN B 1 207 ? 16.047 -25.062 -11.695 1 57.28 207 ASN B CA 1
ATOM 4088 C C . ASN B 1 207 ? 16.609 -25.219 -13.094 1 57.28 207 ASN B C 1
ATOM 4090 O O . ASN B 1 207 ? 17.516 -24.484 -13.492 1 57.28 207 ASN B O 1
ATOM 4094 N N . THR B 1 208 ? 16.125 -26.188 -13.742 1 62.09 208 THR B N 1
ATOM 4095 C CA . THR B 1 208 ? 16.844 -26.359 -14.992 1 62.09 208 THR B CA 1
ATOM 4096 C C . THR B 1 208 ? 15.883 -26.469 -16.172 1 62.09 208 THR B C 1
ATOM 4098 O O . THR B 1 208 ? 16.203 -26.047 -17.281 1 62.09 208 THR B O 1
ATOM 4101 N N . LYS B 1 209 ? 14.859 -27.094 -15.93 1 70.44 209 LYS B N 1
ATOM 4102 C CA . LYS B 1 209 ? 14.008 -27.359 -17.094 1 70.44 209 LYS B CA 1
ATOM 4103 C C . LYS B 1 209 ? 12.719 -26.547 -17.016 1 70.44 209 LYS B C 1
ATOM 4105 O O . LYS B 1 209 ? 12.047 -26.516 -15.984 1 70.44 209 LYS B O 1
ATOM 4110 N N . ILE B 1 210 ? 12.477 -25.797 -18.141 1 77.69 210 ILE B N 1
ATOM 4111 C CA . ILE B 1 210 ? 11.242 -25.016 -18.25 1 77.69 210 ILE B CA 1
ATOM 4112 C C . ILE B 1 210 ? 10.141 -25.891 -18.859 1 77.69 210 ILE B C 1
ATOM 4114 O O . ILE B 1 210 ? 10.344 -26.531 -19.891 1 77.69 210 ILE B O 1
ATOM 4118 N N . PHE B 1 211 ? 9.055 -26.016 -18.203 1 83.12 211 PHE B N 1
ATOM 4119 C CA . PHE B 1 211 ? 7.879 -26.719 -18.719 1 83.12 211 PHE B CA 1
ATOM 4120 C C . PHE B 1 211 ? 6.777 -25.719 -19.062 1 83.12 211 PHE B C 1
ATOM 4122 O O . PHE B 1 211 ? 6.359 -24.922 -18.234 1 83.12 211 PHE B O 1
ATOM 4129 N N . GLN B 1 212 ? 6.402 -25.844 -20.344 1 90.56 212 GLN B N 1
ATOM 4130 C CA . GLN B 1 212 ? 5.27 -25.047 -20.781 1 90.56 212 GLN B CA 1
ATOM 4131 C C . GLN B 1 212 ? 3.945 -25.719 -20.438 1 90.56 212 GLN B C 1
ATOM 4133 O O . GLN B 1 212 ? 3.623 -26.766 -20.984 1 90.56 212 GLN B O 1
ATOM 4138 N N . ILE B 1 213 ? 3.174 -25.062 -19.641 1 93.06 213 ILE B N 1
ATOM 4139 C CA . ILE B 1 213 ? 1.915 -25.641 -19.188 1 93.06 213 ILE B CA 1
ATOM 4140 C C . ILE B 1 213 ? 0.818 -25.344 -20.203 1 93.06 213 ILE B C 1
ATOM 4142 O O . ILE B 1 213 ? 0.023 -26.219 -20.547 1 93.06 213 ILE B O 1
ATOM 4146 N N . GLY B 1 214 ? 0.717 -24.109 -20.625 1 96.81 214 GLY B N 1
ATOM 4147 C CA . GLY B 1 214 ? -0.294 -23.625 -21.547 1 96.81 214 GLY B CA 1
ATOM 4148 C C . GLY B 1 214 ? -0.252 -22.125 -21.766 1 96.81 214 GLY B C 1
ATOM 4149 O O . GLY B 1 214 ? 0.75 -21.484 -21.453 1 96.81 214 GLY B O 1
ATOM 4150 N N . TYR B 1 215 ? -1.347 -21.625 -22.469 1 97.81 215 TYR B N 1
ATOM 4151 C CA . TYR B 1 215 ? -1.334 -20.203 -22.75 1 97.81 215 TYR B CA 1
ATOM 4152 C C . TYR B 1 215 ? -2.75 -19.641 -22.812 1 97.81 215 TYR B C 1
ATOM 4154 O O . TYR B 1 215 ? -3.713 -20.391 -22.984 1 97.81 215 TYR B O 1
ATOM 4162 N N . TRP B 1 216 ? -2.879 -18.359 -22.531 1 98.31 216 TRP B N 1
ATOM 4163 C CA . TRP B 1 216 ? -4.055 -17.578 -22.891 1 98.31 216 TRP B CA 1
ATOM 4164 C C . TRP B 1 216 ? -3.887 -16.953 -24.266 1 98.31 216 TRP B C 1
ATOM 4166 O O . TRP B 1 216 ? -2.984 -16.141 -24.469 1 98.31 216 TRP B O 1
ATOM 4176 N N . PRO B 1 217 ? -4.777 -17.281 -25.203 1 97.75 217 PRO B N 1
ATOM 4177 C CA . PRO B 1 217 ? -4.645 -16.672 -26.531 1 97.75 217 PRO B CA 1
ATOM 4178 C C . PRO B 1 217 ? -4.777 -15.156 -26.516 1 97.75 217 PRO B C 1
ATOM 4180 O O . PRO B 1 217 ? -5.605 -14.617 -25.766 1 97.75 217 PRO B O 1
ATOM 4183 N N . LYS B 1 218 ? -3.979 -14.508 -27.328 1 96.12 218 LYS B N 1
ATOM 4184 C CA . LYS B 1 218 ? -4.031 -13.055 -27.453 1 96.12 218 LYS B CA 1
ATOM 4185 C C . LYS B 1 218 ? -5.441 -12.578 -27.797 1 96.12 218 LYS B C 1
ATOM 4187 O O . LYS B 1 218 ? -5.875 -11.523 -27.328 1 96.12 218 LYS B O 1
ATOM 4192 N N . SER B 1 219 ? -6.156 -13.305 -28.531 1 95.5 219 SER B N 1
ATOM 4193 C CA . SER B 1 219 ? -7.477 -12.945 -29.031 1 95.5 219 SER B CA 1
ATOM 4194 C C . SER B 1 219 ? -8.516 -12.953 -27.922 1 95.5 219 SER B C 1
ATOM 4196 O O . SER B 1 219 ? -9.633 -12.461 -28.109 1 95.5 219 SER B O 1
ATOM 4198 N N . LEU B 1 220 ? -8.195 -13.508 -26.797 1 95.69 220 LEU B N 1
ATOM 4199 C CA . LEU B 1 220 ? -9.086 -13.539 -25.641 1 95.69 220 LEU B CA 1
ATOM 4200 C C . LEU B 1 220 ? -9.367 -12.133 -25.141 1 95.69 220 LEU B C 1
ATOM 4202 O O . LEU B 1 220 ? -10.359 -11.906 -24.438 1 95.69 220 LEU B O 1
ATOM 4206 N N . PHE B 1 221 ? -8.453 -11.172 -25.5 1 96.19 221 PHE B N 1
ATOM 4207 C CA . PHE B 1 221 ? -8.516 -9.844 -24.891 1 96.19 221 PHE B CA 1
ATOM 4208 C C . PHE B 1 221 ? -8.781 -8.789 -25.953 1 96.19 221 PHE B C 1
ATOM 4210 O O . PHE B 1 221 ? -8.141 -8.773 -27.016 1 96.19 221 PHE B O 1
ATOM 4217 N N . SER B 1 222 ? -9.812 -7.898 -25.781 1 84.94 222 SER B N 1
ATOM 4218 C CA . SER B 1 222 ? -10.07 -6.754 -26.641 1 84.94 222 SER B CA 1
ATOM 4219 C C . SER B 1 222 ? -9.383 -5.5 -26.125 1 84.94 222 SER B C 1
ATOM 4221 O O . SER B 1 222 ? -9.367 -4.469 -26.797 1 84.94 222 SER B O 1
ATOM 4223 N N . SER B 1 223 ? -8.789 -5.617 -25 1 82.62 223 SER B N 1
ATOM 4224 C CA . SER B 1 223 ? -8.109 -4.527 -24.297 1 82.62 223 SER B CA 1
ATOM 4225 C C . SER B 1 223 ? -6.613 -4.543 -24.578 1 82.62 223 SER B C 1
ATOM 4227 O O . SER B 1 223 ? -6.113 -5.438 -25.266 1 82.62 223 SER B O 1
ATOM 4229 N N . PRO B 1 224 ? -5.941 -3.516 -24.031 1 91.69 224 PRO B N 1
ATOM 4230 C CA . PRO B 1 224 ? -4.504 -3.396 -24.281 1 91.69 224 PRO B CA 1
ATOM 4231 C C . PRO B 1 224 ? -3.713 -4.594 -23.75 1 91.69 224 PRO B C 1
ATOM 4233 O O . PRO B 1 224 ? -2.557 -4.789 -24.141 1 91.69 224 PRO B O 1
ATOM 4236 N N . LEU B 1 225 ? -4.371 -5.516 -23.016 1 96.5 225 LEU B N 1
ATOM 4237 C CA . LEU B 1 225 ? -3.641 -6.672 -22.516 1 96.5 225 LEU B CA 1
ATOM 4238 C C . LEU B 1 225 ? -3.328 -7.652 -23.641 1 96.5 225 LEU B C 1
ATOM 4240 O O . LEU B 1 225 ? -2.465 -8.516 -23.484 1 96.5 225 LEU B O 1
ATOM 4244 N N . ALA B 1 226 ? -4.059 -7.559 -24.719 1 96.62 226 ALA B N 1
ATOM 4245 C CA . ALA B 1 226 ? -3.727 -8.359 -25.891 1 96.62 226 ALA B CA 1
ATOM 4246 C C . ALA B 1 226 ? -2.291 -8.109 -26.344 1 96.62 226 ALA B C 1
ATOM 4248 O O . ALA B 1 226 ? -1.666 -8.977 -26.953 1 96.62 226 ALA B O 1
ATOM 4249 N N . GLU B 1 227 ? -1.768 -6.918 -25.953 1 95.06 227 GLU B N 1
ATOM 4250 C CA . GLU B 1 227 ? -0.454 -6.543 -26.469 1 95.06 227 GLU B CA 1
ATOM 4251 C C . GLU B 1 227 ? 0.566 -6.426 -25.328 1 95.06 227 GLU B C 1
ATOM 4253 O O . GLU B 1 227 ? 1.726 -6.812 -25.5 1 95.06 227 GLU B O 1
ATOM 4258 N N . VAL B 1 228 ? 0.124 -5.797 -24.234 1 96.12 228 VAL B N 1
ATOM 4259 C CA . VAL B 1 228 ? 1.091 -5.453 -23.203 1 96.12 228 VAL B CA 1
ATOM 4260 C C . VAL B 1 228 ? 0.388 -5.367 -21.844 1 96.12 228 VAL B C 1
ATOM 4262 O O . VAL B 1 228 ? -0.813 -5.094 -21.781 1 96.12 228 VAL B O 1
ATOM 4265 N N . ALA B 1 229 ? 1.119 -5.715 -20.766 1 97 229 ALA B N 1
ATOM 4266 C CA . ALA B 1 229 ? 0.606 -5.5 -19.406 1 97 229 ALA B CA 1
ATOM 4267 C C . ALA B 1 229 ? 1.022 -4.133 -18.875 1 97 229 ALA B C 1
ATOM 4269 O O . ALA B 1 229 ? 2.127 -3.658 -19.156 1 97 229 ALA B O 1
ATOM 4270 N N . SER B 1 230 ? 0.132 -3.514 -18.031 1 95.81 230 SER B N 1
ATOM 4271 C CA . SER B 1 230 ? 0.428 -2.195 -17.469 1 95.81 230 SER B CA 1
ATOM 4272 C C . SER B 1 230 ? 0.683 -2.268 -15.977 1 95.81 230 SER B C 1
ATOM 4274 O O . SER B 1 230 ? 1.193 -1.316 -15.383 1 95.81 230 SER B O 1
ATOM 4276 N N . GLN B 1 231 ? 0.252 -3.35 -15.391 1 96.81 231 GLN B N 1
ATOM 4277 C CA . GLN B 1 231 ? 0.475 -3.555 -13.961 1 96.81 231 GLN B CA 1
ATOM 4278 C C . GLN B 1 231 ? 0.737 -5.027 -13.648 1 96.81 231 GLN B C 1
ATOM 4280 O O . GLN B 1 231 ? 0.101 -5.91 -14.227 1 96.81 231 GLN B O 1
ATOM 4285 N N . ILE B 1 232 ? 1.646 -5.27 -12.719 1 97.94 232 ILE B N 1
ATOM 4286 C CA . ILE B 1 232 ? 1.937 -6.613 -12.227 1 97.94 232 ILE B CA 1
ATOM 4287 C C . ILE B 1 232 ? 1.887 -6.625 -10.703 1 97.94 232 ILE B C 1
ATOM 4289 O O . ILE B 1 232 ? 2.355 -5.688 -10.047 1 97.94 232 ILE B O 1
ATOM 4293 N N . GLU B 1 233 ? 1.354 -7.699 -10.156 1 98.44 233 GLU B N 1
ATOM 4294 C CA . GLU B 1 233 ? 1.247 -7.871 -8.711 1 98.44 233 GLU B CA 1
ATOM 4295 C C . GLU B 1 233 ? 1.771 -9.234 -8.281 1 98.44 233 GLU B C 1
ATOM 4297 O O . GLU B 1 233 ? 1.541 -10.242 -8.961 1 98.44 233 GLU B O 1
ATOM 4302 N N . TRP B 1 234 ? 2.504 -9.25 -7.172 1 98.44 234 TRP B N 1
ATOM 4303 C CA . TRP B 1 234 ? 2.896 -10.461 -6.457 1 98.44 234 TRP B CA 1
ATOM 4304 C C . TRP B 1 234 ? 2.396 -10.43 -5.02 1 98.44 234 TRP B C 1
ATOM 4306 O O . TRP B 1 234 ? 2.562 -9.43 -4.316 1 98.44 234 TRP B O 1
ATOM 4316 N N . GLY B 1 235 ? 1.76 -11.438 -4.559 1 98.69 235 GLY B N 1
ATOM 4317 C CA . GLY B 1 235 ? 1.352 -11.469 -3.162 1 98.69 235 GLY B CA 1
ATOM 4318 C C . GLY B 1 235 ? 0.149 -12.359 -2.91 1 98.69 235 GLY B C 1
ATOM 4319 O O . GLY B 1 235 ? 0.007 -13.414 -3.537 1 98.69 235 GLY B O 1
ATOM 4320 N N . GLY B 1 236 ? -0.597 -12.008 -1.911 1 98.75 236 GLY B N 1
ATOM 4321 C CA . GLY B 1 236 ? -1.72 -12.844 -1.511 1 98.75 236 GLY B CA 1
ATOM 4322 C C . GLY B 1 236 ? -3.062 -12.156 -1.677 1 98.75 236 GLY B C 1
ATOM 4323 O O . GLY B 1 236 ? -3.137 -10.922 -1.696 1 98.75 236 GLY B O 1
ATOM 4324 N N . GLU B 1 237 ? -4.043 -12.953 -1.819 1 98.38 237 GLU B N 1
ATOM 4325 C CA . GLU B 1 237 ? -5.449 -12.562 -1.872 1 98.38 237 GLU B CA 1
ATOM 4326 C C . GLU B 1 237 ? -6.328 -13.547 -1.112 1 98.38 237 GLU B C 1
ATOM 4328 O O . GLU B 1 237 ? -6.125 -14.758 -1.197 1 98.38 237 GLU B O 1
ATOM 4333 N N . ILE B 1 238 ? -7.297 -13.016 -0.353 1 97.88 238 ILE B N 1
ATOM 4334 C CA . ILE B 1 238 ? -8.211 -13.906 0.347 1 97.88 238 ILE B CA 1
ATOM 4335 C C . ILE B 1 238 ? -9.648 -13.422 0.171 1 97.88 238 ILE B C 1
ATOM 4337 O O . ILE B 1 238 ? -9.875 -12.242 -0.117 1 97.88 238 ILE B O 1
ATOM 4341 N N . ASN B 1 239 ? -10.516 -14.367 0.276 1 96.19 239 ASN B N 1
ATOM 4342 C CA . ASN B 1 239 ? -11.945 -14.117 0.368 1 96.19 239 ASN B CA 1
ATOM 4343 C C . ASN B 1 239 ? -12.531 -14.648 1.677 1 96.19 239 ASN B C 1
ATOM 4345 O O . ASN B 1 239 ? -12.383 -15.828 1.992 1 96.19 239 ASN B O 1
ATOM 4349 N N . ASN B 1 240 ? -13.078 -13.711 2.441 1 93.5 240 ASN B N 1
ATOM 4350 C CA . ASN B 1 240 ? -13.68 -14.039 3.73 1 93.5 240 ASN B CA 1
ATOM 4351 C C . ASN B 1 240 ? -15.141 -13.594 3.801 1 93.5 240 ASN B C 1
ATOM 4353 O O . ASN B 1 240 ? -15.438 -12.531 4.344 1 93.5 240 ASN B O 1
ATOM 4357 N N . PRO B 1 241 ? -15.984 -14.43 3.463 1 87.81 241 PRO B N 1
ATOM 4358 C CA . PRO B 1 241 ? -17.391 -14.016 3.561 1 87.81 241 PRO B CA 1
ATOM 4359 C C . PRO B 1 241 ? -17.844 -13.797 5 1 87.81 241 PRO B C 1
ATOM 4361 O O . PRO B 1 241 ? -17.328 -14.438 5.918 1 87.81 241 PRO B O 1
ATOM 4364 N N . GLY B 1 242 ? -18.594 -12.758 5.418 1 74.81 242 GLY B N 1
ATOM 4365 C CA . GLY B 1 242 ? -19.031 -12.25 6.715 1 74.81 242 GLY B CA 1
ATOM 4366 C C . GLY B 1 242 ? -19.547 -13.344 7.633 1 74.81 242 GLY B C 1
ATOM 4367 O O . GLY B 1 242 ? -19.625 -13.148 8.852 1 74.81 242 GLY B O 1
ATOM 4368 N N . THR B 1 243 ? -19.766 -14.375 7.23 1 70.56 243 THR B N 1
ATOM 4369 C CA . THR B 1 243 ? -20.359 -15.422 8.047 1 70.56 243 THR B CA 1
ATOM 4370 C C . THR B 1 243 ? -19.297 -16.344 8.609 1 70.56 243 THR B C 1
ATOM 4372 O O . THR B 1 243 ? -19.594 -17.281 9.352 1 70.56 243 THR B O 1
ATOM 4375 N N . SER B 1 244 ? -18.109 -15.961 8.43 1 72.94 244 SER B N 1
ATOM 4376 C CA . SER B 1 244 ? -17.078 -16.922 8.781 1 72.94 244 SER B CA 1
ATOM 4377 C C . SER B 1 244 ? -16.688 -16.797 10.25 1 72.94 244 SER B C 1
ATOM 4379 O O . SER B 1 244 ? -16.688 -15.695 10.805 1 72.94 244 SER B O 1
ATOM 4381 N N . ALA B 1 245 ? -16.297 -17.859 10.883 1 69.94 245 ALA B N 1
ATOM 4382 C CA . ALA B 1 245 ? -15.938 -17.938 12.297 1 69.94 245 ALA B CA 1
ATOM 4383 C C . ALA B 1 245 ? -14.523 -17.391 12.539 1 69.94 245 ALA B C 1
ATOM 4385 O O . ALA B 1 245 ? -14.211 -16.938 13.633 1 69.94 245 ALA B O 1
ATOM 4386 N N . SER B 1 246 ? -13.75 -17.641 11.555 1 85.69 246 SER B N 1
ATOM 4387 C CA . SER B 1 246 ? -12.367 -17.203 11.688 1 85.69 246 SER B CA 1
ATOM 4388 C C . SER B 1 246 ? -11.859 -16.609 10.383 1 85.69 246 SER B C 1
ATOM 4390 O O . SER B 1 246 ? -12.375 -16.906 9.305 1 85.69 246 SER B O 1
ATOM 4392 N N . GLN B 1 247 ? -10.844 -15.812 10.57 1 91.06 247 GLN B N 1
ATOM 4393 C CA . GLN B 1 247 ? -10.227 -15.242 9.375 1 91.06 247 GLN B CA 1
ATOM 4394 C C . GLN B 1 247 ? -9.344 -16.266 8.664 1 91.06 247 GLN B C 1
ATOM 4396 O O . GLN B 1 247 ? -8.625 -17.031 9.312 1 91.06 247 GLN B O 1
ATOM 4401 N N . PRO B 1 248 ? -9.469 -16.375 7.355 1 96.31 248 PRO B N 1
ATOM 4402 C CA . PRO B 1 248 ? -8.578 -17.297 6.637 1 96.31 248 PRO B CA 1
ATOM 4403 C C . PRO B 1 248 ? -7.117 -16.859 6.691 1 96.31 248 PRO B C 1
ATOM 4405 O O . PRO B 1 248 ? -6.82 -15.672 6.738 1 96.31 248 PRO B O 1
ATOM 4408 N N . GLU B 1 249 ? -6.273 -17.875 6.637 1 97.38 249 GLU B N 1
ATOM 4409 C CA . GLU B 1 249 ? -4.852 -17.562 6.523 1 97.38 249 GLU B CA 1
ATOM 4410 C C . GLU B 1 249 ? -4.484 -17.172 5.098 1 97.38 249 GLU B C 1
ATOM 4412 O O . GLU B 1 249 ? -5.008 -17.719 4.133 1 97.38 249 GLU B O 1
ATOM 4417 N N . MET B 1 250 ? -3.639 -16.172 5.016 1 98.12 250 MET B N 1
ATOM 4418 C CA . MET B 1 250 ? -2.918 -15.852 3.785 1 98.12 250 MET B CA 1
ATOM 4419 C C . MET B 1 250 ? -1.486 -16.375 3.846 1 98.12 250 MET B C 1
ATOM 4421 O O . MET B 1 250 ? -0.775 -16.125 4.824 1 98.12 250 MET B O 1
ATOM 4425 N N . GLY B 1 251 ? -1.073 -17.078 2.76 1 97.5 251 GLY B N 1
ATOM 4426 C CA . GLY B 1 251 ? 0.213 -17.734 2.877 1 97.5 251 GLY B CA 1
ATOM 4427 C C . GLY B 1 251 ? 0.27 -18.734 4.023 1 97.5 251 GLY B C 1
ATOM 4428 O O . GLY B 1 251 ? -0.591 -19.609 4.137 1 97.5 251 GLY B O 1
ATOM 4429 N N . ASN B 1 252 ? 1.302 -18.625 4.82 1 96.69 252 ASN B N 1
ATOM 4430 C CA . ASN B 1 252 ? 1.407 -19.531 5.957 1 96.69 252 ASN B CA 1
ATOM 4431 C C . ASN B 1 252 ? 0.785 -18.922 7.215 1 96.69 252 ASN B C 1
ATOM 4433 O O . ASN B 1 252 ? 0.936 -19.469 8.312 1 96.69 252 ASN B O 1
ATOM 4437 N N . GLY B 1 253 ? 0.24 -17.812 7.125 1 97.25 253 GLY B N 1
ATOM 4438 C CA . GLY B 1 253 ? -0.517 -17.219 8.219 1 97.25 253 GLY B CA 1
ATOM 4439 C C . GLY B 1 253 ? 0.248 -16.141 8.953 1 97.25 253 GLY B C 1
ATOM 4440 O O . GLY B 1 253 ? -0.337 -15.375 9.719 1 97.25 253 GLY B O 1
ATOM 4441 N N . TYR B 1 254 ? 1.515 -16.016 8.734 1 96.12 254 TYR B N 1
ATOM 4442 C CA . TYR B 1 254 ? 2.285 -14.977 9.414 1 96.12 254 TYR B CA 1
ATOM 4443 C C . TYR B 1 254 ? 2.268 -13.672 8.625 1 96.12 254 TYR B C 1
ATOM 4445 O O . TYR B 1 254 ? 2.344 -13.688 7.391 1 96.12 254 TYR B O 1
ATOM 4453 N N . LYS B 1 255 ? 2.266 -12.586 9.375 1 95.44 255 LYS B N 1
ATOM 4454 C CA . LYS B 1 255 ? 2.346 -11.273 8.75 1 95.44 255 LYS B CA 1
ATOM 4455 C C . LYS B 1 255 ? 3.719 -11.047 8.125 1 95.44 255 LYS B C 1
ATOM 4457 O O . LYS B 1 255 ? 4.707 -11.656 8.539 1 95.44 255 LYS B O 1
ATOM 4462 N N . ALA B 1 256 ? 3.785 -10.086 7.262 1 95.25 256 ALA B N 1
ATOM 4463 C CA . ALA B 1 256 ? 4.918 -9.922 6.355 1 95.25 256 ALA B CA 1
ATOM 4464 C C . ALA B 1 256 ? 6.191 -9.578 7.129 1 95.25 256 ALA B C 1
ATOM 4466 O O . ALA B 1 256 ? 7.297 -9.898 6.684 1 95.25 256 ALA B O 1
ATOM 4467 N N . VAL B 1 257 ? 6.031 -8.945 8.203 1 89.56 257 VAL B N 1
ATOM 4468 C CA . VAL B 1 257 ? 7.191 -8.492 8.961 1 89.56 257 VAL B CA 1
ATOM 4469 C C . VAL B 1 257 ? 7.871 -9.68 9.641 1 89.56 257 VAL B C 1
ATOM 4471 O O . VAL B 1 257 ? 9.031 -9.594 10.039 1 89.56 257 VAL B O 1
ATOM 4474 N N . ASN B 1 258 ? 7.09 -10.734 9.789 1 89.62 258 ASN B N 1
ATOM 4475 C CA . ASN B 1 258 ? 7.66 -11.938 10.391 1 89.62 258 ASN B CA 1
ATOM 4476 C C . ASN B 1 258 ? 8.672 -12.602 9.461 1 89.62 258 ASN B C 1
ATOM 4478 O O . ASN B 1 258 ? 8.414 -12.766 8.273 1 89.62 258 ASN B O 1
ATOM 4482 N N . ILE B 1 259 ? 9.688 -13.109 9.984 1 80.06 259 ILE B N 1
ATOM 4483 C CA . ILE B 1 259 ? 10.789 -13.672 9.219 1 80.06 259 ILE B CA 1
ATOM 4484 C C . ILE B 1 259 ? 10.344 -14.977 8.555 1 80.06 259 ILE B C 1
ATOM 4486 O O . ILE B 1 259 ? 10.922 -15.406 7.555 1 80.06 259 ILE B O 1
ATOM 4490 N N . ASN B 1 260 ? 9.359 -15.539 9.078 1 85.88 260 ASN B N 1
ATOM 4491 C CA . ASN B 1 260 ? 8.891 -16.828 8.57 1 85.88 260 ASN B CA 1
ATOM 4492 C C . ASN B 1 260 ? 7.754 -16.656 7.57 1 85.88 260 ASN B C 1
ATOM 4494 O O . ASN B 1 260 ? 7.219 -17.641 7.059 1 85.88 260 ASN B O 1
ATOM 4498 N N . ALA B 1 261 ? 7.449 -15.477 7.281 1 93.94 261 ALA B N 1
ATOM 4499 C CA . ALA B 1 261 ? 6.293 -15.242 6.418 1 93.94 261 ALA B CA 1
ATOM 4500 C C . ALA B 1 261 ? 6.512 -15.844 5.035 1 93.94 261 ALA B C 1
ATOM 4502 O O . ALA B 1 261 ? 7.652 -16.031 4.605 1 93.94 261 ALA B O 1
ATOM 4503 N N . THR B 1 262 ? 5.41 -16.203 4.359 1 95.75 262 THR B N 1
ATOM 4504 C CA . THR B 1 262 ? 5.469 -16.656 2.971 1 95.75 262 THR B CA 1
ATOM 4505 C C . THR B 1 262 ? 6.145 -15.602 2.094 1 95.75 262 THR B C 1
ATOM 4507 O O . THR B 1 262 ? 6.031 -14.398 2.357 1 95.75 262 THR B O 1
ATOM 4510 N N . HIS B 1 263 ? 6.848 -16.188 1.006 1 94.62 263 HIS B N 1
ATOM 4511 C CA . HIS B 1 263 ? 7.594 -15.219 0.214 1 94.62 263 HIS B CA 1
ATOM 4512 C C . HIS B 1 263 ? 7.625 -15.617 -1.258 1 94.62 263 HIS B C 1
ATOM 4514 O O . HIS B 1 263 ? 7.449 -16.797 -1.592 1 94.62 263 HIS B O 1
ATOM 4520 N N . PHE B 1 264 ? 7.734 -14.609 -2.098 1 94.75 264 PHE B N 1
ATOM 4521 C CA . PHE B 1 264 ? 8.273 -14.727 -3.447 1 94.75 264 PHE B CA 1
ATOM 4522 C C . PHE B 1 264 ? 9.734 -14.297 -3.482 1 94.75 264 PHE B C 1
ATOM 4524 O O . PHE B 1 264 ? 10.094 -13.258 -2.936 1 94.75 264 PHE B O 1
ATOM 4531 N N . ARG B 1 265 ? 10.523 -15.117 -4.102 1 91.62 265 ARG B N 1
ATOM 4532 C CA . ARG B 1 265 ? 11.898 -14.695 -4.359 1 91.62 265 ARG B CA 1
ATOM 4533 C C . ARG B 1 265 ? 12.203 -14.719 -5.855 1 91.62 265 ARG B C 1
ATOM 4535 O O . ARG B 1 265 ? 11.406 -15.227 -6.648 1 91.62 265 ARG B O 1
ATOM 4542 N N . GLN B 1 266 ? 13.328 -14.141 -6.246 1 89.88 266 GLN B N 1
ATOM 4543 C CA . GLN B 1 266 ? 13.711 -14.023 -7.648 1 89.88 266 GLN B CA 1
ATOM 4544 C C . GLN B 1 266 ? 12.594 -13.391 -8.469 1 89.88 266 GLN B C 1
ATOM 4546 O O . GLN B 1 266 ? 12.242 -13.891 -9.539 1 89.88 266 GLN B O 1
ATOM 4551 N N . VAL B 1 267 ? 12.031 -12.344 -7.836 1 94.44 267 VAL B N 1
ATOM 4552 C CA . VAL B 1 267 ? 10.977 -11.602 -8.516 1 94.44 267 VAL B CA 1
ATOM 4553 C C . VAL B 1 267 ? 11.555 -10.859 -9.719 1 94.44 267 VAL B C 1
ATOM 4555 O O . VAL B 1 267 ? 12.531 -10.109 -9.578 1 94.44 267 VAL B O 1
ATOM 4558 N N . THR B 1 268 ? 10.953 -11.07 -10.93 1 94.25 268 THR B N 1
ATOM 4559 C CA . THR B 1 268 ? 11.438 -10.445 -12.148 1 94.25 268 THR B CA 1
ATOM 4560 C C . THR B 1 268 ? 10.273 -10.023 -13.039 1 94.25 268 THR B C 1
ATOM 4562 O O . THR B 1 268 ? 9.148 -10.492 -12.867 1 94.25 268 THR B O 1
ATOM 4565 N N . THR B 1 269 ? 10.586 -9.102 -13.93 1 95.94 269 THR B N 1
ATOM 4566 C CA . THR B 1 269 ? 9.68 -8.758 -15.023 1 95.94 269 THR B CA 1
ATOM 4567 C C . THR B 1 269 ? 10.312 -9.086 -16.375 1 95.94 269 THR B C 1
ATOM 4569 O O . THR B 1 269 ? 11.5 -9.406 -16.453 1 95.94 269 THR B O 1
ATOM 4572 N N . VAL B 1 270 ? 9.492 -9.172 -17.344 1 95.56 270 VAL B N 1
ATOM 4573 C CA . VAL B 1 270 ? 9.953 -9.281 -18.719 1 95.56 270 VAL B CA 1
ATOM 4574 C C . VAL B 1 270 ? 9.703 -7.973 -19.469 1 95.56 270 VAL B C 1
ATOM 4576 O O . VAL B 1 270 ? 8.578 -7.473 -19.5 1 95.56 270 VAL B O 1
ATOM 4579 N N . ASN B 1 271 ? 10.781 -7.477 -20.047 1 93.62 271 ASN B N 1
ATOM 4580 C CA . ASN B 1 271 ? 10.68 -6.156 -20.656 1 93.62 271 ASN B CA 1
ATOM 4581 C C . ASN B 1 271 ? 10.266 -6.25 -22.125 1 93.62 271 ASN B C 1
ATOM 4583 O O . ASN B 1 271 ? 9.961 -7.34 -22.625 1 93.62 271 ASN B O 1
ATOM 4587 N N . GLU B 1 272 ? 10.281 -5.094 -22.812 1 91.94 272 GLU B N 1
ATOM 4588 C CA . GLU B 1 272 ? 9.781 -5.008 -24.188 1 91.94 272 GLU B CA 1
ATOM 4589 C C . GLU B 1 272 ? 10.695 -5.762 -25.156 1 91.94 272 GLU B C 1
ATOM 4591 O O . GLU B 1 272 ? 10.289 -6.094 -26.266 1 91.94 272 GLU B O 1
ATOM 4596 N N . SER B 1 273 ? 11.891 -5.98 -24.734 1 91.81 273 SER B N 1
ATOM 4597 C CA . SER B 1 273 ? 12.812 -6.777 -25.531 1 91.81 273 SER B CA 1
ATOM 4598 C C . SER B 1 273 ? 12.727 -8.258 -25.172 1 91.81 273 SER B C 1
ATOM 4600 O O . SER B 1 273 ? 13.594 -9.039 -25.531 1 91.81 273 SER B O 1
ATOM 4602 N N . PHE B 1 274 ? 11.781 -8.602 -24.344 1 92.56 274 PHE B N 1
ATOM 4603 C CA . PHE B 1 274 ? 11.469 -9.977 -23.953 1 92.56 274 PHE B CA 1
ATOM 4604 C C . PHE B 1 274 ? 12.594 -10.578 -23.125 1 92.56 274 PHE B C 1
ATOM 4606 O O . PHE B 1 274 ? 12.883 -11.766 -23.234 1 92.56 274 PHE B O 1
ATOM 4613 N N . GLN B 1 275 ? 13.203 -9.664 -22.391 1 91.75 275 GLN B N 1
ATOM 4614 C CA . GLN B 1 275 ? 14.242 -10.102 -21.469 1 91.75 275 GLN B CA 1
ATOM 4615 C C . GLN B 1 275 ? 13.75 -10.062 -20.031 1 91.75 275 GLN B C 1
ATOM 4617 O O . GLN B 1 275 ? 13.023 -9.141 -19.641 1 91.75 275 GLN B O 1
ATOM 4622 N N . LYS B 1 276 ? 14.156 -11.086 -19.297 1 90.69 276 LYS B N 1
ATOM 4623 C CA . LYS B 1 276 ? 13.898 -11.07 -17.859 1 90.69 276 LYS B CA 1
ATOM 4624 C C . LYS B 1 276 ? 14.789 -10.039 -17.172 1 90.69 276 LYS B C 1
ATOM 4626 O O . LYS B 1 276 ? 16.016 -10.062 -17.328 1 90.69 276 LYS B O 1
ATOM 4631 N N . VAL B 1 277 ? 14.18 -9.109 -16.438 1 89.88 277 VAL B N 1
ATOM 4632 C CA . VAL B 1 277 ? 14.938 -8.047 -15.789 1 89.88 277 VAL B CA 1
ATOM 4633 C C . VAL B 1 277 ? 14.438 -7.852 -14.367 1 89.88 277 VAL B C 1
ATOM 4635 O O . VAL B 1 277 ? 13.258 -8.062 -14.078 1 89.88 277 VAL B O 1
ATOM 4638 N N . PRO B 1 278 ? 15.43 -7.465 -13.523 1 80.75 278 PRO B N 1
ATOM 4639 C CA . PRO B 1 278 ? 14.953 -7.039 -12.203 1 80.75 278 PRO B CA 1
ATOM 4640 C C . PRO B 1 278 ? 14.148 -5.746 -12.258 1 80.75 278 PRO B C 1
ATOM 4642 O O . PRO B 1 278 ? 14.289 -4.961 -13.195 1 80.75 278 PRO B O 1
ATOM 4645 N N . SER B 1 279 ? 13.156 -5.516 -11.391 1 73.75 279 SER B N 1
ATOM 4646 C CA . SER B 1 279 ? 12.445 -4.25 -11.258 1 73.75 279 SER B CA 1
ATOM 4647 C C . SER B 1 279 ? 12.797 -3.557 -9.945 1 73.75 279 SER B C 1
ATOM 4649 O O . SER B 1 279 ? 13.164 -4.211 -8.969 1 73.75 279 SER B O 1
ATOM 4651 N N . ASN B 1 280 ? 12.836 -2.178 -9.969 1 75.12 280 ASN B N 1
ATOM 4652 C CA . ASN B 1 280 ? 13.148 -1.425 -8.758 1 75.12 280 ASN B CA 1
ATOM 4653 C C . ASN B 1 280 ? 12.047 -0.429 -8.414 1 75.12 280 ASN B C 1
ATOM 4655 O O . ASN B 1 280 ? 12.18 0.353 -7.473 1 75.12 280 ASN B O 1
ATOM 4659 N N . ASP B 1 281 ? 11.031 -0.455 -9.125 1 85.44 281 ASP B N 1
ATOM 4660 C CA . ASP B 1 281 ? 9.961 0.511 -8.891 1 85.44 281 ASP B CA 1
ATOM 4661 C C . ASP B 1 281 ? 8.703 -0.176 -8.352 1 85.44 281 ASP B C 1
ATOM 4663 O O . ASP B 1 281 ? 7.652 -0.148 -9 1 85.44 281 ASP B O 1
ATOM 4667 N N . PHE B 1 282 ? 8.875 -0.63 -7.078 1 92.88 282 PHE B N 1
ATOM 4668 C CA . PHE B 1 282 ? 7.777 -1.365 -6.465 1 92.88 282 PHE B CA 1
ATOM 4669 C C . PHE B 1 282 ? 7.074 -0.514 -5.414 1 92.88 282 PHE B C 1
ATOM 4671 O O . PHE B 1 282 ? 7.676 0.401 -4.848 1 92.88 282 PHE B O 1
ATOM 4678 N N . GLU B 1 283 ? 5.809 -0.779 -5.312 1 95.5 283 GLU B N 1
ATOM 4679 C CA . GLU B 1 283 ? 5 -0.224 -4.23 1 95.5 283 GLU B CA 1
ATOM 4680 C C . GLU B 1 283 ? 4.203 -1.316 -3.521 1 95.5 283 GLU B C 1
ATOM 4682 O O . GLU B 1 283 ? 3.855 -2.332 -4.129 1 95.5 283 GLU B O 1
ATOM 4687 N N . VAL B 1 284 ? 3.939 -1.073 -2.227 1 97.56 284 VAL B N 1
ATOM 4688 C CA . VAL B 1 284 ? 3.117 -1.994 -1.448 1 97.56 284 VAL B CA 1
ATOM 4689 C C . VAL B 1 284 ? 1.674 -1.496 -1.414 1 97.56 284 VAL B C 1
ATOM 4691 O O . VAL B 1 284 ? 1.427 -0.302 -1.235 1 97.56 284 VAL B O 1
ATOM 4694 N N . PHE B 1 285 ? 0.823 -2.393 -1.692 1 97.44 285 PHE B N 1
ATOM 4695 C CA . PHE B 1 285 ? -0.617 -2.178 -1.614 1 97.44 285 PHE B CA 1
ATOM 4696 C C . PHE B 1 285 ? -1.267 -3.193 -0.683 1 97.44 285 PHE B C 1
ATOM 4698 O O . PHE B 1 285 ? -1.079 -4.402 -0.845 1 97.44 285 PHE B O 1
ATOM 4705 N N . GLN B 1 286 ? -2.031 -2.695 0.332 1 96.81 286 GLN B N 1
ATOM 4706 C CA . GLN B 1 286 ? -2.805 -3.545 1.23 1 96.81 286 GLN B CA 1
ATOM 4707 C C . GLN B 1 286 ? -4.109 -2.867 1.645 1 96.81 286 GLN B C 1
ATOM 4709 O O . GLN B 1 286 ? -4.098 -1.735 2.133 1 96.81 286 GLN B O 1
ATOM 4714 N N . ASP B 1 287 ? -5.207 -3.619 1.563 1 94.81 287 ASP B N 1
ATOM 4715 C CA . ASP B 1 287 ? -6.496 -2.986 1.818 1 94.81 287 ASP B CA 1
ATOM 4716 C C . ASP B 1 287 ? -7.184 -3.605 3.035 1 94.81 287 ASP B C 1
ATOM 4718 O O . ASP B 1 287 ? -8.344 -3.299 3.326 1 94.81 287 ASP B O 1
ATOM 4722 N N . CYS B 1 288 ? -6.492 -4.516 3.713 1 93.12 288 CYS B N 1
ATOM 4723 C CA . CYS B 1 288 ? -6.992 -5.082 4.961 1 93.12 288 CYS B CA 1
ATOM 4724 C C . CYS B 1 288 ? -5.918 -5.059 6.039 1 93.12 288 CYS B C 1
ATOM 4726 O O . CYS B 1 288 ? -5.781 -6.016 6.809 1 93.12 288 CYS B O 1
ATOM 4728 N N . SER B 1 289 ? -5.086 -4.004 6.004 1 90.44 289 SER B N 1
ATOM 4729 C CA . SER B 1 289 ? -4.164 -3.764 7.109 1 90.44 289 SER B CA 1
ATOM 4730 C C . SER B 1 289 ? -4.918 -3.471 8.398 1 90.44 289 SER B C 1
ATOM 4732 O O . SER B 1 289 ? -5.984 -2.85 8.375 1 90.44 289 SER B O 1
ATOM 4734 N N . PRO B 1 290 ? -4.504 -3.916 9.594 1 89.19 290 PRO B N 1
ATOM 4735 C CA . PRO B 1 290 ? -3.201 -4.559 9.766 1 89.19 290 PRO B CA 1
ATOM 4736 C C . PRO B 1 290 ? -3.279 -6.082 9.703 1 89.19 290 PRO B C 1
ATOM 4738 O O . PRO B 1 290 ? -2.303 -6.77 10.008 1 89.19 290 PRO B O 1
ATOM 4741 N N . PHE B 1 291 ? -4.359 -6.688 9.305 1 92 291 PHE B N 1
ATOM 4742 C CA . PHE B 1 291 ? -4.547 -8.133 9.375 1 92 291 PHE B CA 1
ATOM 4743 C C . PHE B 1 291 ? -3.684 -8.844 8.344 1 92 291 PHE B C 1
ATOM 4745 O O . PHE B 1 291 ? -3.088 -9.883 8.633 1 92 291 PHE B O 1
ATOM 4752 N N . TYR B 1 292 ? -3.693 -8.352 7.18 1 95.94 292 TYR B N 1
ATOM 4753 C CA . TYR B 1 292 ? -2.9 -8.898 6.086 1 95.94 292 TYR B CA 1
ATOM 4754 C C . TYR B 1 292 ? -1.938 -7.855 5.531 1 95.94 292 TYR B C 1
ATOM 4756 O O . TYR B 1 292 ? -2.35 -6.75 5.176 1 95.94 292 TYR B O 1
ATOM 4764 N N . THR B 1 293 ? -0.663 -8.25 5.492 1 97.12 293 THR B N 1
ATOM 4765 C CA . THR B 1 293 ? 0.346 -7.258 5.141 1 97.12 293 THR B CA 1
ATOM 4766 C C . THR B 1 293 ? 1.33 -7.828 4.121 1 97.12 293 THR B C 1
ATOM 4768 O O . THR B 1 293 ? 1.432 -9.047 3.959 1 97.12 293 THR B O 1
ATOM 4771 N N . ALA B 1 294 ? 1.998 -6.93 3.412 1 97.75 294 ALA B N 1
ATOM 4772 C CA . ALA B 1 294 ? 3.084 -7.246 2.488 1 97.75 294 ALA B CA 1
ATOM 4773 C C . ALA B 1 294 ? 4.281 -6.328 2.715 1 97.75 294 ALA B C 1
ATOM 4775 O O . ALA B 1 294 ? 4.133 -5.219 3.229 1 97.75 294 ALA B O 1
ATOM 4776 N N . GLN B 1 295 ? 5.457 -6.875 2.402 1 94.12 295 GLN B N 1
ATOM 4777 C CA . GLN B 1 295 ? 6.695 -6.113 2.482 1 94.12 295 GLN B CA 1
ATOM 4778 C C . GLN B 1 295 ? 7.574 -6.355 1.258 1 94.12 295 GLN B C 1
ATOM 4780 O O . GLN B 1 295 ? 7.664 -7.484 0.768 1 94.12 295 GLN B O 1
ATOM 4785 N N . ASP B 1 296 ? 8.133 -5.254 0.724 1 93.5 296 ASP B N 1
ATOM 4786 C CA . ASP B 1 296 ? 9.156 -5.32 -0.317 1 93.5 296 ASP B CA 1
ATOM 4787 C C . ASP B 1 296 ? 10.555 -5.168 0.276 1 93.5 296 ASP B C 1
ATOM 4789 O O . ASP B 1 296 ? 10.945 -4.07 0.681 1 93.5 296 ASP B O 1
ATOM 4793 N N . TYR B 1 297 ? 11.344 -6.191 0.229 1 89.56 297 TYR B N 1
ATOM 4794 C CA . TYR B 1 297 ? 12.672 -6.148 0.826 1 89.56 297 TYR B CA 1
ATOM 4795 C C . TYR B 1 297 ? 13.727 -5.805 -0.219 1 89.56 297 TYR B C 1
ATOM 4797 O O . TYR B 1 297 ? 14.914 -5.688 0.103 1 89.56 297 TYR B O 1
ATOM 4805 N N . GLY B 1 298 ? 13.305 -5.711 -1.421 1 88 298 GLY B N 1
ATOM 4806 C CA . GLY B 1 298 ? 14.25 -5.402 -2.48 1 88 298 GLY B CA 1
ATOM 4807 C C . GLY B 1 298 ? 15.188 -6.551 -2.797 1 88 298 GLY B C 1
ATOM 4808 O O . GLY B 1 298 ? 14.875 -7.711 -2.518 1 88 298 GLY B O 1
ATOM 4809 N N . TYR B 1 299 ? 16.234 -6.23 -3.67 1 85.88 299 TYR B N 1
ATOM 4810 C CA . TYR B 1 299 ? 17.25 -7.234 -3.988 1 85.88 299 TYR B CA 1
ATOM 4811 C C . TYR B 1 299 ? 18.016 -7.641 -2.74 1 85.88 299 TYR B C 1
ATOM 4813 O O . TYR B 1 299 ? 18.641 -6.801 -2.082 1 85.88 299 TYR B O 1
ATOM 4821 N N . TYR B 1 300 ? 18.016 -8.883 -2.512 1 80.75 300 TYR B N 1
ATOM 4822 C CA . TYR B 1 300 ? 18.656 -9.383 -1.297 1 80.75 300 TYR B CA 1
ATOM 4823 C C . TYR B 1 300 ? 20.047 -9.922 -1.591 1 80.75 300 TYR B C 1
ATOM 4825 O O . TYR B 1 300 ? 21.047 -9.398 -1.077 1 80.75 300 TYR B O 1
ATOM 4833 N N . ASP B 1 301 ? 20.125 -10.93 -2.352 1 80.5 301 ASP B N 1
ATOM 4834 C CA . ASP B 1 301 ? 21.375 -11.484 -2.861 1 80.5 301 ASP B CA 1
ATOM 4835 C C . ASP B 1 301 ? 21.141 -12.328 -4.109 1 80.5 301 ASP B C 1
ATOM 4837 O O . ASP B 1 301 ? 20.016 -12.352 -4.645 1 80.5 301 ASP B O 1
ATOM 4841 N N . GLU B 1 302 ? 22.188 -12.977 -4.578 1 79.25 302 GLU B N 1
ATOM 4842 C CA . GLU B 1 302 ? 22.094 -13.711 -5.836 1 79.25 302 GLU B CA 1
ATOM 4843 C C . GLU B 1 302 ? 21.141 -14.898 -5.715 1 79.25 302 GLU B C 1
ATOM 4845 O O . GLU B 1 302 ? 20.484 -15.273 -6.684 1 79.25 302 GLU B O 1
ATOM 4850 N N . THR B 1 303 ? 21.078 -15.539 -4.621 1 77.75 303 THR B N 1
ATOM 4851 C CA . THR B 1 303 ? 20.25 -16.719 -4.406 1 77.75 303 THR B CA 1
ATOM 4852 C C . THR B 1 303 ? 18.781 -16.328 -4.285 1 77.75 303 THR B C 1
ATOM 4854 O O . THR B 1 303 ? 17.906 -16.953 -4.91 1 77.75 303 THR B O 1
ATOM 4857 N N . TRP B 1 304 ? 18.5 -15.297 -3.572 1 83.56 304 TRP B N 1
ATOM 4858 C CA . TRP B 1 304 ? 17.125 -14.898 -3.277 1 83.56 304 TRP B CA 1
ATOM 4859 C C . TRP B 1 304 ? 16.609 -13.938 -4.34 1 83.56 304 TRP B C 1
ATOM 4861 O O . TRP B 1 304 ? 15.398 -13.867 -4.586 1 83.56 304 TRP B O 1
ATOM 4871 N N . GLY B 1 305 ? 17.562 -13.18 -4.883 1 87.38 305 GLY B N 1
ATOM 4872 C CA . GLY B 1 305 ? 17.125 -12.117 -5.77 1 87.38 305 GLY B CA 1
ATOM 4873 C C . GLY B 1 305 ? 16.25 -11.094 -5.082 1 87.38 305 GLY B C 1
ATOM 4874 O O . GLY B 1 305 ? 16.516 -10.711 -3.939 1 87.38 305 GLY B O 1
ATOM 4875 N N . HIS B 1 306 ? 15.297 -10.539 -5.852 1 91.38 306 HIS B N 1
ATOM 4876 C CA . HIS B 1 306 ? 14.32 -9.648 -5.242 1 91.38 306 HIS B CA 1
ATOM 4877 C C . HIS B 1 306 ? 13.32 -10.414 -4.387 1 91.38 306 HIS B C 1
ATOM 4879 O O . HIS B 1 306 ? 12.688 -11.359 -4.867 1 91.38 306 HIS B O 1
ATOM 4885 N N . LEU B 1 307 ? 13.195 -9.898 -3.158 1 92.12 307 LEU B N 1
ATOM 4886 C CA . LEU B 1 307 ? 12.445 -10.656 -2.164 1 92.12 307 LEU B CA 1
ATOM 4887 C C . LEU B 1 307 ? 11.219 -9.883 -1.7 1 92.12 307 LEU B C 1
ATOM 4889 O O . LEU B 1 307 ? 11.32 -8.719 -1.313 1 92.12 307 LEU B O 1
ATOM 4893 N N . ILE B 1 308 ? 10.047 -10.562 -1.693 1 94.88 308 ILE B N 1
ATOM 4894 C CA . ILE B 1 308 ? 8.773 -10.055 -1.193 1 94.88 308 ILE B CA 1
ATOM 4895 C C . ILE B 1 308 ? 8.195 -11.023 -0.167 1 94.88 308 ILE B C 1
ATOM 4897 O O . ILE B 1 308 ? 8.211 -12.242 -0.373 1 94.88 308 ILE B O 1
ATOM 4901 N N . THR B 1 309 ? 7.699 -10.453 0.938 1 95.25 309 THR B N 1
ATOM 4902 C CA . THR B 1 309 ? 6.973 -11.281 1.894 1 95.25 309 THR B CA 1
ATOM 4903 C C . THR B 1 309 ? 5.535 -10.797 2.045 1 95.25 309 THR B C 1
ATOM 4905 O O . THR B 1 309 ? 5.234 -9.633 1.768 1 95.25 309 THR B O 1
ATOM 4908 N N . PHE B 1 310 ? 4.66 -11.695 2.441 1 97.75 310 PHE B N 1
ATOM 4909 C CA . PHE B 1 310 ? 3.252 -11.367 2.623 1 97.75 310 PHE B CA 1
ATOM 4910 C C . PHE B 1 310 ? 2.557 -12.422 3.477 1 97.75 310 PHE B C 1
ATOM 4912 O O . PHE B 1 310 ? 3.055 -13.539 3.619 1 97.75 310 PHE B O 1
ATOM 4919 N N . GLY B 1 311 ? 1.44 -12.039 4.055 1 98.12 311 GLY B N 1
ATOM 4920 C CA . GLY B 1 311 ? 0.677 -13.016 4.809 1 98.12 311 GLY B CA 1
ATOM 4921 C C . GLY B 1 311 ? -0.165 -12.406 5.91 1 98.12 311 GLY B C 1
ATOM 4922 O O . GLY B 1 311 ? -0.369 -11.188 5.938 1 98.12 311 GLY B O 1
ATOM 4923 N N . GLY B 1 312 ? -0.617 -13.266 6.754 1 96.75 312 GLY B N 1
ATOM 4924 C CA . GLY B 1 312 ? -1.485 -12.914 7.867 1 96.75 312 GLY B CA 1
ATOM 4925 C C . GLY B 1 312 ? -2.58 -13.938 8.109 1 96.75 312 GLY B C 1
ATOM 4926 O O . GLY B 1 312 ? -2.688 -14.93 7.379 1 96.75 312 GLY B O 1
ATOM 4927 N N . PRO B 1 313 ? -3.348 -13.867 9.305 1 94.62 313 PRO B N 1
ATOM 4928 C CA . PRO B 1 313 ? -3.389 -12.695 10.18 1 94.62 313 PRO B CA 1
ATOM 4929 C C . PRO B 1 313 ? -2.543 -12.875 11.438 1 94.62 313 PRO B C 1
ATOM 4931 O O . PRO B 1 313 ? -2.547 -12.008 12.32 1 94.62 313 PRO B O 1
ATOM 4934 N N . HIS B 1 314 ? -1.764 -13.859 11.508 1 92.06 314 HIS B N 1
ATOM 4935 C CA . HIS B 1 314 ? -1.001 -14.117 12.727 1 92.06 314 HIS B CA 1
ATOM 4936 C C . HIS B 1 314 ? 0.22 -13.203 12.812 1 92.06 314 HIS B C 1
ATOM 4938 O O . HIS B 1 314 ? 0.728 -12.742 11.789 1 92.06 314 HIS B O 1
ATOM 4944 N N . GLU B 1 315 ? 0.705 -12.938 14.078 1 87 315 GLU B N 1
ATOM 4945 C CA . GLU B 1 315 ? 1.892 -12.125 14.312 1 87 315 GLU B CA 1
ATOM 4946 C C . GLU B 1 315 ? 3.166 -12.891 13.977 1 87 315 GLU B C 1
ATOM 4948 O O . GLU B 1 315 ? 3.234 -14.109 14.172 1 87 315 GLU B O 1
#

Radius of gyration: 29.6 Å; Cα contacts (8 Å, |Δi|>4): 1555; chains: 2; bounding box: 81×86×89 Å

Sequence (630 aa):
MVIEIATMILLVLCSLFSDGVCDKEFLKQPASISTKVESNIPKIQGRKQKMFGIKDSTAKKFNPSELHVSQPRELCHAVVRTKANDAKKFMGAGATLALYKPNVQNNQWSSSRIKLSNGDDSIETGFMVNPEVFKDNEAHSYAKFSAGGRGCINKQCPGFVEVSPGYLGITPDHYTTIGSGYYWECNVTIDKHQDDGHWWLSVIYNNTKIFQIGYWPKSLFSSPLAEVASQIEWGGEINNPGTSASQPEMGNGYKAVNINATHFRQVTTVNESFQKVPSNDFEVFQDCSPFYTAQDYGYYDETWGHLITFGGPHEMVIEIATMILLVLCSLFSDGVCDKEFLKQPASISTKVESNIPKIQGRKQKMFGIKDSTAKKFNPSELHVSQPRELCHAVVRTKANDAKKFMGAGATLALYKPNVQNNQWSSSRIKLSNGDDSIETGFMVNPEVFKDNEAHSYAKFSAGGRGCINKQCPGFVEVSPGYLGITPDHYTTIGSGYYWECNVTIDKHQDDGHWWLSVIYNNTKIFQIGYWPKSLFSSPLAEVASQIEWGGEINNPGTSASQPEMGNGYKAVNINATHFRQVTTVNESFQKVPSNDFEVFQDCSPFYTAQDYGYYDETWGHLITFGGPHE